Protein AF-0000000087414416 (afdb_homodimer)

Foldseek 3Di:
DFEAEPVNLVVQDDQVNLLVLLLVLLLQVVVVQKDKDDKDWADPPVQRWIKIWTWMDGRVVQKIKIKIWIAHPCCVVVVDDRIWIKMFMARNVPRDRDYIYGCLVLVLRNLLSLLLLQCLFAADQAWAEEEEEDLDPNVVNVVRSVVVRHVYQEYEYEYCDVVSLVVSLVVVCVVPVVRNHDYYYDHAPLVSQLPGQEYEYAAQAQDARYALVSHAFRHEYEYAHFFALRGAHHDPSVLVQAQAEEEQDLVRCCHGGVNQNVCVVVVNDDSVSHRYYSSCCSVVVDHYHDDRRGYHYYYYNDTRSSSNSSVVVSVVSCVVVVDGDDDDD/DFEAEPVNLVVQDDQVNLLVLLLVLLLQVVVVQKDKDDKDWADPPVQRWIKIWTWMDGRVLQKIKIKIWIAHPCCVVVVDDRIWIKMFMARNVPRDRDYIYGCLVLVLRNLLSLLLLQCLFAADQAWAEEEEEDLDPNVLNVVRSVVVRHVYQEYEYEYCDVVSLVVSLVVVCVVPVVRNHYYYYDHAPLVSQLVGQEYEYAAQALDARYALVSHFFRHEYEYAHFFAQSGAHHDPSVLVQAQAEEEQDLVRCCHGGVNQNVVVVVVNDDSVSHRYYSSCCSVVVDHYHDDRRGYHYYYYNDTRSSSNSSVVVSVVSCVVVVDGDDDDD

Sequence (658 aa):
MLILNEDVIKKIYGMRDCIQDVEQAFRLHAENKTVSPIRTSVPHSKWGAETLYMPAYIDDVDYTAVKVVSIFPHNAKKGQDVLQGVILLTDAVTGEHVALLKASYLTVMRTGASSGVATKLLARENSKVCAVLGCGAQSLGQLQAVMEVRNIERIVLYNRTMERANRLKQELALMYNDWDGEIVIVDEANAAVEQSDIVICSSKSTTPIFEGNYLKPGTHVNAIGSYQPHMQEIDESTLKRSSKIVVDTLEGALHETGDFLIPIKKGVWKAEYIYGELDELITGKKVGREHDQEITLYKSVGIGFLDTMVAQSVYKKALELNVGINVSLMLILNEDVIKKIYGMRDCIQDVEQAFRLHAENKTVSPIRTSVPHSKWGAETLYMPAYIDDVDYTAVKVVSIFPHNAKKGQDVLQGVILLTDAVTGEHVALLKASYLTVMRTGASSGVATKLLARENSKVCAVLGCGAQSLGQLQAVMEVRNIERIVLYNRTMERANRLKQELALMYNDWDGEIVIVDEANAAVEQSDIVICSSKSTTPIFEGNYLKPGTHVNAIGSYQPHMQEIDESTLKRSSKIVVDTLEGALHETGDFLIPIKKGVWKAEYIYGELDELITGKKVGREHDQEITLYKSVGIGFLDTMVAQSVYKKALELNVGINVSL

Radius of gyration: 28.07 Å; Cα contacts (8 Å, |Δi|>4): 1612; chains: 2; bounding box: 47×85×61 Å

Secondary structure (DSSP, 8-state):
-EEE-HHHHHHH--HHHHHHHHHHHHHHHHTT-EE-PPPEEEEEGGGTEEEEEEEEEETTTTEEEEEEEEE-GGGGGGT--SEEEEEEEEETTT--EEEEEE-HHHHHHHHHHHHHHHHHHHS-TT--EEEEE--SHHHHHHHHHHHHHS---EEEEE-SSHHHHHHHHHHHHHHTTT---EEEE-S-HHHHHHT-SEEEE----SS-SS-GGGPPTT-EEEE-S--STT--SS-HHHHHH-SEEEES-HHHHHHH-HHHHHHHHHTS--GGG--EEHHHHHTTSS----STT--EEEE----HHHHHHHHHHHHHHHHHHT-SEE---/-EEE-HHHHHHH--HHHHHHHHHHHHHHHHTT-EE-PPPEEEEEGGGTEEEEEEEEEETTTTEEEEEEEEE-GGGGGGT--SEEEEEEEEETTT--EEEEEE-HHHHHHHHHHHHHHHHHHHS-TT--EEEEE--SHHHHHHHHHHHHHS---EEEEE-SSHHHHHHHHHHHHHHTTT---EEEE-S-HHHHHHT-SEEEE----SS-SS-GGGPPTT-EEEE-S--STT--SS-HHHHHH-SEEEES-HHHHHHH-HHHHHHHHHTS--GGG--EEHHHHHTTSS----STT--EEEE----HHHHHHHHHHHHHHHHHHT-SEE---

Structure (mmCIF, N/CA/C/O backbone):
data_AF-0000000087414416-model_v1
#
loop_
_entity.id
_entity.type
_entity.pdbx_description
1 polymer 'Ornithine cyclodeaminase'
#
loop_
_atom_site.group_PDB
_atom_site.id
_atom_site.type_symbol
_atom_site.label_atom_id
_atom_site.label_alt_id
_atom_site.label_comp_id
_atom_site.label_asym_id
_atom_site.label_entity_id
_atom_site.label_seq_id
_atom_site.pdbx_PDB_ins_code
_atom_site.Cartn_x
_atom_site.Cartn_y
_atom_site.Cartn_z
_atom_site.occupancy
_atom_site.B_iso_or_equiv
_atom_site.auth_seq_id
_atom_site.auth_comp_id
_atom_site.auth_asym_id
_atom_site.auth_atom_id
_atom_site.pdbx_PDB_model_num
ATOM 1 N N . MET A 1 1 ? -1.147 8.82 -16.625 1 96.69 1 MET A N 1
ATOM 2 C CA . MET A 1 1 ? -1.13 7.465 -16.109 1 96.69 1 MET A CA 1
ATOM 3 C C . MET A 1 1 ? -1.922 6.52 -17 1 96.69 1 MET A C 1
ATOM 5 O O . MET A 1 1 ? -2.982 6.883 -17.516 1 96.69 1 MET A O 1
ATOM 9 N N . LEU A 1 2 ? -1.388 5.379 -17.25 1 97.94 2 LEU A N 1
ATOM 10 C CA . LEU A 1 2 ? -2.045 4.398 -18.109 1 97.94 2 LEU A CA 1
ATOM 11 C C . LEU A 1 2 ? -2.893 3.436 -17.281 1 97.94 2 LEU A C 1
ATOM 13 O O . LEU A 1 2 ? -2.416 2.871 -16.297 1 97.94 2 LEU A O 1
ATOM 17 N N . ILE A 1 3 ? -4.152 3.309 -17.609 1 97.94 3 ILE A N 1
ATOM 18 C CA . ILE A 1 3 ? -5.043 2.334 -16.984 1 97.94 3 ILE A CA 1
ATOM 19 C C . ILE A 1 3 ? -5.121 1.08 -17.859 1 97.94 3 ILE A C 1
ATOM 21 O O . ILE A 1 3 ? -5.461 1.155 -19.047 1 97.94 3 ILE A O 1
ATOM 25 N N . LEU A 1 4 ? -4.824 -0.037 -17.297 1 98.44 4 LEU A N 1
ATOM 26 C CA . LEU A 1 4 ? -4.844 -1.306 -18.016 1 98.44 4 LEU A CA 1
ATOM 27 C C . LEU A 1 4 ? -5.844 -2.271 -17.375 1 98.44 4 LEU A C 1
ATOM 29 O O . LEU A 1 4 ? -5.555 -2.883 -16.344 1 98.44 4 LEU A O 1
ATOM 33 N N . ASN A 1 5 ? -6.965 -2.416 -18.016 1 97.25 5 ASN A N 1
ATOM 34 C CA . ASN A 1 5 ? -7.973 -3.332 -17.484 1 97.25 5 ASN A CA 1
ATOM 35 C C . ASN A 1 5 ? -7.672 -4.777 -17.875 1 97.25 5 ASN A C 1
ATOM 37 O O . ASN A 1 5 ? -6.707 -5.043 -18.594 1 97.25 5 ASN A O 1
ATOM 41 N N . GLU A 1 6 ? -8.438 -5.656 -17.406 1 96.31 6 GLU A N 1
ATOM 42 C CA . GLU A 1 6 ? -8.164 -7.082 -17.547 1 96.31 6 GLU A CA 1
ATOM 43 C C . GLU A 1 6 ? -8.211 -7.504 -19.016 1 96.31 6 GLU A C 1
ATOM 45 O O . GLU A 1 6 ? -7.383 -8.297 -19.469 1 96.31 6 GLU A O 1
ATOM 50 N N . ASP A 1 7 ? -9.164 -6.996 -19.766 1 96.56 7 ASP A N 1
ATOM 51 C CA . ASP A 1 7 ? -9.328 -7.367 -21.172 1 96.56 7 ASP A CA 1
ATOM 52 C C . ASP A 1 7 ? -8.086 -7.004 -21.984 1 96.56 7 ASP A C 1
ATOM 54 O O . ASP A 1 7 ? -7.621 -7.801 -22.797 1 96.56 7 ASP A O 1
ATOM 58 N N . VAL A 1 8 ? -7.586 -5.812 -21.766 1 97.31 8 VAL A N 1
ATOM 59 C CA . VAL A 1 8 ? -6.395 -5.359 -22.469 1 97.31 8 VAL A CA 1
ATOM 60 C C . VAL A 1 8 ? -5.199 -6.234 -22.094 1 97.31 8 VAL A C 1
ATOM 62 O O . VAL A 1 8 ? -4.445 -6.676 -22.953 1 97.31 8 VAL A O 1
ATOM 65 N N . ILE A 1 9 ? -5.02 -6.535 -20.828 1 98.44 9 ILE A N 1
ATOM 66 C CA . ILE A 1 9 ? -3.873 -7.289 -20.344 1 98.44 9 ILE A CA 1
ATOM 67 C C . ILE A 1 9 ? -3.887 -8.695 -20.938 1 98.44 9 ILE A C 1
ATOM 69 O O . ILE A 1 9 ? -2.863 -9.18 -21.422 1 98.44 9 ILE A O 1
ATOM 73 N N . LYS A 1 10 ? -5.07 -9.297 -20.969 1 97.12 10 LYS A N 1
ATOM 74 C CA . LYS A 1 10 ? -5.219 -10.664 -21.484 1 97.12 10 LYS A CA 1
ATOM 75 C C . LYS A 1 10 ? -4.805 -10.75 -22.953 1 97.12 10 LYS A C 1
ATOM 77 O O . LYS A 1 10 ? -4.289 -11.773 -23.391 1 97.12 10 LYS A O 1
ATOM 82 N N . LYS A 1 11 ? -4.965 -9.734 -23.672 1 97.5 11 LYS A N 1
ATOM 83 C CA . LYS A 1 11 ? -4.699 -9.719 -25.109 1 97.5 11 LYS A CA 1
ATOM 84 C C . LYS A 1 11 ? -3.203 -9.586 -25.391 1 97.5 11 LYS A C 1
ATOM 86 O O . LYS A 1 11 ? -2.721 -10.031 -26.422 1 97.5 11 LYS A O 1
ATOM 91 N N . ILE A 1 12 ? -2.459 -9.047 -24.453 1 98.25 12 ILE A N 1
ATOM 92 C CA . ILE A 1 12 ? -1.104 -8.672 -24.844 1 98.25 12 ILE A CA 1
ATOM 93 C C . ILE A 1 12 ? -0.094 -9.43 -23.984 1 98.25 12 ILE A C 1
ATOM 95 O O . ILE A 1 12 ? 1.115 -9.328 -24.203 1 98.25 12 ILE A O 1
ATOM 99 N N . TYR A 1 13 ? -0.513 -10.25 -23.047 1 98.31 13 TYR A N 1
ATOM 100 C CA . TYR A 1 13 ? 0.389 -10.898 -22.094 1 98.31 13 TYR A CA 1
ATOM 101 C C . TYR A 1 13 ? -0.079 -12.32 -21.781 1 98.31 13 TYR A C 1
ATOM 103 O O . TYR A 1 13 ? -1.195 -12.516 -21.297 1 98.31 13 TYR A O 1
ATOM 111 N N . GLY A 1 14 ? 0.723 -13.32 -22.078 1 97.81 14 GLY A N 1
ATOM 112 C CA . GLY A 1 14 ? 0.372 -14.719 -21.875 1 97.81 14 GLY A CA 1
ATOM 113 C C . GLY A 1 14 ? 1.338 -15.461 -20.969 1 97.81 14 GLY A C 1
ATOM 114 O O . GLY A 1 14 ? 2.299 -14.875 -20.469 1 97.81 14 GLY A O 1
ATOM 115 N N . MET A 1 15 ? 1.116 -16.719 -20.766 1 98.12 15 MET A N 1
ATOM 116 C CA . MET A 1 15 ? 1.824 -17.516 -19.781 1 98.12 15 MET A CA 1
ATOM 117 C C . MET A 1 15 ? 3.287 -17.703 -20.172 1 98.12 15 MET A C 1
ATOM 119 O O . MET A 1 15 ? 4.168 -17.703 -19.297 1 98.12 15 MET A O 1
ATOM 123 N N . ARG A 1 16 ? 3.566 -17.875 -21.391 1 97.44 16 ARG A N 1
ATOM 124 C CA . ARG A 1 16 ? 4.949 -18.047 -21.828 1 97.44 16 ARG A CA 1
ATOM 125 C C . ARG A 1 16 ? 5.793 -16.828 -21.453 1 97.44 16 ARG A C 1
ATOM 127 O O . ARG A 1 16 ? 6.891 -16.969 -20.906 1 97.44 16 ARG A O 1
ATOM 134 N N . ASP A 1 17 ? 5.242 -15.617 -21.734 1 97.88 17 ASP A N 1
ATOM 135 C CA . ASP A 1 17 ? 5.902 -14.383 -21.328 1 97.88 17 ASP A CA 1
ATOM 136 C C . ASP A 1 17 ? 6.055 -14.32 -19.812 1 97.88 17 ASP A C 1
ATOM 138 O O . ASP A 1 17 ? 7.102 -13.914 -19.297 1 97.88 17 ASP A O 1
ATOM 142 N N . CYS A 1 18 ? 5.043 -14.734 -19.172 1 98.75 18 CYS A N 1
ATOM 143 C CA . CYS A 1 18 ? 5.004 -14.633 -17.719 1 98.75 18 CYS A CA 1
ATOM 144 C C . CYS A 1 18 ? 6.059 -15.531 -17.078 1 98.75 18 CYS A C 1
ATOM 146 O O . CYS A 1 18 ? 6.719 -15.133 -16.109 1 98.75 18 CYS A O 1
ATOM 148 N N . ILE A 1 19 ? 6.223 -16.75 -17.562 1 98.81 19 ILE A N 1
ATOM 149 C CA . ILE A 1 19 ? 7.227 -17.672 -17.047 1 98.81 19 ILE A CA 1
ATOM 150 C C . ILE A 1 19 ? 8.617 -17.062 -17.188 1 98.81 19 ILE A C 1
ATOM 152 O O . ILE A 1 19 ? 9.422 -17.094 -16.25 1 98.81 19 ILE A O 1
ATOM 156 N N . GLN A 1 20 ? 8.875 -16.453 -18.312 1 98.62 20 GLN A N 1
ATOM 157 C CA . GLN A 1 20 ? 10.164 -15.812 -18.531 1 98.62 20 GLN A CA 1
ATOM 158 C C . GLN A 1 20 ? 10.383 -14.656 -17.562 1 98.62 20 GLN A C 1
ATOM 160 O O . GLN A 1 20 ? 11.469 -14.516 -16.984 1 98.62 20 GLN A O 1
ATOM 165 N N . ASP A 1 21 ? 9.383 -13.828 -17.406 1 98.75 21 ASP A N 1
ATOM 166 C CA . ASP A 1 21 ? 9.469 -12.68 -16.5 1 98.75 21 ASP A CA 1
ATOM 167 C C . ASP A 1 21 ? 9.68 -13.125 -15.062 1 98.75 21 ASP A C 1
ATOM 169 O O . ASP A 1 21 ? 10.484 -12.539 -14.336 1 98.75 21 ASP A O 1
ATOM 173 N N . VAL A 1 22 ? 8.945 -14.141 -14.648 1 98.69 22 VAL A N 1
ATOM 174 C CA . VAL A 1 22 ? 9.031 -14.648 -13.281 1 98.69 22 VAL A CA 1
ATOM 175 C C . VAL A 1 22 ? 10.414 -15.242 -13.031 1 98.69 22 VAL A C 1
ATOM 177 O O . VAL A 1 22 ? 11.008 -15.031 -11.977 1 98.69 22 VAL A O 1
ATOM 180 N N . GLU A 1 23 ? 10.914 -15.992 -14 1 98.62 23 GLU A N 1
ATOM 181 C CA . GLU A 1 23 ? 12.266 -16.516 -13.883 1 98.62 23 GLU A CA 1
ATOM 182 C C . GLU A 1 23 ? 13.281 -15.398 -13.703 1 98.62 23 GLU A C 1
ATOM 184 O O . GLU A 1 23 ? 14.164 -15.484 -12.844 1 98.62 23 GLU A O 1
ATOM 189 N N . GLN A 1 24 ? 13.117 -14.375 -14.477 1 98.56 24 GLN A N 1
ATOM 190 C CA . GLN A 1 24 ? 14.023 -13.234 -14.383 1 98.56 24 GLN A CA 1
ATOM 191 C C . GLN A 1 24 ? 13.891 -12.539 -13.031 1 98.56 24 GLN A C 1
ATOM 193 O O . GLN A 1 24 ? 14.891 -12.086 -12.461 1 98.56 24 GLN A O 1
ATOM 198 N N . ALA A 1 25 ? 12.727 -12.422 -12.547 1 98.62 25 ALA A N 1
ATOM 199 C CA . ALA A 1 25 ? 12.508 -11.805 -11.242 1 98.62 25 ALA A CA 1
ATOM 200 C C . ALA A 1 25 ? 13.25 -12.555 -10.141 1 98.62 25 ALA A C 1
ATOM 202 O O . ALA A 1 25 ? 13.891 -11.945 -9.289 1 98.62 25 ALA A O 1
ATOM 203 N N . PHE A 1 26 ? 13.172 -13.875 -10.18 1 98.69 26 PHE A N 1
ATOM 204 C CA . PHE A 1 26 ? 13.859 -14.688 -9.18 1 98.69 26 PHE A CA 1
ATOM 205 C C . PHE A 1 26 ? 15.367 -14.57 -9.336 1 98.69 26 PHE A C 1
ATOM 207 O O . PHE A 1 26 ? 16.094 -14.609 -8.344 1 98.69 26 PHE A O 1
ATOM 214 N N . ARG A 1 27 ? 15.859 -14.477 -10.57 1 98.5 27 ARG A N 1
ATOM 215 C CA . ARG A 1 27 ? 17.281 -14.266 -10.773 1 98.5 27 ARG A CA 1
ATOM 216 C C . ARG A 1 27 ? 17.75 -12.969 -10.109 1 98.5 27 ARG A C 1
ATOM 218 O O . ARG A 1 27 ? 18.781 -12.938 -9.453 1 98.5 27 ARG A O 1
ATOM 225 N N . LEU A 1 28 ? 16.969 -11.945 -10.297 1 98.25 28 LEU A N 1
ATOM 226 C CA . LEU A 1 28 ? 17.297 -10.648 -9.703 1 98.25 28 LEU A CA 1
ATOM 227 C C . LEU A 1 28 ? 17.219 -10.711 -8.188 1 98.25 28 LEU A C 1
ATOM 229 O O . LEU A 1 28 ? 18 -10.055 -7.488 1 98.25 28 LEU A O 1
ATOM 233 N N . HIS A 1 29 ? 16.25 -11.461 -7.691 1 98 29 HIS A N 1
ATOM 234 C CA . HIS A 1 29 ? 16.156 -11.68 -6.254 1 98 29 HIS A CA 1
ATOM 235 C C . HIS A 1 29 ? 17.422 -12.344 -5.715 1 98 29 HIS A C 1
ATOM 237 O O . HIS A 1 29 ? 17.938 -11.953 -4.664 1 98 29 HIS A O 1
ATOM 243 N N . ALA A 1 30 ? 17.922 -13.312 -6.422 1 97.75 30 ALA A N 1
ATOM 244 C CA . ALA A 1 30 ? 19.156 -14.016 -6.031 1 97.75 30 ALA A CA 1
ATOM 245 C C . ALA A 1 30 ? 20.344 -13.055 -5.977 1 97.75 30 ALA A C 1
ATOM 247 O O . ALA A 1 30 ? 21.281 -13.266 -5.211 1 97.75 30 ALA A O 1
ATOM 248 N N . GLU A 1 31 ? 20.297 -12.039 -6.766 1 97.25 31 GLU A N 1
ATOM 249 C CA . GLU A 1 31 ? 21.359 -11.055 -6.84 1 97.25 31 GLU A CA 1
ATOM 250 C C . GLU A 1 31 ? 21.125 -9.914 -5.855 1 97.25 31 GLU A C 1
ATOM 252 O O . GLU A 1 31 ? 21.828 -8.891 -5.898 1 97.25 31 GLU A O 1
ATOM 257 N N . ASN A 1 32 ? 20.125 -10.008 -5.035 1 96.31 32 ASN A N 1
ATOM 258 C CA . ASN A 1 32 ? 19.766 -9 -4.039 1 96.31 32 ASN A CA 1
ATOM 259 C C . ASN A 1 32 ? 19.344 -7.691 -4.699 1 96.31 32 ASN A C 1
ATOM 261 O O . ASN A 1 32 ? 19.672 -6.609 -4.211 1 96.31 32 ASN A O 1
ATOM 265 N N . LYS A 1 33 ? 18.656 -7.852 -5.781 1 97.56 33 LYS A N 1
ATOM 266 C CA . LYS A 1 33 ? 18.25 -6.676 -6.539 1 97.56 33 LYS A CA 1
ATOM 267 C C . LYS A 1 33 ? 16.75 -6.43 -6.402 1 97.56 33 LYS A C 1
ATOM 269 O O . LYS A 1 33 ? 16.156 -5.703 -7.203 1 97.56 33 LYS A O 1
ATOM 274 N N . THR A 1 34 ? 16.156 -7.059 -5.461 1 97.44 34 THR A N 1
ATOM 275 C CA . THR A 1 34 ? 14.742 -6.832 -5.152 1 97.44 34 THR A CA 1
ATOM 276 C C . THR A 1 34 ? 14.57 -6.422 -3.693 1 97.44 34 THR A C 1
ATOM 278 O O . THR A 1 34 ? 15.367 -6.809 -2.836 1 97.44 34 THR A O 1
ATOM 281 N N . VAL A 1 35 ? 13.617 -5.562 -3.428 1 97.19 35 VAL A N 1
ATOM 282 C CA . VAL A 1 35 ? 13.148 -5.215 -2.088 1 97.19 35 VAL A CA 1
ATOM 283 C C . VAL A 1 35 ? 11.656 -5.512 -1.967 1 97.19 35 VAL A C 1
ATOM 285 O O . VAL A 1 35 ? 10.844 -4.918 -2.674 1 97.19 35 VAL A O 1
ATOM 288 N N . SER A 1 36 ? 11.305 -6.457 -1.179 1 95.75 36 SER A N 1
ATOM 289 C CA . SER A 1 36 ? 9.914 -6.859 -1.003 1 95.75 36 SER A CA 1
ATOM 290 C C . SER A 1 36 ? 9.586 -7.078 0.469 1 95.75 36 SER A C 1
ATOM 292 O O . SER A 1 36 ? 9.688 -8.195 0.975 1 95.75 36 SER A O 1
ATOM 294 N N . PRO A 1 37 ? 9.109 -6.051 1.113 1 93.69 37 PRO A N 1
ATOM 295 C CA . PRO A 1 37 ? 8.695 -6.25 2.506 1 93.69 37 PRO A CA 1
ATOM 296 C C . PRO A 1 37 ? 7.547 -7.242 2.645 1 93.69 37 PRO A C 1
ATOM 298 O O . PRO A 1 37 ? 6.848 -7.523 1.668 1 93.69 37 PRO A O 1
ATOM 301 N N . ILE A 1 38 ? 7.418 -7.777 3.861 1 89.69 38 ILE A N 1
ATOM 302 C CA . ILE A 1 38 ? 6.254 -8.602 4.168 1 89.69 38 ILE A CA 1
ATOM 303 C C . ILE A 1 38 ? 4.977 -7.797 3.926 1 89.69 38 ILE A C 1
ATOM 305 O O . ILE A 1 38 ? 4.934 -6.594 4.191 1 89.69 38 ILE A O 1
ATOM 309 N N . ARG A 1 39 ? 4.027 -8.43 3.463 1 92 39 ARG A N 1
ATOM 310 C CA . ARG A 1 39 ? 2.766 -7.77 3.146 1 92 39 ARG A CA 1
ATOM 311 C C . ARG A 1 39 ? 2.129 -7.176 4.398 1 92 39 ARG A C 1
ATOM 313 O O . ARG A 1 39 ? 2.295 -7.707 5.5 1 92 39 ARG A O 1
ATOM 320 N N . THR A 1 40 ? 1.469 -6.039 4.27 1 93.81 40 THR A N 1
ATOM 321 C CA . THR A 1 40 ? 0.66 -5.43 5.316 1 93.81 40 THR A CA 1
ATOM 322 C C . THR A 1 40 ? -0.808 -5.816 5.16 1 93.81 40 THR A C 1
ATOM 324 O O . THR A 1 40 ? -1.361 -5.746 4.062 1 93.81 40 THR A O 1
ATOM 327 N N . SER A 1 41 ? -1.407 -6.277 6.234 1 93.56 41 SER A N 1
ATOM 328 C CA . SER A 1 41 ? -2.828 -6.609 6.266 1 93.56 41 SER A CA 1
ATOM 329 C C . SER A 1 41 ? -3.607 -5.621 7.129 1 93.56 41 SER A C 1
ATOM 331 O O . SER A 1 41 ? -3.23 -5.355 8.273 1 93.56 41 SER A O 1
ATOM 333 N N . VAL A 1 42 ? -4.605 -5.012 6.59 1 96.75 42 VAL A N 1
ATOM 334 C CA . VAL A 1 42 ? -5.496 -4.129 7.34 1 96.75 42 VAL A CA 1
ATOM 335 C C . VAL A 1 42 ? -6.863 -4.793 7.5 1 96.75 42 VAL A C 1
ATOM 337 O O . VAL A 1 42 ? -7.645 -4.855 6.547 1 96.75 42 VAL A O 1
ATOM 340 N N . PRO A 1 43 ? -7.227 -5.242 8.672 1 95.25 43 PRO A N 1
ATOM 341 C CA . PRO A 1 43 ? -8.508 -5.918 8.891 1 95.25 43 PRO A CA 1
ATOM 342 C C . PRO A 1 43 ? -9.688 -4.953 8.93 1 95.25 43 PRO A C 1
ATOM 344 O O . PRO A 1 43 ? -9.562 -3.846 9.469 1 95.25 43 PRO A O 1
ATOM 347 N N . HIS A 1 44 ? -10.703 -5.285 8.266 1 95.19 44 HIS A N 1
ATOM 348 C CA . HIS A 1 44 ? -12.016 -4.672 8.391 1 95.19 44 HIS A CA 1
ATOM 349 C C . HIS A 1 44 ? -12.953 -5.535 9.227 1 95.19 44 HIS A C 1
ATOM 351 O O . HIS A 1 44 ? -13.883 -6.141 8.703 1 95.19 44 HIS A O 1
ATOM 357 N N . SER A 1 45 ? -12.812 -5.504 10.5 1 91.94 45 SER A N 1
ATOM 358 C CA . SER A 1 45 ? -13.422 -6.48 11.398 1 91.94 45 SER A CA 1
ATOM 359 C C . SER A 1 45 ? -14.945 -6.441 11.297 1 91.94 45 SER A C 1
ATOM 361 O O . SER A 1 45 ? -15.602 -7.484 11.359 1 91.94 45 SER A O 1
ATOM 363 N N . LYS A 1 46 ? -15.461 -5.219 11.109 1 93.25 46 LYS A N 1
ATOM 364 C CA . LYS A 1 46 ? -16.906 -5.043 11.008 1 93.25 46 LYS A CA 1
ATOM 365 C C . LYS A 1 46 ? -17.484 -5.914 9.898 1 93.25 46 LYS A C 1
ATOM 367 O O . LYS A 1 46 ? -18.609 -6.402 10.016 1 93.25 46 LYS A O 1
ATOM 372 N N . TRP A 1 47 ? -16.719 -6.207 8.875 1 92.12 47 TRP A N 1
ATOM 373 C CA . TRP A 1 47 ? -17.234 -6.895 7.699 1 92.12 47 TRP A CA 1
ATOM 374 C C . TRP A 1 47 ? -16.562 -8.25 7.52 1 92.12 47 TRP A C 1
ATOM 376 O O . TRP A 1 47 ? -16.75 -8.914 6.496 1 92.12 47 TRP A O 1
ATOM 386 N N . GLY A 1 48 ? -15.727 -8.68 8.508 1 91.44 48 GLY A N 1
ATOM 387 C CA . GLY A 1 48 ? -14.992 -9.93 8.375 1 91.44 48 GLY A CA 1
ATOM 388 C C . GLY A 1 48 ? -14.141 -9.992 7.121 1 91.44 48 GLY A C 1
ATOM 389 O O . GLY A 1 48 ? -14.133 -11 6.418 1 91.44 48 GLY A O 1
ATOM 390 N N . ALA A 1 49 ? -13.555 -8.875 6.766 1 94.75 49 ALA A N 1
ATOM 391 C CA . ALA A 1 49 ? -12.781 -8.703 5.543 1 94.75 49 ALA A CA 1
ATOM 392 C C . ALA A 1 49 ? -11.422 -8.07 5.836 1 94.75 49 ALA A C 1
ATOM 394 O O . ALA A 1 49 ? -11.102 -7.777 6.992 1 94.75 49 ALA A O 1
ATOM 395 N N . GLU A 1 50 ? -10.578 -7.969 4.859 1 95.31 50 GLU A N 1
ATOM 396 C CA . GLU A 1 50 ? -9.281 -7.301 4.988 1 95.31 50 GLU A CA 1
ATOM 397 C C . GLU A 1 50 ? -8.781 -6.805 3.635 1 95.31 50 GLU A C 1
ATOM 399 O O . GLU A 1 50 ? -9.273 -7.23 2.59 1 95.31 50 GLU A O 1
ATOM 404 N N . THR A 1 51 ? -7.93 -5.926 3.682 1 97.12 51 THR A N 1
ATOM 405 C CA . THR A 1 51 ? -7.184 -5.484 2.508 1 97.12 51 THR A CA 1
ATOM 406 C C . THR A 1 51 ? -5.688 -5.691 2.707 1 97.12 51 THR A C 1
ATOM 408 O O . THR A 1 51 ? -5.145 -5.375 3.768 1 97.12 51 THR A O 1
ATOM 411 N N . LEU A 1 52 ? -5.051 -6.27 1.699 1 96.31 52 LEU A N 1
ATOM 412 C CA . LEU A 1 52 ? -3.619 -6.559 1.729 1 96.31 52 LEU A CA 1
ATOM 413 C C . LEU A 1 52 ? -2.852 -5.586 0.841 1 96.31 52 LEU A C 1
ATOM 415 O O . LEU A 1 52 ? -3.318 -5.227 -0.243 1 96.31 52 LEU A O 1
ATOM 419 N N . TYR A 1 53 ? -1.708 -5.207 1.306 1 97.38 53 TYR A N 1
ATOM 420 C CA . TYR A 1 53 ? -0.79 -4.34 0.578 1 97.38 53 TYR A CA 1
ATOM 421 C C . TYR A 1 53 ? 0.574 -5 0.417 1 97.38 53 TYR A C 1
ATOM 423 O O . TYR A 1 53 ? 1.215 -5.363 1.405 1 97.38 53 TYR A O 1
ATOM 431 N N . MET A 1 54 ? 0.982 -5.145 -0.813 1 97.5 54 MET A N 1
ATOM 432 C CA . MET A 1 54 ? 2.225 -5.844 -1.119 1 97.5 54 MET A CA 1
ATOM 433 C C . MET A 1 54 ? 3.121 -5 -2.016 1 97.5 54 MET A C 1
ATOM 435 O O . MET A 1 54 ? 3.166 -5.203 -3.23 1 97.5 54 MET A O 1
ATOM 439 N N . PRO A 1 55 ? 3.928 -4.137 -1.462 1 98.31 55 PRO A N 1
ATOM 440 C CA . PRO A 1 55 ? 4.859 -3.352 -2.275 1 98.31 55 PRO A CA 1
ATOM 441 C C . PRO A 1 55 ? 6.156 -4.102 -2.574 1 98.31 55 PRO A C 1
ATOM 443 O O . PRO A 1 55 ? 6.516 -5.031 -1.847 1 98.31 55 PRO A O 1
ATOM 446 N N . ALA A 1 56 ? 6.828 -3.713 -3.65 1 98.44 56 ALA A N 1
ATOM 447 C CA . ALA A 1 56 ? 8.148 -4.242 -3.971 1 98.44 56 ALA A CA 1
ATOM 448 C C . ALA A 1 56 ? 8.875 -3.344 -4.973 1 98.44 56 ALA A C 1
ATOM 450 O O . ALA A 1 56 ? 8.234 -2.59 -5.711 1 98.44 56 ALA A O 1
ATOM 451 N N . TYR A 1 57 ? 10.141 -3.373 -4.969 1 98.5 57 TYR A N 1
ATOM 452 C CA . TYR A 1 57 ? 11.031 -2.666 -5.875 1 98.5 57 TYR A CA 1
ATOM 453 C C . TYR A 1 57 ? 12.023 -3.627 -6.52 1 98.5 57 TYR A C 1
ATOM 455 O O . TYR A 1 57 ? 12.523 -4.543 -5.863 1 98.5 57 TYR A O 1
ATOM 463 N N . ILE A 1 58 ? 12.219 -3.432 -7.781 1 98.38 58 ILE A N 1
ATOM 464 C CA . ILE A 1 58 ? 13.242 -4.188 -8.492 1 98.38 58 ILE A CA 1
ATOM 465 C C . ILE A 1 58 ? 14.258 -3.223 -9.109 1 98.38 58 ILE A C 1
ATOM 467 O O . ILE A 1 58 ? 13.914 -2.434 -9.992 1 98.38 58 ILE A O 1
ATOM 471 N N . ASP A 1 59 ? 15.484 -3.289 -8.797 1 96.25 59 ASP A N 1
ATOM 472 C CA . ASP A 1 59 ? 16.562 -2.363 -9.133 1 96.25 59 ASP A CA 1
ATOM 473 C C . ASP A 1 59 ? 16.828 -2.357 -10.633 1 96.25 59 ASP A C 1
ATOM 475 O O . ASP A 1 59 ? 16.906 -1.294 -11.258 1 96.25 59 ASP A O 1
ATOM 479 N N . ASP A 1 60 ? 16.922 -3.479 -11.32 1 94.94 60 ASP A N 1
ATOM 480 C CA . ASP A 1 60 ? 17.406 -3.594 -12.695 1 94.94 60 ASP A CA 1
ATOM 481 C C . ASP A 1 60 ? 16.359 -3.121 -13.695 1 94.94 60 ASP A C 1
ATOM 483 O O . ASP A 1 60 ? 16.703 -2.629 -14.773 1 94.94 60 ASP A O 1
ATOM 487 N N . VAL A 1 61 ? 15.148 -3.199 -13.242 1 96.62 61 VAL A N 1
ATOM 488 C CA . VAL A 1 61 ? 14.133 -2.768 -14.195 1 96.62 61 VAL A CA 1
ATOM 489 C C . VAL A 1 61 ? 13.672 -1.355 -13.852 1 96.62 61 VAL A C 1
ATOM 491 O O . VAL A 1 61 ? 12.961 -0.717 -14.633 1 96.62 61 VAL A O 1
ATOM 494 N N . ASP A 1 62 ? 14 -0.819 -12.68 1 97.69 62 ASP A N 1
ATOM 495 C CA . ASP A 1 62 ? 13.75 0.543 -12.219 1 97.69 62 ASP A CA 1
ATOM 496 C C . ASP A 1 62 ? 12.258 0.818 -12.094 1 97.69 62 ASP A C 1
ATOM 498 O O . ASP A 1 62 ? 11.766 1.842 -12.57 1 97.69 62 ASP A O 1
ATOM 502 N N . TYR A 1 63 ? 11.539 -0.137 -11.477 1 98.5 63 TYR A N 1
ATOM 503 C CA . TYR A 1 63 ? 10.133 0.058 -11.156 1 98.5 63 TYR A CA 1
ATOM 504 C C . TYR A 1 63 ? 9.828 -0.409 -9.734 1 98.5 63 TYR A C 1
ATOM 506 O O . TYR A 1 63 ? 10.484 -1.32 -9.219 1 98.5 63 TYR A O 1
ATOM 514 N N . THR A 1 64 ? 8.992 0.225 -9.086 1 98.44 64 THR A N 1
ATOM 515 C CA . THR A 1 64 ? 8.336 -0.219 -7.859 1 98.44 64 THR A CA 1
ATOM 516 C C . THR A 1 64 ? 6.828 -0.305 -8.055 1 98.44 64 THR A C 1
ATOM 518 O O . THR A 1 64 ? 6.273 0.344 -8.945 1 98.44 64 THR A O 1
ATOM 521 N N . ALA A 1 65 ? 6.199 -1.265 -7.371 1 98.69 65 ALA A N 1
ATOM 522 C CA . ALA A 1 65 ? 4.75 -1.419 -7.445 1 98.69 65 ALA A CA 1
ATOM 523 C C . ALA A 1 65 ? 4.168 -1.812 -6.09 1 98.69 65 ALA A C 1
ATOM 525 O O . ALA A 1 65 ? 4.895 -2.268 -5.207 1 98.69 65 ALA A O 1
ATOM 526 N N . VAL A 1 66 ? 2.934 -1.525 -5.945 1 98.75 66 VAL A N 1
ATOM 527 C CA . VAL A 1 66 ? 2.176 -2.094 -4.836 1 98.75 66 VAL A CA 1
ATOM 528 C C . VAL A 1 66 ? 0.924 -2.789 -5.367 1 98.75 66 VAL A C 1
ATOM 530 O O . VAL A 1 66 ? 0.179 -2.215 -6.164 1 98.75 66 VAL A O 1
ATOM 533 N N . LYS A 1 67 ? 0.792 -3.984 -5.02 1 98.69 67 LYS A N 1
ATOM 534 C CA . LYS A 1 67 ? -0.478 -4.672 -5.238 1 98.69 67 LYS A CA 1
ATOM 535 C C . LYS A 1 67 ? -1.406 -4.504 -4.039 1 98.69 67 LYS A C 1
ATOM 537 O O . LYS A 1 67 ? -1 -4.727 -2.896 1 98.69 67 LYS A O 1
ATOM 542 N N . VAL A 1 68 ? -2.559 -4.047 -4.297 1 98.5 68 VAL A N 1
ATOM 543 C CA . VAL A 1 68 ? -3.602 -3.887 -3.291 1 98.5 68 VAL A CA 1
ATOM 544 C C . VAL A 1 68 ? -4.734 -4.875 -3.561 1 98.5 68 VAL A C 1
ATOM 546 O O . VAL A 1 68 ? -5.363 -4.832 -4.621 1 98.5 68 VAL A O 1
ATOM 549 N N . VAL A 1 69 ? -5.023 -5.73 -2.578 1 97.31 69 VAL A N 1
ATOM 550 C CA . VAL A 1 69 ? -6.043 -6.762 -2.762 1 97.31 69 VAL A CA 1
ATOM 551 C C . VAL A 1 69 ? -7.047 -6.703 -1.615 1 97.31 69 VAL A C 1
ATOM 553 O O . VAL A 1 69 ? -6.676 -6.82 -0.445 1 97.31 69 VAL A O 1
ATOM 556 N N . SER A 1 70 ? -8.25 -6.496 -1.966 1 96.69 70 SER A N 1
ATOM 557 C CA . SER A 1 70 ? -9.336 -6.594 -0.994 1 96.69 70 SER A CA 1
ATOM 558 C C . SER A 1 70 ? -9.922 -8 -0.96 1 96.69 70 SER A C 1
ATOM 560 O O . SER A 1 70 ? -10.242 -8.578 -2.006 1 96.69 70 SER A O 1
ATOM 562 N N . ILE A 1 71 ? -10.047 -8.562 0.184 1 93.62 71 ILE A N 1
ATOM 563 C CA . ILE A 1 71 ? -10.57 -9.914 0.383 1 93.62 71 ILE A CA 1
ATOM 564 C C . ILE A 1 71 ? -11.867 -9.844 1.177 1 93.62 71 ILE A C 1
ATOM 566 O O . ILE A 1 71 ? -11.859 -9.594 2.385 1 93.62 71 ILE A O 1
ATOM 570 N N . PHE A 1 72 ? -12.922 -10.125 0.553 1 94.25 72 PHE A N 1
ATOM 571 C CA . PHE A 1 72 ? -14.266 -10.039 1.129 1 94.25 72 PHE A CA 1
ATOM 572 C C . PHE A 1 72 ? -15.016 -11.352 0.956 1 94.25 72 PHE A C 1
ATOM 574 O O . PHE A 1 72 ? -15.812 -11.5 0.03 1 94.25 72 PHE A O 1
ATOM 581 N N . PRO A 1 73 ? -14.914 -12.227 1.895 1 87.38 73 PRO A N 1
ATOM 582 C CA . PRO A 1 73 ? -15.461 -13.586 1.781 1 87.38 73 PRO A CA 1
ATOM 583 C C . PRO A 1 73 ? -16.969 -13.594 1.59 1 87.38 73 PRO A C 1
ATOM 585 O O . PRO A 1 73 ? -17.5 -14.461 0.891 1 87.38 73 PRO A O 1
ATOM 588 N N . HIS A 1 74 ? -17.641 -12.672 2.082 1 89 74 HIS A N 1
ATOM 589 C CA . HIS A 1 74 ? -19.094 -12.664 2.07 1 89 74 HIS A CA 1
ATOM 590 C C . HIS A 1 74 ? -19.625 -12.273 0.699 1 89 74 HIS A C 1
ATOM 592 O O . HIS A 1 74 ? -20.828 -12.43 0.428 1 89 74 HIS A O 1
ATOM 598 N N . ASN A 1 75 ? -18.734 -11.797 -0.116 1 90.5 75 ASN A N 1
ATOM 599 C CA . ASN A 1 75 ? -19.156 -11.445 -1.471 1 90.5 75 ASN A CA 1
ATOM 600 C C . ASN A 1 75 ? -19.609 -12.672 -2.252 1 90.5 75 ASN A C 1
ATOM 602 O O . ASN A 1 75 ? -20.438 -12.562 -3.156 1 90.5 75 ASN A O 1
ATOM 606 N N . ALA A 1 76 ? -19.188 -13.836 -1.945 1 82.75 76 ALA A N 1
ATOM 607 C CA . ALA A 1 76 ? -19.531 -15.07 -2.643 1 82.75 76 ALA A CA 1
ATOM 608 C C . ALA A 1 76 ? -21.031 -15.312 -2.613 1 82.75 76 ALA A C 1
ATOM 610 O O . ALA A 1 76 ? -21.625 -15.711 -3.623 1 82.75 76 ALA A O 1
ATOM 611 N N . LYS A 1 77 ? -21.641 -15.031 -1.5 1 85.31 77 LYS A N 1
ATOM 612 C CA . LYS A 1 77 ? -23.062 -15.258 -1.313 1 85.31 77 LYS A CA 1
ATOM 613 C C . LYS A 1 77 ? -23.891 -14.328 -2.201 1 85.31 77 LYS A C 1
ATOM 615 O O . LYS A 1 77 ? -25.031 -14.625 -2.527 1 85.31 77 LYS A O 1
ATOM 620 N N . LYS A 1 78 ? -23.219 -13.211 -2.639 1 88.38 78 LYS A N 1
ATOM 621 C CA . LYS A 1 78 ? -23.922 -12.203 -3.439 1 88.38 78 LYS A CA 1
ATOM 622 C C . LYS A 1 78 ? -23.516 -12.297 -4.906 1 88.38 78 LYS A C 1
ATOM 624 O O . LYS A 1 78 ? -23.891 -11.445 -5.715 1 88.38 78 LYS A O 1
ATOM 629 N N . GLY A 1 79 ? -22.609 -13.242 -5.215 1 84.56 79 GLY A N 1
ATOM 630 C CA . GLY A 1 79 ? -22.141 -13.391 -6.582 1 84.56 79 GLY A CA 1
ATOM 631 C C . GLY A 1 79 ? -21.094 -12.352 -6.969 1 84.56 79 GLY A C 1
ATOM 632 O O . GLY A 1 79 ? -20.938 -12.047 -8.148 1 84.56 79 GLY A O 1
ATOM 633 N N . GLN A 1 80 ? -20.547 -11.703 -6.051 1 86.81 80 GLN A N 1
ATOM 634 C CA . GLN A 1 80 ? -19.484 -10.719 -6.27 1 86.81 80 GLN A CA 1
ATOM 635 C C . GLN A 1 80 ? -18.109 -11.328 -6.055 1 86.81 80 GLN A C 1
ATOM 637 O O . GLN A 1 80 ? -17.984 -12.375 -5.426 1 86.81 80 GLN A O 1
ATOM 642 N N . ASP A 1 81 ? -17.203 -10.688 -6.578 1 87.94 81 ASP A N 1
ATOM 643 C CA . ASP A 1 81 ? -15.844 -11.195 -6.449 1 87.94 81 ASP A CA 1
ATOM 644 C C . ASP A 1 81 ? -15.367 -11.117 -5 1 87.94 81 ASP A C 1
ATOM 646 O O . ASP A 1 81 ? -15.469 -10.062 -4.363 1 87.94 81 ASP A O 1
ATOM 650 N N . VAL A 1 82 ? -14.844 -12.234 -4.551 1 89 82 VAL A N 1
ATOM 651 C CA . VAL A 1 82 ? -14.312 -12.305 -3.193 1 89 82 VAL A CA 1
ATOM 652 C C . VAL A 1 82 ? -12.984 -11.547 -3.119 1 89 82 VAL A C 1
ATOM 654 O O . VAL A 1 82 ? -12.688 -10.906 -2.111 1 89 82 VAL A O 1
ATOM 657 N N . LEU A 1 83 ? -12.219 -11.672 -4.203 1 92.25 83 LEU A N 1
ATOM 658 C CA . LEU A 1 83 ? -10.93 -11 -4.301 1 92.25 83 LEU A CA 1
ATOM 659 C C . LEU A 1 83 ? -10.961 -9.922 -5.379 1 92.25 83 LEU A C 1
ATOM 661 O O . LEU A 1 83 ? -11.398 -10.172 -6.504 1 92.25 83 LEU A O 1
ATOM 665 N N . GLN A 1 84 ? -10.594 -8.742 -4.984 1 95.19 84 GLN A N 1
ATOM 666 C CA . GLN A 1 84 ? -10.438 -7.629 -5.918 1 95.19 84 GLN A CA 1
ATOM 667 C C . GLN A 1 84 ? -9.086 -6.941 -5.738 1 95.19 84 GLN A C 1
ATOM 669 O O . GLN A 1 84 ? -8.617 -6.766 -4.609 1 95.19 84 GLN A O 1
ATOM 674 N N . GLY A 1 85 ? -8.438 -6.719 -6.875 1 97.31 85 GLY A N 1
ATOM 675 C CA . GLY A 1 85 ? -7.113 -6.156 -6.684 1 97.31 85 GLY A CA 1
ATOM 676 C C . GLY A 1 85 ? -6.66 -5.281 -7.84 1 97.31 85 GLY A C 1
ATOM 677 O O . GLY A 1 85 ? -7.137 -5.438 -8.969 1 97.31 85 GLY A O 1
ATOM 678 N N . VAL A 1 86 ? -5.746 -4.367 -7.527 1 98.62 86 VAL A N 1
ATOM 679 C CA . VAL A 1 86 ? -5.055 -3.543 -8.516 1 98.62 86 VAL A CA 1
ATOM 680 C C . VAL A 1 86 ? -3.559 -3.518 -8.211 1 98.62 86 VAL A C 1
ATOM 682 O O . VAL A 1 86 ? -3.137 -3.877 -7.109 1 98.62 86 VAL A O 1
ATOM 685 N N . ILE A 1 87 ? -2.793 -3.201 -9.211 1 98.81 87 ILE A N 1
ATOM 686 C CA . ILE A 1 87 ? -1.369 -2.926 -9.062 1 98.81 87 ILE A CA 1
ATOM 687 C C . ILE A 1 87 ? -1.072 -1.491 -9.492 1 98.81 87 ILE A C 1
ATOM 689 O O . ILE A 1 87 ? -1.38 -1.1 -10.617 1 98.81 87 ILE A O 1
ATOM 693 N N . LEU A 1 88 ? -0.561 -0.73 -8.586 1 98.88 88 LEU A N 1
ATOM 694 C CA . LEU A 1 88 ? -0.051 0.596 -8.922 1 98.88 88 LEU A CA 1
ATOM 695 C C . LEU A 1 88 ? 1.439 0.541 -9.242 1 98.88 88 LEU A C 1
ATOM 697 O O . LEU A 1 88 ? 2.244 0.129 -8.406 1 98.88 88 LEU A O 1
ATOM 701 N N . LEU A 1 89 ? 1.749 0.926 -10.445 1 98.88 89 LEU A N 1
ATOM 702 C CA . LEU A 1 89 ? 3.131 0.877 -10.914 1 98.88 89 LEU A CA 1
ATOM 703 C C . LEU A 1 89 ? 3.766 2.262 -10.875 1 98.88 89 LEU A C 1
ATOM 705 O O . LEU A 1 89 ? 3.166 3.238 -11.328 1 98.88 89 LEU A O 1
ATOM 709 N N . THR A 1 90 ? 5 2.359 -10.367 1 98.62 90 THR A N 1
ATOM 710 C CA . THR A 1 90 ? 5.734 3.611 -10.227 1 98.62 90 THR A CA 1
ATOM 711 C C . THR A 1 90 ? 7.113 3.508 -10.875 1 98.62 90 THR A C 1
ATOM 713 O O . THR A 1 90 ? 7.848 2.547 -10.641 1 98.62 90 THR A O 1
ATOM 716 N N . ASP A 1 91 ? 7.402 4.48 -11.742 1 98.06 91 ASP A N 1
ATOM 717 C CA . ASP A 1 91 ? 8.742 4.594 -12.305 1 98.06 91 ASP A CA 1
ATOM 718 C C . ASP A 1 91 ? 9.766 4.961 -11.227 1 98.06 91 ASP A C 1
ATOM 720 O O . ASP A 1 91 ? 9.625 5.988 -10.562 1 98.06 91 ASP A O 1
ATOM 724 N N . ALA A 1 92 ? 10.781 4.145 -11.055 1 96.75 92 ALA A N 1
ATOM 725 C CA . ALA A 1 92 ? 11.711 4.324 -9.938 1 96.75 92 ALA A CA 1
ATOM 726 C C . ALA A 1 92 ? 12.82 5.301 -10.305 1 96.75 92 ALA A C 1
ATOM 728 O O . ALA A 1 92 ? 13.703 5.578 -9.484 1 96.75 92 ALA A O 1
ATOM 729 N N . VAL A 1 93 ? 12.781 5.766 -11.508 1 95.44 93 VAL A N 1
ATOM 730 C CA . VAL A 1 93 ? 13.75 6.777 -11.922 1 95.44 93 VAL A CA 1
ATOM 731 C C . VAL A 1 93 ? 13.195 8.172 -11.625 1 95.44 93 VAL A C 1
ATOM 733 O O . VAL A 1 93 ? 13.914 9.039 -11.125 1 95.44 93 VAL A O 1
ATOM 736 N N . THR A 1 94 ? 11.891 8.367 -11.844 1 95.5 94 THR A N 1
ATOM 737 C CA . THR A 1 94 ? 11.297 9.695 -11.75 1 95.5 94 THR A CA 1
ATOM 738 C C . THR A 1 94 ? 10.367 9.797 -10.547 1 95.5 94 THR A C 1
ATOM 740 O O . THR A 1 94 ? 10.031 10.891 -10.102 1 95.5 94 THR A O 1
ATOM 743 N N . GLY A 1 95 ? 9.867 8.664 -10.078 1 96.81 95 GLY A N 1
ATOM 744 C CA . GLY A 1 95 ? 8.891 8.664 -8.992 1 96.81 95 GLY A CA 1
ATOM 745 C C . GLY A 1 95 ? 7.461 8.773 -9.477 1 96.81 95 GLY A C 1
ATOM 746 O O . GLY A 1 95 ? 6.523 8.727 -8.68 1 96.81 95 GLY A O 1
ATOM 747 N N . GLU A 1 96 ? 7.262 8.844 -10.781 1 96.94 96 GLU A N 1
ATOM 748 C CA . GLU A 1 96 ? 5.926 9.008 -11.344 1 96.94 96 GLU A CA 1
ATOM 749 C C . GLU A 1 96 ? 5.129 7.711 -11.258 1 96.94 96 GLU A C 1
ATOM 751 O O . GLU A 1 96 ? 5.656 6.633 -11.539 1 96.94 96 GLU A O 1
ATOM 756 N N . HIS A 1 97 ? 3.871 7.809 -10.789 1 98.06 97 HIS A N 1
ATOM 757 C CA . HIS A 1 97 ? 2.949 6.68 -10.891 1 98.06 97 HIS A CA 1
ATOM 758 C C . HIS A 1 97 ? 2.432 6.52 -12.32 1 98.06 97 HIS A C 1
ATOM 760 O O . HIS A 1 97 ? 1.554 7.27 -12.75 1 98.06 97 HIS A O 1
ATOM 766 N N . VAL A 1 98 ? 2.848 5.48 -12.992 1 98.31 98 VAL A N 1
ATOM 767 C CA . VAL A 1 98 ? 2.76 5.508 -14.445 1 98.31 98 VAL A CA 1
ATOM 768 C C . VAL A 1 98 ? 1.582 4.656 -14.914 1 98.31 98 VAL A C 1
ATOM 770 O O . VAL A 1 98 ? 1.071 4.844 -16.016 1 98.31 98 VAL A O 1
ATOM 773 N N . ALA A 1 99 ? 1.14 3.701 -14.055 1 98.69 99 ALA A N 1
ATOM 774 C CA . ALA A 1 99 ? 0.06 2.836 -14.523 1 98.69 99 ALA A CA 1
ATOM 775 C C . ALA A 1 99 ? -0.714 2.24 -13.352 1 98.69 99 ALA A C 1
ATOM 777 O O . ALA A 1 99 ? -0.172 2.086 -12.258 1 98.69 99 ALA A O 1
ATOM 778 N N . LEU A 1 100 ? -1.935 2.02 -13.531 1 98.69 100 LEU A N 1
ATOM 779 C CA . LEU A 1 100 ? -2.807 1.218 -12.68 1 98.69 100 LEU A CA 1
ATOM 780 C C . LEU A 1 100 ? -3.361 0.02 -13.445 1 98.69 100 LEU A C 1
ATOM 782 O O . LEU A 1 100 ? -4.027 0.187 -14.477 1 98.69 100 LEU A O 1
ATOM 786 N N . LEU A 1 101 ? -3.049 -1.179 -12.93 1 98.75 101 LEU A N 1
ATOM 787 C CA . LEU A 1 101 ? -3.424 -2.408 -13.625 1 98.75 101 LEU A CA 1
ATOM 788 C C . LEU A 1 101 ? -4.426 -3.211 -12.797 1 98.75 101 LEU A C 1
ATOM 790 O O . LEU A 1 101 ? -4.285 -3.324 -11.578 1 98.75 101 LEU A O 1
ATOM 794 N N . LYS A 1 102 ? -5.434 -3.766 -13.516 1 98.19 102 LYS A N 1
ATOM 795 C CA . LYS A 1 102 ? -6.211 -4.801 -12.844 1 98.19 102 LYS A CA 1
ATOM 796 C C . LYS A 1 102 ? -5.336 -5.996 -12.477 1 98.19 102 LYS A C 1
ATOM 798 O O . LYS A 1 102 ? -4.578 -6.496 -13.312 1 98.19 102 LYS A O 1
ATOM 803 N N . ALA A 1 103 ? -5.5 -6.477 -11.25 1 98 103 ALA A N 1
ATOM 804 C CA . ALA A 1 103 ? -4.473 -7.367 -10.719 1 98 103 ALA A CA 1
ATOM 805 C C . ALA A 1 103 ? -4.859 -8.828 -10.906 1 98 103 ALA A C 1
ATOM 807 O O . ALA A 1 103 ? -3.994 -9.703 -10.961 1 98 103 ALA A O 1
ATOM 808 N N . SER A 1 104 ? -6.129 -9.125 -11.008 1 95.69 104 SER A N 1
ATOM 809 C CA . SER A 1 104 ? -6.625 -10.484 -10.852 1 95.69 104 SER A CA 1
ATOM 810 C C . SER A 1 104 ? -5.98 -11.43 -11.859 1 95.69 104 SER A C 1
ATOM 812 O O . SER A 1 104 ? -5.441 -12.477 -11.484 1 95.69 104 SER A O 1
ATOM 814 N N . TYR A 1 105 ? -6.012 -11.102 -13.102 1 96.62 105 TYR A N 1
ATOM 815 C CA . TYR A 1 105 ? -5.434 -11.938 -14.141 1 96.62 105 TYR A CA 1
ATOM 816 C C . TYR A 1 105 ? -3.938 -12.117 -13.93 1 96.62 105 TYR A C 1
ATOM 818 O O . TYR A 1 105 ? -3.42 -13.234 -14.016 1 96.62 105 TYR A O 1
ATOM 826 N N . LEU A 1 106 ? -3.252 -11.047 -13.625 1 98.19 106 LEU A N 1
ATOM 827 C CA . LEU A 1 106 ? -1.804 -11.094 -13.453 1 98.19 106 LEU A CA 1
ATOM 828 C C . LEU A 1 106 ? -1.425 -11.922 -12.227 1 98.19 106 LEU A C 1
ATOM 830 O O . LEU A 1 106 ? -0.388 -12.586 -12.219 1 98.19 106 LEU A O 1
ATOM 834 N N . THR A 1 107 ? -2.27 -11.82 -11.195 1 97.38 107 THR A N 1
ATOM 835 C CA . THR A 1 107 ? -2.02 -12.641 -10.016 1 97.38 107 THR A CA 1
ATOM 836 C C . THR A 1 107 ? -2.068 -14.125 -10.367 1 97.38 107 THR A C 1
ATOM 838 O O . THR A 1 107 ? -1.185 -14.891 -9.969 1 97.38 107 THR A O 1
ATOM 841 N N . VAL A 1 108 ? -3.102 -14.492 -11.109 1 96.75 108 VAL A N 1
ATOM 842 C CA . VAL A 1 108 ? -3.264 -15.875 -11.539 1 96.75 108 VAL A CA 1
ATOM 843 C C . VAL A 1 108 ? -2.07 -16.297 -12.398 1 96.75 108 VAL A C 1
ATOM 845 O O . VAL A 1 108 ? -1.494 -17.375 -12.188 1 96.75 108 VAL A O 1
ATOM 848 N N . MET A 1 109 ? -1.625 -15.445 -13.258 1 98.12 109 MET A N 1
ATOM 849 C CA . MET A 1 109 ? -0.55 -15.742 -14.195 1 98.12 109 MET A CA 1
ATOM 850 C C . MET A 1 109 ? 0.783 -15.891 -13.477 1 98.12 109 MET A C 1
ATOM 852 O O . MET A 1 109 ? 1.453 -16.922 -13.602 1 98.12 109 MET A O 1
ATOM 856 N N . ARG A 1 110 ? 1.108 -14.898 -12.68 1 98.62 110 ARG A N 1
ATOM 857 C CA . ARG A 1 110 ? 2.441 -14.938 -12.086 1 98.62 110 ARG A CA 1
ATOM 858 C C . ARG A 1 110 ? 2.531 -16.016 -11.016 1 98.62 110 ARG A C 1
ATOM 860 O O . ARG A 1 110 ? 3.592 -16.609 -10.805 1 98.62 110 ARG A O 1
ATOM 867 N N . THR A 1 111 ? 1.434 -16.328 -10.312 1 98.25 111 THR A N 1
ATOM 868 C CA . THR A 1 111 ? 1.419 -17.438 -9.375 1 98.25 111 THR A CA 1
ATOM 869 C C . THR A 1 111 ? 1.632 -18.766 -10.094 1 98.25 111 THR A C 1
ATOM 871 O O . THR A 1 111 ? 2.457 -19.578 -9.68 1 98.25 111 THR A O 1
ATOM 874 N N . GLY A 1 112 ? 0.928 -18.938 -11.148 1 98.62 112 GLY A N 1
ATOM 875 C CA . GLY A 1 112 ? 1.121 -20.109 -11.977 1 98.62 112 GLY A CA 1
ATOM 876 C C . GLY A 1 112 ? 2.52 -20.203 -12.562 1 98.62 112 GLY A C 1
ATOM 877 O O . GLY A 1 112 ? 3.127 -21.281 -12.555 1 98.62 112 GLY A O 1
ATOM 878 N N . ALA A 1 113 ? 3.004 -19.094 -13.039 1 98.88 113 ALA A N 1
ATOM 879 C CA . ALA A 1 113 ? 4.324 -19.047 -13.664 1 98.88 113 ALA A CA 1
ATOM 880 C C . ALA A 1 113 ? 5.406 -19.484 -12.68 1 98.88 113 ALA A C 1
ATOM 882 O O . ALA A 1 113 ? 6.359 -20.172 -13.055 1 98.88 113 ALA A O 1
ATOM 883 N N . SER A 1 114 ? 5.289 -19.078 -11.461 1 98.75 114 SER A N 1
ATOM 884 C CA . SER A 1 114 ? 6.238 -19.5 -10.445 1 98.75 114 SER A CA 1
ATOM 885 C C . SER A 1 114 ? 6.234 -21.031 -10.297 1 98.75 114 SER A C 1
ATOM 887 O O . SER A 1 114 ? 7.293 -21.656 -10.211 1 98.75 114 SER A O 1
ATOM 889 N N . SER A 1 115 ? 5.09 -21.609 -10.258 1 98.81 115 SER A N 1
ATOM 890 C CA . SER A 1 115 ? 4.957 -23.062 -10.227 1 98.81 115 SER A CA 1
ATOM 891 C C . SER A 1 115 ? 5.5 -23.703 -11.5 1 98.81 115 SER A C 1
ATOM 893 O O . SER A 1 115 ? 6.051 -24.812 -11.461 1 98.81 115 SER A O 1
ATOM 895 N N . GLY A 1 116 ? 5.262 -23.016 -12.602 1 98.81 116 GLY A N 1
ATOM 896 C CA . GLY A 1 116 ? 5.816 -23.484 -13.859 1 98.81 116 GLY A CA 1
ATOM 897 C C . GLY A 1 116 ? 7.332 -23.594 -13.844 1 98.81 116 GLY A C 1
ATOM 898 O O . GLY A 1 116 ? 7.898 -24.594 -14.266 1 98.81 116 GLY A O 1
ATOM 899 N N . VAL A 1 117 ? 7.973 -22.531 -13.352 1 98.88 117 VAL A N 1
ATOM 900 C CA . VAL A 1 117 ? 9.43 -22.531 -13.242 1 98.88 117 VAL A CA 1
ATOM 901 C C . VAL A 1 117 ? 9.875 -23.672 -12.32 1 98.88 117 VAL A C 1
ATOM 903 O O . VAL A 1 117 ? 10.82 -24.391 -12.633 1 98.88 117 VAL A O 1
ATOM 906 N N . ALA A 1 118 ? 9.203 -23.797 -11.211 1 98.88 118 ALA A N 1
ATOM 907 C CA . ALA A 1 118 ? 9.516 -24.875 -10.289 1 98.88 118 ALA A CA 1
ATOM 908 C C . ALA A 1 118 ? 9.344 -26.234 -10.969 1 98.88 118 ALA A C 1
ATOM 910 O O . ALA A 1 118 ? 10.188 -27.125 -10.82 1 98.88 118 ALA A O 1
ATOM 911 N N . THR A 1 119 ? 8.258 -26.406 -11.68 1 98.94 119 THR A N 1
ATOM 912 C CA . THR A 1 119 ? 7.977 -27.656 -12.391 1 98.94 119 THR A CA 1
ATOM 913 C C . THR A 1 119 ? 9.086 -27.969 -13.383 1 98.94 119 THR A C 1
ATOM 915 O O . THR A 1 119 ? 9.539 -29.109 -13.477 1 98.94 119 THR A O 1
ATOM 918 N N . LYS A 1 120 ? 9.523 -26.969 -14.078 1 98.62 120 LYS A N 1
ATOM 919 C CA . LYS A 1 120 ? 10.602 -27.125 -15.055 1 98.62 120 LYS A CA 1
ATOM 920 C C . LYS A 1 120 ? 11.859 -27.688 -14.406 1 98.62 120 LYS A C 1
ATOM 922 O O . LYS A 1 120 ? 12.57 -28.484 -15.016 1 98.62 120 LYS A O 1
ATOM 927 N N . LEU A 1 121 ? 12.109 -27.344 -13.203 1 98.69 121 LEU A N 1
ATOM 928 C CA . LEU A 1 121 ? 13.367 -27.656 -12.531 1 98.69 121 LEU A CA 1
ATOM 929 C C . LEU A 1 121 ? 13.227 -28.906 -11.664 1 98.69 121 LEU A C 1
ATOM 931 O O . LEU A 1 121 ? 14.219 -29.562 -11.367 1 98.69 121 LEU A O 1
ATOM 935 N N . LEU A 1 122 ? 11.953 -29.219 -11.297 1 98.88 122 LEU A N 1
ATOM 936 C CA . LEU A 1 122 ? 11.812 -30.172 -10.211 1 98.88 122 LEU A CA 1
ATOM 937 C C . LEU A 1 122 ? 10.992 -31.375 -10.648 1 98.88 122 LEU A C 1
ATOM 939 O O . LEU A 1 122 ? 11.023 -32.438 -10.008 1 98.88 122 LEU A O 1
ATOM 943 N N . ALA A 1 123 ? 10.164 -31.25 -11.617 1 98.81 123 ALA A N 1
ATOM 944 C CA . ALA A 1 123 ? 9.359 -32.375 -12.078 1 98.81 123 ALA A CA 1
ATOM 945 C C . ALA A 1 123 ? 10.133 -33.25 -13.078 1 98.81 123 ALA A C 1
ATOM 947 O O . ALA A 1 123 ? 11.078 -32.75 -13.711 1 98.81 123 ALA A O 1
ATOM 948 N N . ARG A 1 124 ? 9.703 -34.5 -13.227 1 98.62 124 ARG A N 1
ATOM 949 C CA . ARG A 1 124 ? 10.266 -35.344 -14.273 1 98.62 124 ARG A CA 1
ATOM 950 C C . ARG A 1 124 ? 9.938 -34.781 -15.656 1 98.62 124 ARG A C 1
ATOM 952 O O . ARG A 1 124 ? 8.828 -34.312 -15.891 1 98.62 124 ARG A O 1
ATOM 959 N N . GLU A 1 125 ? 10.867 -34.938 -16.547 1 97.81 125 GLU A N 1
ATOM 960 C CA . GLU A 1 125 ? 10.672 -34.438 -17.906 1 97.81 125 GLU A CA 1
ATOM 961 C C . GLU A 1 125 ? 9.531 -35.156 -18.609 1 97.81 125 GLU A C 1
ATOM 963 O O . GLU A 1 125 ? 8.836 -34.594 -19.438 1 97.81 125 GLU A O 1
ATOM 968 N N . ASN A 1 126 ? 9.312 -36.375 -18.219 1 97.94 126 ASN A N 1
ATOM 969 C CA . ASN A 1 126 ? 8.328 -37.188 -18.906 1 97.94 126 ASN A CA 1
ATOM 970 C C . ASN A 1 126 ? 7 -37.25 -18.141 1 97.94 126 ASN A C 1
ATOM 972 O O . ASN A 1 126 ? 6.211 -38.156 -18.312 1 97.94 126 ASN A O 1
ATOM 976 N N . SER A 1 127 ? 6.812 -36.312 -17.234 1 98.69 127 SER A N 1
ATOM 977 C CA . SER A 1 127 ? 5.531 -36.25 -16.547 1 98.69 127 SER A CA 1
ATOM 978 C C . SER A 1 127 ? 4.379 -36.094 -17.531 1 98.69 127 SER A C 1
ATOM 980 O O . SER A 1 127 ? 4.445 -35.281 -18.453 1 98.69 127 SER A O 1
ATOM 982 N N . LYS A 1 128 ? 3.271 -36.875 -17.312 1 98.56 128 LYS A N 1
ATOM 983 C CA . LYS A 1 128 ? 2.191 -36.906 -18.297 1 98.56 128 LYS A CA 1
ATOM 984 C C . LYS A 1 128 ? 0.842 -36.625 -17.641 1 98.56 128 LYS A C 1
ATOM 986 O O . LYS A 1 128 ? -0.116 -36.25 -18.297 1 98.56 128 LYS A O 1
ATOM 991 N N . VAL A 1 129 ? 0.742 -36.844 -16.391 1 98.81 129 VAL A N 1
ATOM 992 C CA . VAL A 1 129 ? -0.532 -36.719 -15.695 1 98.81 129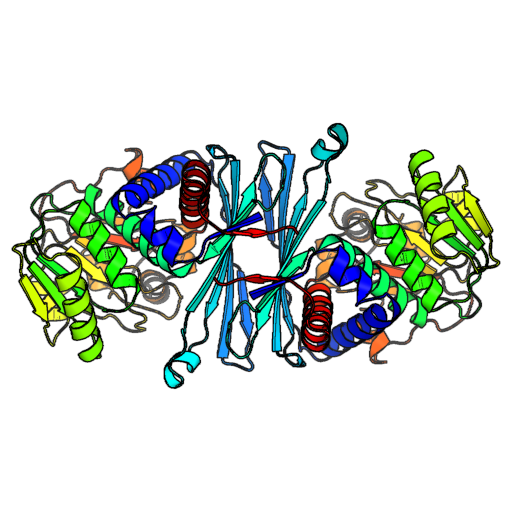 VAL A CA 1
ATOM 993 C C . VAL A 1 129 ? -0.43 -35.656 -14.617 1 98.81 129 VAL A C 1
ATOM 995 O O . VAL A 1 129 ? 0.466 -35.688 -13.773 1 98.81 129 VAL A O 1
ATOM 998 N N . CYS A 1 130 ? -1.322 -34.688 -14.672 1 98.88 130 CYS A N 1
ATOM 999 C CA . CYS A 1 130 ? -1.354 -33.594 -13.703 1 98.88 130 CYS A CA 1
ATOM 1000 C C . CYS A 1 130 ? -2.686 -33.562 -12.961 1 98.88 130 CYS A C 1
ATOM 1002 O O . CYS A 1 130 ? -3.746 -33.469 -13.586 1 98.88 130 CYS A O 1
ATOM 1004 N N . ALA A 1 131 ? -2.621 -33.625 -11.672 1 98.81 131 ALA A N 1
ATOM 1005 C CA . ALA A 1 131 ? -3.812 -33.5 -10.836 1 98.81 131 ALA A CA 1
ATOM 1006 C C . ALA A 1 131 ? -3.943 -32.062 -10.289 1 98.81 131 ALA A C 1
ATOM 1008 O O . ALA A 1 131 ? -2.945 -31.438 -9.938 1 98.81 131 ALA A O 1
ATOM 1009 N N . VAL A 1 132 ? -5.16 -31.594 -10.242 1 98.75 132 VAL A N 1
ATOM 1010 C CA . VAL A 1 132 ? -5.488 -30.312 -9.633 1 98.75 132 VAL A CA 1
ATOM 1011 C C . VAL A 1 132 ? -6.445 -30.516 -8.461 1 98.75 132 VAL A C 1
ATOM 1013 O O . VAL A 1 132 ? -7.578 -30.969 -8.648 1 98.75 132 VAL A O 1
ATOM 1016 N N . LEU A 1 133 ? -5.949 -30.266 -7.324 1 98.62 133 LEU A N 1
ATOM 1017 C CA . LEU A 1 133 ? -6.766 -30.297 -6.117 1 98.62 133 LEU A CA 1
ATOM 1018 C C . LEU A 1 133 ? -7.16 -28.875 -5.691 1 98.62 133 LEU A C 1
ATOM 1020 O O . LEU A 1 133 ? -6.391 -28.188 -5.016 1 98.62 133 LEU A O 1
ATOM 1024 N N . GLY A 1 134 ? -8.391 -28.484 -5.914 1 97.38 134 GLY A N 1
ATOM 1025 C CA . GLY A 1 134 ? -8.867 -27.109 -5.816 1 97.38 134 GLY A CA 1
ATOM 1026 C C . GLY A 1 134 ? -8.977 -26.422 -7.164 1 97.38 134 GLY A C 1
ATOM 1027 O O . GLY A 1 134 ? -7.98 -25.938 -7.703 1 97.38 134 GLY A O 1
ATOM 1028 N N . CYS A 1 135 ? -10.211 -26.312 -7.629 1 97.19 135 CYS A N 1
ATOM 1029 C CA . CYS A 1 135 ? -10.461 -25.859 -8.992 1 97.19 135 CYS A CA 1
ATOM 1030 C C . CYS A 1 135 ? -10.953 -24.406 -9 1 97.19 135 CYS A C 1
ATOM 1032 O O . CYS A 1 135 ? -11.891 -24.078 -9.734 1 97.19 135 CYS A O 1
ATOM 1034 N N . GLY A 1 136 ? -10.344 -23.562 -8.125 1 91.88 136 GLY A N 1
ATOM 1035 C CA . GLY A 1 136 ? -10.641 -22.141 -8.109 1 91.88 136 GLY A CA 1
ATOM 1036 C C . GLY A 1 136 ? -9.898 -21.375 -9.188 1 91.88 136 GLY A C 1
ATOM 1037 O O . GLY A 1 136 ? -9.281 -21.969 -10.078 1 91.88 136 GLY A O 1
ATOM 1038 N N . ALA A 1 137 ? -9.906 -20.078 -9.109 1 90.19 137 ALA A N 1
ATOM 1039 C CA . ALA A 1 137 ? -9.359 -19.172 -10.117 1 90.19 137 ALA A CA 1
ATOM 1040 C C . ALA A 1 137 ? -7.867 -19.406 -10.328 1 90.19 137 ALA A C 1
ATOM 1042 O O . ALA A 1 137 ? -7.371 -19.328 -11.453 1 90.19 137 ALA A O 1
ATOM 1043 N N . GLN A 1 138 ? -7.168 -19.766 -9.266 1 94.81 138 GLN A N 1
ATOM 1044 C CA . GLN A 1 138 ? -5.719 -19.922 -9.336 1 94.81 138 GLN A CA 1
ATOM 1045 C C . GLN A 1 138 ? -5.34 -21.172 -10.125 1 94.81 138 GLN A C 1
ATOM 1047 O O . GLN A 1 138 ? -4.246 -21.234 -10.688 1 94.81 138 GLN A O 1
ATOM 1052 N N . SER A 1 139 ? -6.203 -22.125 -10.164 1 97.25 139 SER A N 1
ATOM 1053 C CA . SER A 1 139 ? -5.883 -23.406 -10.789 1 97.25 139 SER A CA 1
ATOM 1054 C C . SER A 1 139 ? -5.633 -23.234 -12.289 1 97.25 139 SER A C 1
ATOM 1056 O O . SER A 1 139 ? -4.824 -23.953 -12.867 1 97.25 139 SER A O 1
ATOM 1058 N N . LEU A 1 140 ? -6.285 -22.281 -12.859 1 96.06 140 LEU A N 1
ATOM 1059 C CA . LEU A 1 140 ? -6.133 -22.047 -14.297 1 96.06 140 LEU A CA 1
ATOM 1060 C C . LEU A 1 140 ? -4.699 -21.656 -14.633 1 96.06 140 LEU A C 1
ATOM 1062 O O . LEU A 1 140 ? -4.09 -22.219 -15.539 1 96.06 140 LEU A O 1
ATOM 1066 N N . GLY A 1 141 ? -4.141 -20.688 -13.922 1 96.94 141 GLY A N 1
ATOM 1067 C CA . GLY A 1 141 ? -2.764 -20.266 -14.148 1 96.94 141 GLY A CA 1
ATOM 1068 C C . GLY A 1 141 ? -1.758 -21.375 -13.875 1 96.94 141 GLY A C 1
ATOM 1069 O O . GLY A 1 141 ? -0.761 -21.5 -14.594 1 96.94 141 GLY A O 1
ATOM 1070 N N . GLN A 1 142 ? -2.033 -22.156 -12.883 1 98.5 142 GLN A N 1
ATOM 1071 C CA . GLN A 1 142 ? -1.16 -23.281 -12.555 1 98.5 142 GLN A CA 1
ATOM 1072 C C . GLN A 1 142 ? -1.089 -24.281 -13.711 1 98.5 142 GLN A C 1
ATOM 1074 O O . GLN A 1 142 ? 0.001 -24.688 -14.109 1 98.5 142 GLN A O 1
ATOM 1079 N N . LEU A 1 143 ? -2.223 -24.609 -14.188 1 98.12 143 LEU A N 1
ATOM 1080 C CA . LEU A 1 143 ? -2.287 -25.594 -15.266 1 98.12 143 LEU A CA 1
ATOM 1081 C C . LEU A 1 143 ? -1.649 -25.047 -16.547 1 98.12 143 LEU A C 1
ATOM 1083 O O . LEU A 1 143 ? -0.917 -25.766 -17.234 1 98.12 143 LEU A O 1
ATOM 1087 N N . GLN A 1 144 ? -1.951 -23.797 -16.812 1 97.75 144 GLN A N 1
ATOM 1088 C CA . GLN A 1 144 ? -1.343 -23.172 -17.984 1 97.75 144 GLN A CA 1
ATOM 1089 C C . GLN A 1 144 ? 0.18 -23.234 -17.906 1 97.75 144 GLN A C 1
ATOM 1091 O O . GLN A 1 144 ? 0.848 -23.531 -18.906 1 97.75 144 GLN A O 1
ATOM 1096 N N . ALA A 1 145 ? 0.705 -22.938 -16.766 1 98.75 145 ALA A N 1
ATOM 1097 C CA . ALA A 1 145 ? 2.154 -22.938 -16.594 1 98.75 145 ALA A CA 1
ATOM 1098 C C . ALA A 1 145 ? 2.736 -24.328 -16.734 1 98.75 145 ALA A C 1
ATOM 1100 O O . ALA A 1 145 ? 3.748 -24.531 -17.422 1 98.75 145 ALA A O 1
ATOM 1101 N N . VAL A 1 146 ? 2.096 -25.328 -16.109 1 98.69 146 VAL A N 1
ATOM 1102 C CA . VAL A 1 146 ? 2.566 -26.703 -16.188 1 98.69 146 VAL A CA 1
ATOM 1103 C C . VAL A 1 146 ? 2.531 -27.188 -17.625 1 98.69 146 VAL A C 1
ATOM 1105 O O . VAL A 1 146 ? 3.475 -27.828 -18.094 1 98.69 146 VAL A O 1
ATOM 1108 N N . MET A 1 147 ? 1.485 -26.828 -18.344 1 97.5 147 MET A N 1
ATOM 1109 C CA . MET A 1 147 ? 1.318 -27.25 -19.719 1 97.5 147 MET A CA 1
ATOM 1110 C C . MET A 1 147 ? 2.359 -26.594 -20.625 1 97.5 147 MET A C 1
ATOM 1112 O O . MET A 1 147 ? 2.705 -27.125 -21.672 1 97.5 147 MET A O 1
ATOM 1116 N N . GLU A 1 148 ? 2.861 -25.453 -20.234 1 97.5 148 GLU A N 1
ATOM 1117 C CA . GLU A 1 148 ? 3.9 -24.766 -21 1 97.5 148 GLU A CA 1
ATOM 1118 C C . GLU A 1 148 ? 5.238 -25.5 -20.875 1 97.5 148 GLU A C 1
ATOM 1120 O O . GLU A 1 148 ? 6.09 -25.391 -21.766 1 97.5 148 GLU A O 1
ATOM 1125 N N . VAL A 1 149 ? 5.434 -26.297 -19.781 1 98.44 149 VAL A N 1
ATOM 1126 C CA . VAL A 1 149 ? 6.793 -26.766 -19.531 1 98.44 149 VAL A CA 1
ATOM 1127 C C . VAL A 1 149 ? 6.832 -28.297 -19.547 1 98.44 149 VAL A C 1
ATOM 1129 O O . VAL A 1 149 ? 7.906 -28.891 -19.516 1 98.44 149 VAL A O 1
ATOM 1132 N N . ARG A 1 150 ? 5.684 -28.938 -19.578 1 98.62 150 ARG A N 1
ATOM 1133 C CA . ARG A 1 150 ? 5.598 -30.391 -19.688 1 98.62 150 ARG A CA 1
ATOM 1134 C C . ARG A 1 150 ? 4.531 -30.812 -20.688 1 98.62 150 ARG A C 1
ATOM 1136 O O . ARG A 1 150 ? 3.502 -30.141 -20.812 1 98.62 150 ARG A O 1
ATOM 1143 N N . ASN A 1 151 ? 4.738 -31.922 -21.312 1 97.94 151 ASN A N 1
ATOM 1144 C CA . ASN A 1 151 ? 3.773 -32.469 -22.266 1 97.94 151 ASN A CA 1
ATOM 1145 C C . ASN A 1 151 ? 2.725 -33.312 -21.562 1 97.94 151 ASN A C 1
ATOM 1147 O O . ASN A 1 151 ? 2.721 -34.562 -21.719 1 97.94 151 ASN A O 1
ATOM 1151 N N . ILE A 1 152 ? 1.783 -32.688 -20.953 1 98.5 152 ILE A N 1
ATOM 1152 C CA . ILE A 1 152 ? 0.745 -33.375 -20.172 1 98.5 152 ILE A CA 1
ATOM 1153 C C . ILE A 1 152 ? -0.276 -34 -21.125 1 98.5 152 ILE A C 1
ATOM 1155 O O . ILE A 1 152 ? -0.685 -33.375 -22.109 1 98.5 152 ILE A O 1
ATOM 1159 N N . GLU A 1 153 ? -0.689 -35.188 -20.781 1 98.38 153 GLU A N 1
ATOM 1160 C CA . GLU A 1 153 ? -1.652 -35.938 -21.609 1 98.38 153 GLU A CA 1
ATOM 1161 C C . GLU A 1 153 ? -2.969 -36.125 -20.859 1 98.38 153 GLU A C 1
ATOM 1163 O O . GLU A 1 153 ? -3.986 -36.469 -21.469 1 98.38 153 GLU A O 1
ATOM 1168 N N . ARG A 1 154 ? -2.896 -36 -19.594 1 98.44 154 ARG A N 1
ATOM 1169 C CA . ARG A 1 154 ? -4.078 -36.25 -18.766 1 98.44 154 ARG A CA 1
ATOM 1170 C C . ARG A 1 154 ? -4.133 -35.25 -17.594 1 98.44 154 ARG A C 1
ATOM 1172 O O . ARG A 1 154 ? -3.143 -35.094 -16.875 1 98.44 154 ARG A O 1
ATOM 1179 N N . ILE A 1 155 ? -5.27 -34.594 -17.438 1 98.56 155 ILE A N 1
ATOM 1180 C CA . ILE A 1 155 ? -5.531 -33.719 -16.312 1 98.56 155 ILE A CA 1
ATOM 1181 C C . ILE A 1 155 ? -6.625 -34.312 -15.43 1 98.56 155 ILE A C 1
ATOM 1183 O O . ILE A 1 155 ? -7.688 -34.688 -15.922 1 98.56 155 ILE A O 1
ATOM 1187 N N . VAL A 1 156 ? -6.352 -34.438 -14.18 1 98.69 156 VAL A N 1
ATOM 1188 C CA . VAL A 1 156 ? -7.301 -35 -13.211 1 98.69 156 VAL A CA 1
ATOM 1189 C C . VAL A 1 156 ? -7.742 -33.906 -12.25 1 98.69 156 VAL A C 1
ATOM 1191 O O . VAL A 1 156 ? -6.918 -33.312 -11.523 1 98.69 156 VAL A O 1
ATOM 1194 N N . LEU A 1 157 ? -9.07 -33.594 -12.219 1 98.62 157 LEU A N 1
ATOM 1195 C CA . LEU A 1 157 ? -9.594 -32.5 -11.398 1 98.62 157 LEU A CA 1
ATOM 1196 C C . LEU A 1 157 ? -10.336 -33.062 -10.18 1 98.62 157 LEU A C 1
ATOM 1198 O O . LEU A 1 157 ? -11.109 -34 -10.297 1 98.62 157 LEU A O 1
ATOM 1202 N N . TYR A 1 158 ? -10.031 -32.469 -9.094 1 98.44 158 TYR A N 1
ATOM 1203 C CA . TYR A 1 158 ? -10.781 -32.719 -7.867 1 98.44 158 TYR A CA 1
ATOM 1204 C C . TYR A 1 158 ? -11.141 -31.406 -7.188 1 98.44 158 TYR A C 1
ATOM 1206 O O . TYR A 1 158 ? -10.297 -30.5 -7.066 1 98.44 158 TYR A O 1
ATOM 1214 N N . ASN A 1 159 ? -12.336 -31.312 -6.789 1 97.56 159 ASN A N 1
ATOM 1215 C CA . ASN A 1 159 ? -12.812 -30.219 -5.941 1 97.56 159 ASN A CA 1
ATOM 1216 C C . ASN A 1 159 ? -13.93 -30.672 -5.008 1 97.56 159 ASN A C 1
ATOM 1218 O O . ASN A 1 159 ? -14.75 -31.516 -5.379 1 97.56 159 ASN A O 1
ATOM 1222 N N . ARG A 1 160 ? -13.906 -30.094 -3.814 1 93.25 160 ARG A N 1
ATOM 1223 C CA . ARG A 1 160 ? -14.977 -30.438 -2.881 1 93.25 160 ARG A CA 1
ATOM 1224 C C . ARG A 1 160 ? -16.344 -30.188 -3.508 1 93.25 160 ARG A C 1
ATOM 1226 O O . ARG A 1 160 ? -17.25 -31.016 -3.371 1 93.25 160 ARG A O 1
ATOM 1233 N N . THR A 1 161 ? -16.469 -29.078 -4.176 1 91.25 161 THR A N 1
ATOM 1234 C CA . THR A 1 161 ? -17.672 -28.766 -4.93 1 91.25 161 THR A CA 1
ATOM 1235 C C . THR A 1 161 ? -17.516 -29.172 -6.395 1 91.25 161 THR A C 1
ATOM 1237 O O . THR A 1 161 ? -16.797 -28.516 -7.152 1 91.25 161 THR A O 1
ATOM 1240 N N . MET A 1 162 ? -18.281 -30.094 -6.828 1 93.12 162 MET A N 1
ATOM 1241 C CA . MET A 1 162 ? -18.141 -30.688 -8.148 1 93.12 162 MET A CA 1
ATOM 1242 C C . MET A 1 162 ? -18.359 -29.656 -9.25 1 93.12 162 MET A C 1
ATOM 1244 O O . MET A 1 162 ? -17.734 -29.719 -10.297 1 93.12 162 MET A O 1
ATOM 1248 N N . GLU A 1 163 ? -19.203 -28.766 -8.992 1 93.62 163 GLU A N 1
ATOM 1249 C CA . GLU A 1 163 ? -19.547 -27.734 -9.977 1 93.62 163 GLU A CA 1
ATOM 1250 C C . GLU A 1 163 ? -18.312 -26.938 -10.383 1 93.62 163 GLU A C 1
ATOM 1252 O O . GLU A 1 163 ? -18.172 -26.547 -11.539 1 93.62 163 GLU A O 1
ATOM 1257 N N . ARG A 1 164 ? -17.453 -26.688 -9.492 1 92.62 164 ARG A N 1
ATOM 1258 C CA . ARG A 1 164 ? -16.234 -25.938 -9.781 1 92.62 164 ARG A CA 1
ATOM 1259 C C . ARG A 1 164 ? -15.297 -26.719 -10.688 1 92.62 164 ARG A C 1
ATOM 1261 O O . ARG A 1 164 ? -14.641 -26.141 -11.555 1 92.62 164 ARG A O 1
ATOM 1268 N N . ALA A 1 165 ? -15.219 -28.016 -10.422 1 97.06 165 ALA A N 1
ATOM 1269 C CA . ALA A 1 165 ? -14.406 -28.875 -11.273 1 97.06 165 ALA A CA 1
ATOM 1270 C C . ALA A 1 165 ? -14.953 -28.922 -12.695 1 97.06 165 ALA A C 1
ATOM 1272 O O . ALA A 1 165 ? -14.195 -28.859 -13.664 1 97.06 165 ALA A O 1
ATOM 1273 N N . ASN A 1 166 ? -16.234 -28.984 -12.773 1 97.12 166 ASN A N 1
ATOM 1274 C CA . ASN A 1 166 ? -16.875 -29 -14.086 1 97.12 166 ASN A CA 1
ATOM 1275 C C . ASN A 1 166 ? -16.641 -27.703 -14.844 1 97.12 166 ASN A C 1
ATOM 1277 O O . ASN A 1 166 ? -16.391 -27.703 -16.047 1 97.12 166 ASN A O 1
ATOM 1281 N N . ARG A 1 167 ? -16.766 -26.641 -14.141 1 95.81 167 ARG A N 1
ATOM 1282 C CA . ARG A 1 167 ? -16.547 -25.344 -14.75 1 95.81 167 ARG A CA 1
ATOM 1283 C C . ARG A 1 167 ? -15.117 -25.219 -15.273 1 95.81 167 ARG A C 1
ATOM 1285 O O . ARG A 1 167 ? -14.891 -24.734 -16.391 1 95.81 167 ARG A O 1
ATOM 1292 N N . LEU A 1 168 ? -14.18 -25.625 -14.43 1 96.38 168 LEU A N 1
ATOM 1293 C CA . LEU A 1 168 ? -12.789 -25.578 -14.859 1 96.38 168 LEU A CA 1
ATOM 1294 C C . LEU A 1 168 ? -12.562 -26.484 -16.078 1 96.38 168 LEU A C 1
ATOM 1296 O O . LEU A 1 168 ? -11.844 -26.094 -17 1 96.38 168 LEU A O 1
ATOM 1300 N N . LYS A 1 169 ? -13.125 -27.625 -16.062 1 97 169 LYS A N 1
ATOM 1301 C CA . LYS A 1 169 ? -13.016 -28.547 -17.203 1 97 169 LYS A CA 1
ATOM 1302 C C . LYS A 1 169 ? -13.492 -27.875 -18.484 1 97 169 LYS A C 1
ATOM 1304 O O . LYS A 1 169 ? -12.828 -27.969 -19.516 1 97 169 LYS A O 1
ATOM 1309 N N . GLN A 1 170 ? -14.602 -27.234 -18.422 1 96.12 170 GLN A N 1
ATOM 1310 C CA . GLN A 1 170 ? -15.164 -26.562 -19.578 1 96.12 170 GLN A CA 1
ATOM 1311 C C . GLN A 1 170 ? -14.25 -25.422 -20.047 1 96.12 170 GLN A C 1
ATOM 1313 O O . GLN A 1 170 ? -14.031 -25.266 -21.25 1 96.12 170 GLN A O 1
ATOM 1318 N N . GLU A 1 171 ? -13.766 -24.703 -19.125 1 94.88 171 GLU A N 1
ATOM 1319 C CA . GLU A 1 171 ? -12.867 -23.609 -19.453 1 94.88 171 GLU A CA 1
ATOM 1320 C C . GLU A 1 171 ? -11.602 -24.109 -20.125 1 94.88 171 GLU A C 1
ATOM 1322 O O . GLU A 1 171 ? -11.141 -23.531 -21.109 1 94.88 171 GLU A O 1
ATOM 1327 N N . LEU A 1 172 ? -11.078 -25.172 -19.625 1 94.94 172 LEU A N 1
ATOM 1328 C CA . LEU A 1 172 ? -9.852 -25.75 -20.172 1 94.94 172 LEU A CA 1
ATOM 1329 C C . LEU A 1 172 ? -10.102 -26.312 -21.562 1 94.94 172 LEU A C 1
ATOM 1331 O O . LEU A 1 172 ? -9.242 -26.203 -22.438 1 94.94 172 LEU A O 1
ATOM 1335 N N . ALA A 1 173 ? -11.227 -26.906 -21.703 1 93.44 173 ALA A N 1
ATOM 1336 C CA . ALA A 1 173 ? -11.57 -27.469 -23 1 93.44 173 ALA A CA 1
ATOM 1337 C C . ALA A 1 173 ? -11.617 -26.391 -24.078 1 93.44 173 ALA A C 1
ATOM 1339 O O . ALA A 1 173 ? -11.227 -26.625 -25.219 1 93.44 173 ALA A O 1
ATOM 1340 N N . LEU A 1 174 ? -12.07 -25.281 -23.719 1 93 174 LEU A N 1
ATOM 1341 C CA . LEU A 1 174 ? -12.156 -24.156 -24.641 1 93 174 LEU A CA 1
ATOM 1342 C C . LEU A 1 174 ? -10.773 -23.578 -24.922 1 93 174 LEU A C 1
ATOM 1344 O O . LEU A 1 174 ? -10.469 -23.203 -26.047 1 93 174 LEU A O 1
ATOM 1348 N N . MET A 1 175 ? -9.984 -23.531 -23.938 1 91.62 175 MET A N 1
ATOM 1349 C CA . MET A 1 175 ? -8.664 -22.922 -24.047 1 91.62 175 MET A CA 1
ATOM 1350 C C . MET A 1 175 ? -7.711 -23.812 -24.828 1 91.62 175 MET A C 1
ATOM 1352 O O . MET A 1 175 ? -6.855 -23.328 -25.578 1 91.62 175 MET A O 1
ATOM 1356 N N . TYR A 1 176 ? -7.887 -25.078 -24.609 1 92.94 176 TYR A N 1
ATOM 1357 C CA . TYR 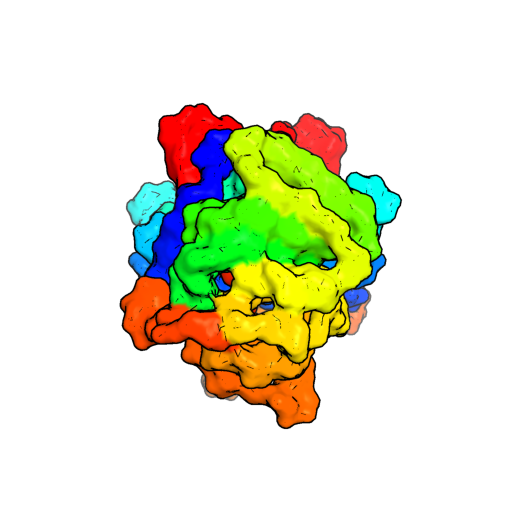A 1 176 ? -7.02 -26.062 -25.266 1 92.94 176 TYR A CA 1
ATOM 1358 C C . TYR A 1 176 ? -7.809 -26.938 -26.234 1 92.94 176 TYR A C 1
ATOM 1360 O O . TYR A 1 176 ? -7.781 -28.156 -26.141 1 92.94 176 TYR A O 1
ATOM 1368 N N . ASN A 1 177 ? -8.305 -26.312 -27.188 1 90.81 177 ASN A N 1
ATOM 1369 C CA . ASN A 1 177 ? -9.188 -27 -28.125 1 90.81 177 ASN A CA 1
ATOM 1370 C C . ASN A 1 177 ? -8.406 -27.938 -29.047 1 90.81 177 ASN A C 1
ATOM 1372 O O . ASN A 1 177 ? -8.961 -28.891 -29.594 1 90.81 177 ASN A O 1
ATOM 1376 N N . ASP A 1 178 ? -7.145 -27.734 -29.188 1 92.44 178 ASP A N 1
ATOM 1377 C CA . ASP A 1 178 ? -6.34 -28.562 -30.078 1 92.44 178 ASP A CA 1
ATOM 1378 C C . ASP A 1 178 ? -5.512 -29.578 -29.297 1 92.44 178 ASP A C 1
ATOM 1380 O O . ASP A 1 178 ? -4.723 -30.328 -29.875 1 92.44 178 ASP A O 1
ATOM 1384 N N . TRP A 1 179 ? -5.711 -29.516 -28 1 93.88 179 TRP A N 1
ATOM 1385 C CA . TRP A 1 179 ? -4.992 -30.453 -27.141 1 93.88 179 TRP A CA 1
ATOM 1386 C C . TRP A 1 179 ? -5.637 -31.828 -27.156 1 93.88 179 TRP A C 1
ATOM 1388 O O . TRP A 1 179 ? -6.855 -31.953 -27.031 1 93.88 179 TRP A O 1
ATOM 1398 N N . ASP A 1 180 ? -4.863 -32.906 -27.406 1 93.88 180 ASP A N 1
ATOM 1399 C CA . ASP A 1 180 ? -5.352 -34.281 -27.562 1 93.88 180 ASP A CA 1
ATOM 1400 C C . ASP A 1 180 ? -5.41 -35 -26.234 1 93.88 180 ASP A C 1
ATOM 1402 O O . ASP A 1 180 ? -5.684 -36.219 -26.188 1 93.88 180 ASP A O 1
ATOM 1406 N N . GLY A 1 181 ? -5.215 -34.375 -25.203 1 95.81 181 GLY A N 1
ATOM 1407 C CA . GLY A 1 181 ? -5.258 -35 -23.906 1 95.81 181 GLY A CA 1
ATOM 1408 C C . GLY A 1 181 ? -6.664 -35.125 -23.344 1 95.81 181 GLY A C 1
ATOM 1409 O O . GLY A 1 181 ? -7.641 -34.844 -24.031 1 95.81 181 GLY A O 1
ATOM 1410 N N . GLU A 1 182 ? -6.82 -35.719 -22.156 1 96.81 182 GLU A N 1
ATOM 1411 C CA . GLU A 1 182 ? -8.125 -35.875 -21.531 1 96.81 182 GLU A CA 1
ATOM 1412 C C . GLU A 1 182 ? -8.188 -35.156 -20.188 1 96.81 182 GLU A C 1
ATOM 1414 O O . GLU A 1 182 ? -7.172 -35 -19.5 1 96.81 182 GLU A O 1
ATOM 1419 N N . ILE A 1 183 ? -9.312 -34.656 -19.875 1 97.81 183 ILE A N 1
ATOM 1420 C CA . ILE A 1 183 ? -9.617 -34.062 -18.578 1 97.81 183 ILE A CA 1
ATOM 1421 C C . ILE A 1 183 ? -10.664 -34.906 -17.859 1 97.81 183 ILE A C 1
ATOM 1423 O O . ILE A 1 183 ? -11.75 -35.156 -18.391 1 97.81 183 ILE A O 1
ATOM 1427 N N . VAL A 1 184 ? -10.383 -35.406 -16.75 1 97.75 184 VAL A N 1
ATOM 1428 C CA . VAL A 1 184 ? -11.328 -36.219 -15.992 1 97.75 184 VAL A CA 1
ATOM 1429 C C . VAL A 1 184 ? -11.547 -35.594 -14.617 1 97.75 184 VAL A C 1
ATOM 1431 O O . VAL A 1 184 ? -10.688 -34.875 -14.109 1 97.75 184 VAL A O 1
ATOM 1434 N N . ILE A 1 185 ? -12.695 -35.781 -14.047 1 98.25 185 ILE A N 1
ATOM 1435 C CA . ILE A 1 185 ? -13.039 -35.344 -12.695 1 98.25 185 ILE A CA 1
ATOM 1436 C C . ILE A 1 185 ? -13.195 -36.562 -11.789 1 98.25 185 ILE A C 1
ATOM 1438 O O . ILE A 1 185 ? -13.805 -37.562 -12.172 1 98.25 185 ILE A O 1
ATOM 1442 N N . VAL A 1 186 ? -12.555 -36.5 -10.688 1 97.94 186 VAL A N 1
ATOM 1443 C CA . VAL A 1 186 ? -12.68 -37.594 -9.734 1 97.94 186 VAL A CA 1
ATOM 1444 C C . VAL A 1 186 ? -13.328 -37.094 -8.445 1 97.94 186 VAL A C 1
ATOM 1446 O O . VAL A 1 186 ? -13.359 -35.906 -8.188 1 97.94 186 VAL A O 1
ATOM 1449 N N . ASP A 1 187 ? -13.797 -38.031 -7.555 1 96.12 187 ASP A N 1
ATOM 1450 C CA . ASP A 1 187 ? -14.555 -37.656 -6.363 1 96.12 187 ASP A CA 1
ATOM 1451 C C . ASP A 1 187 ? -13.68 -37.75 -5.113 1 96.12 187 ASP A C 1
ATOM 1453 O O . ASP A 1 187 ? -14.094 -37.312 -4.031 1 96.12 187 ASP A O 1
ATOM 1457 N N . GLU A 1 188 ? -12.477 -38.281 -5.297 1 97.19 188 GLU A N 1
ATOM 1458 C CA . GLU A 1 188 ? -11.578 -38.406 -4.152 1 97.19 188 GLU A CA 1
ATOM 1459 C C . GLU A 1 188 ? -10.203 -37.844 -4.469 1 97.19 188 GLU A C 1
ATOM 1461 O O . GLU A 1 188 ? -9.609 -38.156 -5.496 1 97.19 188 GLU A O 1
ATOM 1466 N N . ALA A 1 189 ? -9.719 -37.062 -3.549 1 98.31 189 ALA A N 1
ATOM 1467 C CA . ALA A 1 189 ? -8.422 -36.406 -3.732 1 98.31 189 ALA A CA 1
ATOM 1468 C C . ALA A 1 189 ? -7.297 -37.438 -3.811 1 98.31 189 ALA A C 1
ATOM 1470 O O . ALA A 1 189 ? -6.395 -37.344 -4.641 1 98.31 189 ALA A O 1
ATOM 1471 N N . ASN A 1 190 ? -7.348 -38.469 -2.936 1 98.56 190 ASN A N 1
ATOM 1472 C CA . ASN A 1 190 ? -6.316 -39.5 -2.928 1 98.56 190 ASN A CA 1
ATOM 1473 C C . ASN A 1 190 ? -6.25 -40.25 -4.262 1 98.56 190 ASN A C 1
ATOM 1475 O O . ASN A 1 190 ? -5.168 -40.594 -4.723 1 98.56 190 ASN A O 1
ATOM 1479 N N . ALA A 1 191 ? -7.359 -40.438 -4.844 1 98 191 ALA A N 1
ATOM 1480 C CA . ALA A 1 191 ? -7.414 -41.094 -6.148 1 98 191 ALA A CA 1
ATOM 1481 C C . ALA A 1 191 ? -6.73 -40.25 -7.219 1 98 191 ALA A C 1
ATOM 1483 O O . ALA A 1 191 ? -6.074 -40.781 -8.117 1 98 191 ALA A O 1
ATOM 1484 N N . ALA A 1 192 ? -6.922 -38.938 -7.195 1 98.38 192 ALA A N 1
ATOM 1485 C CA . ALA A 1 192 ? -6.258 -38.031 -8.125 1 98.38 192 ALA A CA 1
ATOM 1486 C C . ALA A 1 192 ? -4.742 -38.094 -7.961 1 98.38 192 ALA A C 1
ATOM 1488 O O . ALA A 1 192 ? -4.012 -38.188 -8.945 1 98.38 192 ALA A O 1
ATOM 1489 N N . VAL A 1 193 ? -4.305 -38.062 -6.75 1 98.5 193 VAL A N 1
ATOM 1490 C CA . VAL A 1 193 ? -2.887 -38 -6.418 1 98.5 193 VAL A CA 1
ATOM 1491 C C . VAL A 1 193 ? -2.197 -39.312 -6.816 1 98.5 193 VAL A C 1
ATOM 1493 O O . VAL A 1 193 ? -1.101 -39.281 -7.379 1 98.5 193 VAL A O 1
ATOM 1496 N N . GLU A 1 194 ? -2.881 -40.375 -6.598 1 97.69 194 GLU A N 1
ATOM 1497 C CA . GLU A 1 194 ? -2.307 -41.719 -6.812 1 97.69 194 GLU A CA 1
ATOM 1498 C C . GLU A 1 194 ? -1.988 -41.938 -8.281 1 97.69 194 GLU A C 1
ATOM 1500 O O . GLU A 1 194 ? -1.092 -42.719 -8.617 1 97.69 194 GLU A O 1
ATOM 1505 N N . GLN A 1 195 ? -2.562 -41.25 -9.109 1 97.81 195 GLN A N 1
ATOM 1506 C CA . GLN A 1 195 ? -2.375 -41.5 -10.531 1 97.81 195 GLN A CA 1
ATOM 1507 C C . GLN A 1 195 ? -1.581 -40.406 -11.195 1 97.81 195 GLN A C 1
ATOM 1509 O O . GLN A 1 195 ? -1.483 -40.344 -12.422 1 97.81 195 GLN A O 1
ATOM 1514 N N . SER A 1 196 ? -1.04 -39.5 -10.484 1 98.56 196 SER A N 1
ATOM 1515 C CA . SER A 1 196 ? -0.523 -38.281 -11.086 1 98.56 196 SER A CA 1
ATOM 1516 C C . SER A 1 196 ? 0.996 -38.219 -10.969 1 98.56 196 SER A C 1
ATOM 1518 O O . SER A 1 196 ? 1.582 -38.781 -10.047 1 98.56 196 SER A O 1
ATOM 1520 N N . ASP A 1 197 ? 1.631 -37.531 -11.938 1 98.81 197 ASP A N 1
ATOM 1521 C CA . ASP A 1 197 ? 3.055 -37.188 -11.93 1 98.81 197 ASP A CA 1
ATOM 1522 C C . ASP A 1 197 ? 3.299 -35.844 -11.289 1 98.81 197 ASP A C 1
ATOM 1524 O O . ASP A 1 197 ? 4.367 -35.594 -10.719 1 98.81 197 ASP A O 1
ATOM 1528 N N . ILE A 1 198 ? 2.381 -34.938 -11.5 1 98.94 198 ILE A N 1
ATOM 1529 C CA . ILE A 1 198 ? 2.389 -33.594 -10.938 1 98.94 198 ILE A CA 1
ATOM 1530 C C . ILE A 1 198 ? 1.076 -33.344 -10.203 1 98.94 198 ILE A C 1
ATOM 1532 O O . ILE A 1 198 ? -0.001 -33.656 -10.703 1 98.94 198 ILE A O 1
ATOM 1536 N N . VAL A 1 199 ? 1.176 -32.812 -9.008 1 98.94 199 VAL A N 1
ATOM 1537 C CA . VAL A 1 199 ? 0.009 -32.469 -8.203 1 98.94 199 VAL A CA 1
ATOM 1538 C C . VAL A 1 199 ? 0.009 -30.984 -7.898 1 98.94 199 VAL A C 1
ATOM 1540 O O . VAL A 1 199 ? 1.004 -30.438 -7.41 1 98.94 199 VAL A O 1
ATOM 1543 N N . ILE A 1 200 ? -1.098 -30.344 -8.211 1 98.81 200 ILE A N 1
ATOM 1544 C CA . ILE A 1 200 ? -1.308 -28.938 -7.879 1 98.81 200 ILE A CA 1
ATOM 1545 C C . ILE A 1 200 ? -2.299 -28.812 -6.723 1 98.81 200 ILE A C 1
ATOM 1547 O O . ILE A 1 200 ? -3.41 -29.344 -6.797 1 98.81 200 ILE A O 1
ATOM 1551 N N . CYS A 1 201 ? -1.847 -28.203 -5.691 1 98.56 201 CYS A N 1
ATOM 1552 C CA . CYS A 1 201 ? -2.738 -27.859 -4.594 1 98.56 201 CYS A CA 1
ATOM 1553 C C . CYS A 1 201 ? -3.043 -26.359 -4.602 1 98.56 201 CYS A C 1
ATOM 1555 O O . CYS A 1 201 ? -2.152 -25.531 -4.371 1 98.56 201 CYS A O 1
ATOM 1557 N N . SER A 1 202 ? -4.219 -26 -4.871 1 97.12 202 SER A N 1
ATOM 1558 C CA . SER A 1 202 ? -4.652 -24.609 -4.969 1 97.12 202 SER A CA 1
ATOM 1559 C C . SER A 1 202 ? -5.988 -24.406 -4.262 1 97.12 202 SER A C 1
ATOM 1561 O O . SER A 1 202 ? -6.934 -23.875 -4.852 1 97.12 202 SER A O 1
ATOM 1563 N N . SER A 1 203 ? -6 -24.734 -3.008 1 94 203 SER A N 1
ATOM 1564 C CA . SER A 1 203 ? -7.219 -24.672 -2.207 1 94 203 SER A CA 1
ATOM 1565 C C . SER A 1 203 ? -7.016 -23.812 -0.958 1 94 203 SER A C 1
ATOM 1567 O O . SER A 1 203 ? -5.883 -23.625 -0.512 1 94 203 SER A O 1
ATOM 1569 N N . LYS A 1 204 ? -8.188 -23.328 -0.334 1 89.25 204 LYS A N 1
ATOM 1570 C CA . LYS A 1 204 ? -8.156 -22.562 0.912 1 89.25 204 LYS A CA 1
ATOM 1571 C C . LYS A 1 204 ? -8.422 -23.469 2.113 1 89.25 204 LYS A C 1
ATOM 1573 O O . LYS A 1 204 ? -8.93 -23.016 3.141 1 89.25 204 LYS A O 1
ATOM 1578 N N . SER A 1 205 ? -8.07 -24.672 1.911 1 94.62 205 SER A N 1
ATOM 1579 C CA . SER A 1 205 ? -8.367 -25.672 2.938 1 94.62 205 SER A CA 1
ATOM 1580 C C . SER A 1 205 ? -7.609 -25.375 4.227 1 94.62 205 SER A C 1
ATOM 1582 O O . SER A 1 205 ? -6.52 -24.797 4.195 1 94.62 205 SER A O 1
ATOM 1584 N N . THR A 1 206 ? -8.234 -25.781 5.344 1 95.88 206 THR A N 1
ATOM 1585 C CA . THR A 1 206 ? -7.578 -25.672 6.641 1 95.88 206 THR A CA 1
ATOM 1586 C C . THR A 1 206 ? -7.141 -27.031 7.141 1 95.88 206 THR A C 1
ATOM 1588 O O . THR A 1 206 ? -6.602 -27.156 8.242 1 95.88 206 THR A O 1
ATOM 1591 N N . THR A 1 207 ? -7.441 -28 6.379 1 97.38 207 THR A N 1
ATOM 1592 C CA . THR A 1 207 ? -6.988 -29.359 6.633 1 97.38 207 THR A CA 1
ATOM 1593 C C . THR A 1 207 ? -6.391 -29.984 5.371 1 97.38 207 THR A C 1
ATOM 1595 O O . THR A 1 207 ? -6.809 -29.656 4.258 1 97.38 207 THR A O 1
ATOM 1598 N N . PRO A 1 208 ? -5.395 -30.891 5.516 1 98.25 208 PRO A N 1
ATOM 1599 C CA . PRO A 1 208 ? -4.77 -31.484 4.336 1 98.25 208 PRO A CA 1
ATOM 1600 C C . PRO A 1 208 ? -5.793 -32.094 3.373 1 98.25 208 PRO A C 1
ATOM 1602 O O . PRO A 1 208 ? -6.77 -32.719 3.809 1 98.25 208 PRO A O 1
ATOM 1605 N N . ILE A 1 209 ? -5.535 -31.938 2.076 1 98 209 ILE A N 1
ATOM 1606 C CA . ILE A 1 209 ? -6.516 -32.312 1.063 1 98 209 ILE A CA 1
ATOM 1607 C C . ILE A 1 209 ? -6.352 -33.781 0.693 1 98 209 ILE A C 1
ATOM 1609 O O . ILE A 1 209 ? -7.289 -34.406 0.2 1 98 209 ILE A O 1
ATOM 1613 N N . PHE A 1 210 ? -5.117 -34.312 0.852 1 98.38 210 PHE A N 1
ATOM 1614 C CA . PHE A 1 210 ? -4.797 -35.688 0.531 1 98.38 210 PHE A CA 1
ATOM 1615 C C . PHE A 1 210 ? -3.771 -36.25 1.509 1 98.38 210 PHE A C 1
ATOM 1617 O O . PHE A 1 210 ? -3.172 -35.5 2.283 1 98.38 210 PHE A O 1
ATOM 1624 N N . GLU A 1 211 ? -3.658 -37.531 1.509 1 98.25 211 GLU A N 1
ATOM 1625 C CA . GLU A 1 211 ? -2.65 -38.219 2.326 1 98.25 211 GLU A CA 1
ATOM 1626 C C . GLU A 1 211 ? -1.351 -38.406 1.552 1 98.25 211 GLU A C 1
ATOM 1628 O O . GLU A 1 211 ? -1.354 -38.969 0.454 1 98.25 211 GLU A O 1
ATOM 1633 N N . GLY A 1 212 ? -0.255 -38.031 2.176 1 98.5 212 GLY A N 1
ATOM 1634 C CA . GLY A 1 212 ? 1.046 -38.062 1.526 1 98.5 212 GLY A CA 1
ATOM 1635 C C . GLY A 1 212 ? 1.465 -39.438 1.094 1 98.5 212 GLY A C 1
ATOM 1636 O O . GLY A 1 212 ? 2.244 -39.594 0.152 1 98.5 212 GLY A O 1
ATOM 1637 N N . ASN A 1 213 ? 0.904 -40.406 1.732 1 97.81 213 ASN A N 1
ATOM 1638 C CA . ASN A 1 213 ? 1.257 -41.812 1.433 1 97.81 213 ASN A CA 1
ATOM 1639 C C . ASN A 1 213 ? 0.762 -42.219 0.051 1 97.81 213 ASN A C 1
ATOM 1641 O O . ASN A 1 213 ? 1.212 -43.219 -0.496 1 97.81 213 ASN A O 1
ATOM 1645 N N . TYR A 1 214 ? -0.062 -41.438 -0.521 1 98.31 214 TYR A N 1
ATOM 1646 C CA . TYR A 1 214 ? -0.604 -41.781 -1.834 1 98.31 214 TYR A CA 1
ATOM 1647 C C . TYR A 1 214 ? 0.27 -41.219 -2.945 1 98.31 214 TYR A C 1
ATOM 1649 O O . TYR A 1 214 ? 0.083 -41.531 -4.121 1 98.31 214 TYR A O 1
ATOM 1657 N N . LEU A 1 215 ? 1.223 -40.375 -2.615 1 98.5 215 LEU A N 1
ATOM 1658 C CA . LEU A 1 215 ? 2.166 -39.906 -3.615 1 98.5 215 LEU A CA 1
ATOM 1659 C C . LEU A 1 215 ? 3.039 -41.031 -4.141 1 98.5 215 LEU A C 1
ATOM 1661 O O . LEU A 1 215 ? 3.59 -41.812 -3.355 1 98.5 215 LEU A O 1
ATOM 1665 N N . LYS A 1 216 ? 3.195 -41.062 -5.359 1 97.62 216 LYS A N 1
ATOM 1666 C CA . LYS A 1 216 ? 4.105 -42.031 -5.949 1 97.62 216 LYS A CA 1
ATOM 1667 C C . LYS A 1 216 ? 5.527 -41.5 -6.027 1 97.62 216 LYS A C 1
ATOM 1669 O O . LYS A 1 216 ? 5.723 -40.281 -6.148 1 97.62 216 LYS A O 1
ATOM 1674 N N . PRO A 1 217 ? 6.461 -42.469 -5.984 1 98.06 217 PRO A N 1
ATOM 1675 C CA . PRO A 1 217 ? 7.812 -42 -6.293 1 98.06 217 PRO A CA 1
ATOM 1676 C C . PRO A 1 217 ? 7.891 -41.25 -7.621 1 98.06 217 PRO A C 1
ATOM 1678 O O . PRO A 1 217 ? 7.258 -41.656 -8.602 1 98.06 217 PRO A O 1
ATOM 1681 N N . GLY A 1 218 ? 8.602 -40.125 -7.59 1 98.56 218 GLY A N 1
ATOM 1682 C CA . GLY A 1 218 ? 8.789 -39.344 -8.805 1 98.56 218 GLY A CA 1
ATOM 1683 C C . GLY A 1 218 ? 7.844 -38.156 -8.898 1 98.56 218 GLY A C 1
ATOM 1684 O O . GLY A 1 218 ? 8.023 -37.281 -9.742 1 98.56 218 GLY A O 1
ATOM 1685 N N . THR A 1 219 ? 6.891 -38 -8 1 98.81 219 THR A N 1
ATOM 1686 C CA . THR A 1 219 ? 5.848 -36.969 -8.062 1 98.81 219 THR A CA 1
ATOM 1687 C C . THR A 1 219 ? 6.41 -35.625 -7.695 1 98.81 219 THR A C 1
ATOM 1689 O O . THR A 1 219 ? 7.246 -35.5 -6.797 1 98.81 219 THR A O 1
ATOM 1692 N N . HIS A 1 220 ? 5.984 -34.625 -8.438 1 98.94 220 HIS A N 1
ATOM 1693 C CA . HIS A 1 220 ? 6.223 -33.219 -8.078 1 98.94 220 HIS A CA 1
ATOM 1694 C C . HIS A 1 220 ? 4.941 -32.562 -7.602 1 98.94 220 HIS A C 1
ATOM 1696 O O . HIS A 1 220 ? 3.895 -32.688 -8.234 1 98.94 220 HIS A O 1
ATOM 1702 N N . VAL A 1 221 ? 5.039 -31.828 -6.48 1 98.94 221 VAL A N 1
ATOM 1703 C CA . VAL A 1 221 ? 3.877 -31.156 -5.902 1 98.94 221 VAL A CA 1
ATOM 1704 C C . VAL A 1 221 ? 4.074 -29.641 -5.934 1 98.94 221 VAL A C 1
ATOM 1706 O O . VAL A 1 221 ? 5.102 -29.141 -5.469 1 98.94 221 VAL A O 1
ATOM 1709 N N . ASN A 1 222 ? 3.164 -28.953 -6.555 1 98.88 222 ASN A N 1
ATOM 1710 C CA . ASN A 1 222 ? 3.033 -27.516 -6.41 1 98.88 222 ASN A CA 1
ATOM 1711 C C . ASN A 1 222 ? 1.926 -27.141 -5.426 1 98.88 222 ASN A C 1
ATOM 1713 O O . ASN A 1 222 ? 0.745 -27.359 -5.711 1 98.88 222 ASN A O 1
ATOM 1717 N N . ALA A 1 223 ? 2.307 -26.578 -4.316 1 98.75 223 ALA A N 1
ATOM 1718 C CA . ALA A 1 223 ? 1.337 -26.172 -3.301 1 98.75 223 ALA A CA 1
ATOM 1719 C C . ALA A 1 223 ? 1.286 -24.656 -3.158 1 98.75 223 ALA A C 1
ATOM 1721 O O . ALA A 1 223 ? 2.256 -24.047 -2.717 1 98.75 223 ALA A O 1
ATOM 1722 N N . ILE A 1 224 ? 0.056 -24.078 -3.451 1 97.94 224 ILE A N 1
ATOM 1723 C CA . ILE A 1 224 ? 0.04 -22.625 -3.482 1 97.94 224 ILE A CA 1
ATOM 1724 C C . ILE A 1 224 ? -1.136 -22.094 -2.66 1 97.94 224 ILE A C 1
ATOM 1726 O O . ILE A 1 224 ? -1.277 -20.891 -2.465 1 97.94 224 ILE A O 1
ATOM 1730 N N . GLY A 1 225 ? -1.953 -22.922 -2.102 1 96.06 225 GLY A N 1
ATOM 1731 C CA . GLY A 1 225 ? -3.211 -22.5 -1.513 1 96.06 225 GLY A CA 1
ATOM 1732 C C . GLY A 1 225 ? -3.061 -21.984 -0.093 1 96.06 225 GLY A C 1
ATOM 1733 O O . GLY A 1 225 ? -3.775 -21.062 0.321 1 96.06 225 GLY A O 1
ATOM 1734 N N . SER A 1 226 ? -2.229 -22.609 0.692 1 95.19 226 SER A N 1
ATOM 1735 C CA . SER A 1 226 ? -2.002 -22.234 2.082 1 95.19 226 SER A CA 1
ATOM 1736 C C . SER A 1 226 ? -1.081 -21.016 2.178 1 95.19 226 SER A C 1
ATOM 1738 O O . SER A 1 226 ? 0.143 -21.156 2.211 1 95.19 226 SER A O 1
ATOM 1740 N N . TYR A 1 227 ? -1.737 -19.844 2.357 1 90.06 227 TYR A N 1
ATOM 1741 C CA . TYR A 1 227 ? -0.941 -18.625 2.443 1 90.06 227 TYR A CA 1
ATOM 1742 C C . TYR A 1 227 ? -1.153 -17.922 3.783 1 90.06 227 TYR A C 1
ATOM 1744 O O . TYR A 1 227 ? -0.78 -16.766 3.951 1 90.06 227 TYR A O 1
ATOM 1752 N N . GLN A 1 228 ? -1.871 -18.562 4.672 1 90.31 228 GLN A N 1
ATOM 1753 C CA . GLN A 1 228 ? -2.066 -18.109 6.043 1 90.31 228 GLN A CA 1
ATOM 1754 C C . GLN A 1 228 ? -1.721 -19.203 7.047 1 90.31 228 GLN A C 1
ATOM 1756 O O . GLN A 1 228 ? -1.805 -20.391 6.727 1 90.31 228 GLN A O 1
ATOM 1761 N N . PRO A 1 229 ? -1.477 -18.797 8.281 1 93.62 229 PRO A N 1
ATOM 1762 C CA . PRO A 1 229 ? -0.98 -19.734 9.281 1 93.62 229 PRO A CA 1
ATOM 1763 C C . PRO A 1 229 ? -1.994 -20.828 9.609 1 93.62 229 PRO A C 1
ATOM 1765 O O . PRO A 1 229 ? -1.612 -21.922 10.023 1 93.62 229 PRO A O 1
ATOM 1768 N N . HIS A 1 230 ? -3.252 -20.547 9.406 1 93.5 230 HIS A N 1
ATOM 1769 C CA . HIS A 1 230 ? -4.266 -21.516 9.805 1 93.5 230 HIS A CA 1
ATOM 1770 C C . HIS A 1 230 ? -4.652 -22.406 8.633 1 93.5 230 HIS A C 1
ATOM 1772 O O . HIS A 1 230 ? -5.43 -23.359 8.805 1 93.5 230 HIS A O 1
ATOM 1778 N N . MET A 1 231 ? -4.145 -22.125 7.477 1 94.31 231 MET A N 1
ATOM 1779 C CA . MET A 1 231 ? -4.453 -22.906 6.281 1 94.31 231 MET A CA 1
ATOM 1780 C C . MET A 1 231 ? -3.459 -24.047 6.105 1 94.31 231 MET A C 1
ATOM 1782 O O . MET A 1 231 ? -2.273 -23.891 6.406 1 94.31 231 MET A O 1
ATOM 1786 N N . GLN A 1 232 ? -3.965 -25.219 5.633 1 97.81 232 GLN A N 1
ATOM 1787 C CA . GLN A 1 232 ? -3.094 -26.375 5.426 1 97.81 232 GLN A CA 1
ATOM 1788 C C . GLN A 1 232 ? -3.615 -27.25 4.297 1 97.81 232 GLN A C 1
ATOM 1790 O O . GLN A 1 232 ? -4.676 -27.875 4.422 1 97.81 232 GLN A O 1
ATOM 1795 N N . GLU A 1 233 ? -2.832 -27.359 3.217 1 97.69 233 GLU A N 1
ATOM 1796 C CA . GLU A 1 233 ? -3.225 -28.172 2.068 1 97.69 233 GLU A CA 1
ATOM 1797 C C . GLU A 1 233 ? -2.553 -29.531 2.105 1 97.69 233 GLU A C 1
ATOM 1799 O O . GLU A 1 233 ? -3.062 -30.5 1.53 1 97.69 233 GLU A O 1
ATOM 1804 N N . ILE A 1 234 ? -1.344 -29.625 2.727 1 97.62 234 ILE A N 1
ATOM 1805 C CA . ILE A 1 234 ? -0.556 -30.844 2.648 1 97.62 234 ILE A CA 1
ATOM 1806 C C . ILE A 1 234 ? -0.275 -31.375 4.055 1 97.62 234 ILE A C 1
ATOM 1808 O O . ILE A 1 234 ? -0.163 -30.594 5.004 1 97.62 234 ILE A O 1
ATOM 1812 N N . ASP A 1 235 ? -0.159 -32.656 4.207 1 97.94 235 ASP A N 1
ATOM 1813 C CA . ASP A 1 235 ? 0.031 -33.25 5.527 1 97.94 235 ASP A CA 1
ATOM 1814 C C . ASP A 1 235 ? 1.513 -33.469 5.828 1 97.94 235 ASP A C 1
ATOM 1816 O O . ASP A 1 235 ? 2.367 -33.188 4.984 1 97.94 235 ASP A O 1
ATOM 1820 N N . GLU A 1 236 ? 1.783 -33.906 6.961 1 97.5 236 GLU A N 1
ATOM 1821 C CA . GLU A 1 236 ? 3.145 -34.125 7.438 1 97.5 236 GLU A CA 1
ATOM 1822 C C . GLU A 1 236 ? 3.855 -35.188 6.609 1 97.5 236 GLU A C 1
ATOM 1824 O O . GLU A 1 236 ? 5.059 -35.094 6.352 1 97.5 236 GLU A O 1
ATOM 1829 N N . SER A 1 237 ? 3.145 -36.25 6.297 1 97.94 237 SER A N 1
ATOM 1830 C CA . SER A 1 237 ? 3.717 -37.312 5.496 1 97.94 237 SER A CA 1
ATOM 1831 C C . SER A 1 237 ? 4.25 -36.781 4.168 1 97.94 237 SER A C 1
ATOM 1833 O O . SER A 1 237 ? 5.305 -37.219 3.697 1 97.94 237 SER A O 1
ATOM 1835 N N . THR A 1 238 ? 3.531 -35.875 3.51 1 98.62 238 THR A N 1
ATOM 1836 C CA . THR A 1 238 ? 3.986 -35.25 2.268 1 98.62 238 THR A CA 1
ATOM 1837 C C . THR A 1 238 ? 5.32 -34.531 2.475 1 98.62 238 THR A C 1
ATOM 1839 O O . THR A 1 238 ? 6.242 -34.688 1.669 1 98.62 238 THR A O 1
ATOM 1842 N N . LEU A 1 239 ? 5.414 -33.781 3.568 1 98.56 239 LEU A N 1
ATOM 1843 C CA . LEU A 1 239 ? 6.648 -33.094 3.885 1 98.56 239 LEU A CA 1
ATOM 1844 C C . LEU A 1 239 ? 7.797 -34.062 4.113 1 98.56 239 LEU A C 1
ATOM 1846 O O . LEU A 1 239 ? 8.883 -33.875 3.561 1 98.56 239 LEU A O 1
ATOM 1850 N N . LYS A 1 240 ? 7.551 -35.125 4.82 1 97.44 240 LYS A N 1
ATOM 1851 C CA . LYS A 1 240 ? 8.586 -36.062 5.195 1 97.44 240 LYS A CA 1
ATOM 1852 C C . LYS A 1 240 ? 9.047 -36.875 3.986 1 97.44 240 LYS A C 1
ATOM 1854 O O . LYS A 1 240 ? 10.219 -37.25 3.889 1 97.44 240 LYS A O 1
ATOM 1859 N N . ARG A 1 241 ? 8.188 -37.094 3.086 1 98.12 241 ARG A N 1
ATOM 1860 C CA . ARG A 1 241 ? 8.508 -37.938 1.933 1 98.12 241 ARG A CA 1
ATOM 1861 C C . ARG A 1 241 ? 9.133 -37.094 0.813 1 98.12 241 ARG A C 1
ATOM 1863 O O . ARG A 1 241 ? 9.664 -37.656 -0.15 1 98.12 241 ARG A O 1
ATOM 1870 N N . SER A 1 242 ? 9.047 -35.812 0.919 1 98.5 242 SER A N 1
ATOM 1871 C CA . SER A 1 242 ? 9.641 -34.938 -0.094 1 98.5 242 SER A CA 1
ATOM 1872 C C . SER A 1 242 ? 11.148 -34.812 0.099 1 98.5 242 SER A C 1
ATOM 1874 O O . SER A 1 242 ? 11.602 -34.312 1.126 1 98.5 242 SER A O 1
ATOM 1876 N N . SER A 1 243 ? 11.852 -35.25 -0.874 1 97.69 243 SER A N 1
ATOM 1877 C CA . SER A 1 243 ? 13.305 -35.188 -0.809 1 97.69 243 SER A CA 1
ATOM 1878 C C . SER A 1 243 ? 13.805 -33.75 -0.959 1 97.69 243 SER A C 1
ATOM 1880 O O . SER A 1 243 ? 14.875 -33.406 -0.45 1 97.69 243 SER A O 1
ATOM 1882 N N . LYS A 1 244 ? 13.07 -32.938 -1.678 1 98.44 244 LYS A N 1
ATOM 1883 C CA . LYS A 1 244 ? 13.375 -31.531 -1.861 1 98.44 244 LYS A CA 1
ATOM 1884 C C . LYS A 1 244 ? 12.133 -30.672 -1.678 1 98.44 244 LYS A C 1
ATOM 1886 O O . LYS A 1 244 ? 11.148 -30.828 -2.404 1 98.44 244 LYS A O 1
ATOM 1891 N N . ILE A 1 245 ? 12.203 -29.844 -0.703 1 98.88 245 ILE A N 1
ATOM 1892 C CA . ILE A 1 245 ? 11.188 -28.828 -0.491 1 98.88 245 ILE A CA 1
ATOM 1893 C C . ILE A 1 245 ? 11.75 -27.453 -0.84 1 98.88 245 ILE A C 1
ATOM 1895 O O . ILE A 1 245 ? 12.688 -26.969 -0.196 1 98.88 245 ILE A O 1
ATOM 1899 N N . VAL A 1 246 ? 11.211 -26.875 -1.876 1 98.88 246 VAL A N 1
ATOM 1900 C CA . VAL A 1 246 ? 11.656 -25.594 -2.383 1 98.88 246 VAL A CA 1
ATOM 1901 C C . VAL A 1 246 ? 10.555 -24.547 -2.182 1 98.88 246 VAL A C 1
ATOM 1903 O O . VAL A 1 246 ? 9.367 -24.844 -2.383 1 98.88 246 VAL A O 1
ATOM 1906 N N . VAL A 1 247 ? 10.938 -23.359 -1.766 1 98.75 247 VAL A N 1
ATOM 1907 C CA . VAL A 1 247 ? 9.977 -22.297 -1.495 1 98.75 247 VAL A CA 1
ATOM 1908 C C . VAL A 1 247 ? 10.258 -21.094 -2.393 1 98.75 247 VAL A C 1
ATOM 1910 O O . VAL A 1 247 ? 11.328 -21 -2.998 1 98.75 247 VAL A O 1
ATOM 1913 N N . ASP A 1 248 ? 9.25 -20.25 -2.568 1 97.81 248 ASP A N 1
ATOM 1914 C CA . ASP A 1 248 ? 9.531 -19 -3.271 1 97.81 248 ASP A CA 1
ATOM 1915 C C . ASP A 1 248 ? 10.5 -18.141 -2.477 1 97.81 248 ASP A C 1
ATOM 1917 O O . ASP A 1 248 ? 11.562 -17.766 -2.98 1 97.81 248 ASP A O 1
ATOM 1921 N N . THR A 1 249 ? 10.141 -17.844 -1.202 1 96.75 249 THR A N 1
ATOM 1922 C CA . THR A 1 249 ? 11.078 -17.219 -0.275 1 96.75 249 THR A CA 1
ATOM 1923 C C . THR A 1 249 ? 10.969 -17.844 1.111 1 96.75 249 THR A C 1
ATOM 1925 O O . THR A 1 249 ? 9.867 -18.172 1.565 1 96.75 249 THR A O 1
ATOM 1928 N N . LEU A 1 250 ? 12.109 -18 1.762 1 97 250 LEU A N 1
ATOM 1929 C CA . LEU A 1 250 ? 12.141 -18.594 3.096 1 97 250 LEU A CA 1
ATOM 1930 C C . LEU A 1 250 ? 11.391 -17.719 4.094 1 97 250 LEU A C 1
ATOM 1932 O O . LEU A 1 250 ? 10.562 -18.219 4.859 1 97 250 LEU A O 1
ATOM 1936 N N . GLU A 1 251 ? 11.625 -16.469 4.023 1 95.19 251 GLU A N 1
ATOM 1937 C CA . GLU A 1 251 ? 10.992 -15.523 4.938 1 95.19 251 GLU A CA 1
ATOM 1938 C C . GLU A 1 251 ? 9.469 -15.57 4.816 1 95.19 251 GLU A C 1
ATOM 1940 O O . GLU A 1 251 ? 8.766 -15.688 5.82 1 95.19 251 GLU A O 1
ATOM 1945 N N . GLY A 1 252 ? 9.008 -15.539 3.648 1 94 252 GLY A N 1
ATOM 1946 C CA . GLY A 1 252 ? 7.57 -15.578 3.426 1 94 252 GLY A CA 1
ATOM 1947 C C . GLY A 1 252 ? 6.938 -16.891 3.854 1 94 252 GLY A C 1
ATOM 1948 O O . GLY A 1 252 ? 5.91 -16.891 4.539 1 94 252 GLY A O 1
ATOM 1949 N N . ALA A 1 253 ? 7.547 -17.969 3.471 1 96.19 253 ALA A N 1
ATOM 1950 C CA . ALA A 1 253 ? 6.996 -19.281 3.756 1 96.19 253 ALA A CA 1
ATOM 1951 C C . ALA A 1 253 ? 6.926 -19.531 5.262 1 96.19 253 ALA A C 1
ATOM 1953 O O . ALA A 1 253 ? 5.918 -20.031 5.766 1 96.19 253 ALA A O 1
ATOM 1954 N N . LEU A 1 254 ? 7.918 -19.141 5.953 1 96.5 254 LEU A N 1
ATOM 1955 C CA . LEU A 1 254 ? 8.008 -19.438 7.379 1 96.5 254 LEU A CA 1
ATOM 1956 C C . LEU A 1 254 ? 7.156 -18.453 8.188 1 96.5 254 LEU A C 1
ATOM 1958 O O . LEU A 1 254 ? 6.891 -18.688 9.367 1 96.5 254 LEU A O 1
ATOM 1962 N N . HIS A 1 255 ? 6.699 -17.484 7.523 1 93.62 255 HIS A N 1
ATOM 1963 C CA . HIS A 1 255 ? 5.836 -16.516 8.188 1 93.62 255 HIS A CA 1
ATOM 1964 C C . HIS A 1 255 ? 4.363 -16.812 7.926 1 93.62 255 HIS A C 1
ATOM 1966 O O . HIS A 1 255 ? 3.506 -16.531 8.766 1 93.62 255 HIS A O 1
ATOM 1972 N N . GLU A 1 256 ? 4.105 -17.5 6.852 1 92.5 256 GLU A N 1
ATOM 1973 C CA . GLU A 1 256 ? 2.727 -17.359 6.391 1 92.5 256 GLU A CA 1
ATOM 1974 C C . GLU A 1 256 ? 2.033 -18.703 6.305 1 92.5 256 GLU A C 1
ATOM 1976 O O . GLU A 1 256 ? 0.864 -18.844 6.676 1 92.5 256 GLU A O 1
ATOM 1981 N N . THR A 1 257 ? 2.65 -19.703 5.879 1 96.19 257 THR A N 1
ATOM 1982 C CA . THR A 1 257 ? 1.917 -20.891 5.445 1 96.19 257 THR A CA 1
ATOM 1983 C C . THR A 1 257 ? 1.735 -21.859 6.605 1 96.19 257 THR A C 1
ATOM 1985 O O . THR A 1 257 ? 2.713 -22.297 7.215 1 96.19 257 THR A O 1
ATOM 1988 N N . GLY A 1 258 ? 0.538 -22.266 6.785 1 97.75 258 GLY A N 1
ATOM 1989 C CA . GLY A 1 258 ? 0.243 -23.297 7.766 1 97.75 258 GLY A CA 1
ATOM 1990 C C . GLY A 1 258 ? 0.783 -24.656 7.379 1 97.75 258 GLY A C 1
ATOM 1991 O O . GLY A 1 258 ? 0.932 -25.547 8.227 1 97.75 258 GLY A O 1
ATOM 1992 N N . ASP A 1 259 ? 1.098 -24.875 6.117 1 98.38 259 ASP A N 1
ATOM 1993 C CA . ASP A 1 259 ? 1.674 -26.141 5.668 1 98.38 259 ASP A CA 1
ATOM 1994 C C . ASP A 1 259 ? 2.963 -26.453 6.422 1 98.38 259 ASP A C 1
ATOM 1996 O O . ASP A 1 259 ? 3.299 -27.625 6.621 1 98.38 259 ASP A O 1
ATOM 2000 N N . PHE A 1 260 ? 3.678 -25.359 6.816 1 98.5 260 PHE A N 1
ATOM 2001 C CA . PHE A 1 260 ? 4.934 -25.531 7.535 1 98.5 260 PHE A CA 1
ATOM 2002 C C . PHE A 1 260 ? 4.762 -25.219 9.016 1 98.5 260 PHE A C 1
ATOM 2004 O O . PHE A 1 260 ? 5.242 -25.969 9.875 1 98.5 260 PHE A O 1
ATOM 2011 N N . LEU A 1 261 ? 4 -24.156 9.32 1 98.12 261 LEU A N 1
ATOM 2012 C CA . LEU A 1 261 ? 3.924 -23.625 10.68 1 98.12 261 LEU A CA 1
ATOM 2013 C C . LEU A 1 261 ? 3.223 -24.609 11.609 1 98.12 261 LEU A C 1
ATOM 2015 O O . LEU A 1 261 ? 3.625 -24.781 12.758 1 98.12 261 LEU A O 1
ATOM 2019 N N . ILE A 1 262 ? 2.23 -25.25 11.133 1 97.88 262 ILE A N 1
ATOM 2020 C CA . ILE A 1 262 ? 1.449 -26.156 11.953 1 97.88 262 ILE A CA 1
ATOM 2021 C C . ILE A 1 262 ? 2.309 -27.359 12.344 1 97.88 262 ILE A C 1
ATOM 2023 O O . ILE A 1 262 ? 2.455 -27.672 13.531 1 97.88 262 ILE A O 1
ATOM 2027 N N . PRO A 1 263 ? 2.916 -28.062 11.445 1 98.12 263 PRO A N 1
ATOM 2028 C CA . PRO A 1 263 ? 3.777 -29.188 11.852 1 98.12 263 PRO A CA 1
ATOM 2029 C C . PRO A 1 263 ? 4.965 -28.734 12.695 1 98.12 263 PRO A C 1
ATOM 2031 O O . PRO A 1 263 ? 5.43 -29.469 13.57 1 98.12 263 PRO A O 1
ATOM 2034 N N . ILE A 1 264 ? 5.516 -27.5 12.453 1 97.81 264 ILE A N 1
ATOM 2035 C CA . ILE A 1 264 ? 6.609 -26.984 13.258 1 97.81 264 ILE A CA 1
ATOM 2036 C C . ILE A 1 264 ? 6.137 -26.781 14.695 1 97.81 264 ILE A C 1
ATOM 2038 O O . ILE A 1 264 ? 6.82 -27.188 15.641 1 97.81 264 ILE A O 1
ATOM 2042 N N . LYS A 1 265 ? 5.008 -26.188 14.836 1 97.69 265 LYS A N 1
ATOM 2043 C CA . LYS A 1 265 ? 4.441 -25.969 16.156 1 97.69 265 LYS A CA 1
ATOM 2044 C C . LYS A 1 265 ? 4.219 -27.281 16.906 1 97.69 265 LYS A C 1
ATOM 2046 O O . LYS A 1 265 ? 4.398 -27.344 18.125 1 97.69 265 LYS A O 1
ATOM 2051 N N . LYS A 1 266 ? 3.881 -28.328 16.141 1 97.25 266 LYS A N 1
ATOM 2052 C CA . LYS A 1 266 ? 3.646 -29.656 16.719 1 97.25 266 LYS A CA 1
ATOM 2053 C C . LYS A 1 266 ? 4.965 -30.359 17.016 1 97.25 266 LYS A C 1
ATOM 2055 O O . LYS A 1 266 ? 4.977 -31.406 17.672 1 97.25 266 LYS A O 1
ATOM 2060 N N . GLY A 1 267 ? 5.996 -29.859 16.484 1 97.56 267 GLY A N 1
ATOM 2061 C CA . GLY A 1 267 ? 7.312 -30.422 16.734 1 97.56 267 GLY A CA 1
ATOM 2062 C C . GLY A 1 267 ? 7.629 -31.625 15.852 1 97.56 267 GLY A C 1
ATOM 2063 O O . GLY A 1 267 ? 8.555 -32.375 16.125 1 97.56 267 GLY A O 1
ATOM 2064 N N . VAL A 1 268 ? 6.973 -31.797 14.742 1 97.12 268 VAL A N 1
ATOM 2065 C CA . VAL A 1 268 ? 7.145 -33 13.953 1 97.12 268 VAL A CA 1
ATOM 2066 C C . VAL A 1 268 ? 7.898 -32.688 12.664 1 97.12 268 VAL A C 1
ATOM 2068 O O . VAL A 1 268 ? 8.203 -33.594 11.875 1 97.12 268 VAL A O 1
ATOM 2071 N N . TRP A 1 269 ? 8.133 -31.469 12.453 1 96.81 269 TRP A N 1
ATOM 2072 C CA . TRP A 1 269 ? 8.867 -31 11.281 1 96.81 269 TRP A CA 1
ATOM 2073 C C . TRP A 1 269 ? 9.648 -29.734 11.602 1 96.81 269 TRP A C 1
ATOM 2075 O O . TRP A 1 269 ? 9.312 -29.016 12.539 1 96.81 269 TRP A O 1
ATOM 2085 N N . LYS A 1 270 ? 10.734 -29.484 10.922 1 96.75 270 LYS A N 1
ATOM 2086 C CA . LYS A 1 270 ? 11.57 -28.328 11.195 1 96.75 270 LYS A CA 1
ATOM 2087 C C . LYS A 1 270 ? 11.859 -27.547 9.914 1 96.75 270 LYS A C 1
ATOM 2089 O O . LYS A 1 270 ? 11.938 -28.125 8.828 1 96.75 270 LYS A O 1
ATOM 2094 N N . ALA A 1 271 ? 12.062 -26.281 10.031 1 97.62 271 ALA A N 1
ATOM 2095 C CA . ALA A 1 271 ? 12.344 -25.375 8.93 1 97.62 271 ALA A CA 1
ATOM 2096 C C . ALA A 1 271 ? 13.633 -25.766 8.211 1 97.62 271 ALA A C 1
ATOM 2098 O O . ALA A 1 271 ? 13.773 -25.531 7.004 1 97.62 271 ALA A O 1
ATOM 2099 N N . GLU A 1 272 ? 14.531 -26.375 8.875 1 97.5 272 GLU A N 1
ATOM 2100 C CA . GLU A 1 272 ? 15.836 -26.75 8.336 1 97.5 272 GLU A CA 1
ATOM 2101 C C . GLU A 1 272 ? 15.695 -27.781 7.215 1 97.5 272 GLU A C 1
ATOM 2103 O O . GLU A 1 272 ? 16.625 -28 6.441 1 97.5 272 GLU A O 1
ATOM 2108 N N . TYR A 1 273 ? 14.539 -28.438 7.156 1 97.81 273 TYR A N 1
ATOM 2109 C CA . TYR A 1 273 ? 14.312 -29.469 6.137 1 97.81 273 TYR A CA 1
ATOM 2110 C C . TYR A 1 273 ? 13.969 -28.828 4.793 1 97.81 273 TYR A C 1
ATOM 2112 O O . TYR A 1 273 ? 13.898 -29.516 3.775 1 97.81 273 TYR A O 1
ATOM 2120 N N . ILE A 1 274 ? 13.781 -27.547 4.773 1 98.62 274 ILE A N 1
ATOM 2121 C CA . ILE A 1 274 ? 13.609 -26.844 3.504 1 98.62 274 ILE A CA 1
ATOM 2122 C C . ILE A 1 274 ? 14.914 -26.875 2.715 1 98.62 274 ILE A C 1
ATOM 2124 O O . ILE A 1 274 ? 15.961 -26.469 3.227 1 98.62 274 ILE A O 1
ATOM 2128 N N . TYR A 1 275 ? 14.805 -27.375 1.529 1 98.62 275 TYR A N 1
ATOM 2129 C CA . TYR A 1 275 ? 15.977 -27.547 0.68 1 98.62 275 TYR A CA 1
ATOM 2130 C C . TYR A 1 275 ? 16.531 -26.188 0.249 1 98.62 275 TYR A C 1
ATOM 2132 O O . TYR A 1 275 ? 17.75 -26 0.255 1 98.62 275 TYR A O 1
ATOM 2140 N N . GLY A 1 276 ? 15.625 -25.297 -0.174 1 98.5 276 GLY A N 1
ATOM 2141 C CA . GLY A 1 276 ? 16.078 -23.984 -0.581 1 98.5 276 GLY A CA 1
ATOM 2142 C C . GLY A 1 276 ? 14.977 -23.125 -1.189 1 98.5 276 GLY A C 1
ATOM 2143 O O . GLY A 1 276 ? 13.797 -23.469 -1.091 1 98.5 276 GLY A O 1
ATOM 2144 N N . GLU A 1 277 ? 15.406 -22 -1.77 1 98.69 277 GLU A N 1
ATOM 2145 C CA . GLU A 1 277 ? 14.516 -21.094 -2.486 1 98.69 277 GLU A CA 1
ATOM 2146 C C . GLU A 1 277 ? 14.602 -21.312 -3.994 1 98.69 277 GLU A C 1
ATOM 2148 O O . GLU A 1 277 ? 15.633 -21.766 -4.5 1 98.69 277 GLU A O 1
ATOM 2153 N N . LEU A 1 278 ? 13.555 -20.969 -4.66 1 98.81 278 LEU A N 1
ATOM 2154 C CA . LEU A 1 278 ? 13.453 -21.188 -6.098 1 98.81 278 LEU A CA 1
ATOM 2155 C C . LEU A 1 278 ? 14.578 -20.453 -6.836 1 98.81 278 LEU A C 1
ATOM 2157 O O . LEU A 1 278 ? 15.086 -20.953 -7.844 1 98.81 278 LEU A O 1
ATOM 2161 N N . ASP A 1 279 ? 14.961 -19.25 -6.34 1 98.69 279 ASP A N 1
ATOM 2162 C CA . ASP A 1 279 ? 16 -18.469 -7.004 1 98.69 279 ASP A CA 1
ATOM 2163 C C . ASP A 1 279 ? 17.344 -19.203 -6.98 1 98.69 279 ASP A C 1
ATOM 2165 O O . ASP A 1 279 ? 18.156 -19.047 -7.887 1 98.69 279 ASP A O 1
ATOM 2169 N N . GLU A 1 280 ? 17.594 -20.031 -5.941 1 98.75 280 GLU A N 1
ATOM 2170 C CA . GLU A 1 280 ? 18.812 -20.812 -5.855 1 98.75 280 GLU A CA 1
ATOM 2171 C C . GLU A 1 280 ? 18.875 -21.891 -6.938 1 98.75 280 GLU A C 1
ATOM 2173 O O . GLU A 1 280 ? 19.938 -22.203 -7.457 1 98.75 280 GLU A O 1
ATOM 2178 N N . LEU A 1 281 ? 17.734 -22.469 -7.25 1 98.75 281 LEU A N 1
ATOM 2179 C CA . LEU A 1 281 ? 17.688 -23.453 -8.32 1 98.75 281 LEU A CA 1
ATOM 2180 C C . LEU A 1 281 ? 17.844 -22.797 -9.688 1 98.75 281 LEU A C 1
ATOM 2182 O O . LEU A 1 281 ? 18.578 -23.297 -10.547 1 98.75 281 LEU A O 1
ATOM 2186 N N . ILE A 1 282 ? 17.188 -21.656 -9.852 1 98.69 282 ILE A N 1
ATOM 2187 C CA . ILE A 1 282 ? 17.203 -20.922 -11.109 1 98.69 282 ILE A CA 1
ATOM 2188 C C . ILE A 1 282 ? 18.625 -20.5 -11.453 1 98.69 282 ILE A C 1
ATOM 2190 O O . ILE A 1 282 ? 19.047 -20.547 -12.609 1 98.69 282 ILE A O 1
ATOM 2194 N N . THR A 1 283 ? 19.406 -20.172 -10.477 1 98.31 283 THR A N 1
ATOM 2195 C CA . THR A 1 283 ? 20.766 -19.656 -10.688 1 98.31 283 THR A CA 1
ATOM 2196 C C . THR A 1 283 ? 21.781 -20.781 -10.656 1 98.31 283 THR A C 1
ATOM 2198 O O . THR A 1 283 ? 22.984 -20.547 -10.844 1 98.31 283 THR A O 1
ATOM 2201 N N . GLY A 1 284 ? 21.406 -21.953 -10.312 1 97.94 284 GLY A N 1
ATOM 2202 C CA . GLY A 1 284 ? 22.297 -23.094 -10.305 1 97.94 284 GLY A CA 1
ATOM 2203 C C . GLY A 1 284 ? 23.047 -23.266 -9 1 97.94 284 GLY A C 1
ATOM 2204 O O . GLY A 1 284 ? 23.906 -24.141 -8.875 1 97.94 284 GLY A O 1
ATOM 2205 N N . LYS A 1 285 ? 22.766 -22.469 -8.062 1 98.19 285 LYS A N 1
ATOM 2206 C CA . LYS A 1 285 ? 23.375 -22.609 -6.75 1 98.19 285 LYS A CA 1
ATOM 2207 C C . LYS A 1 285 ? 22.969 -23.938 -6.102 1 98.19 285 LYS A C 1
ATOM 2209 O O . LYS A 1 285 ? 23.75 -24.516 -5.34 1 98.19 285 LYS A O 1
ATOM 2214 N N . LYS A 1 286 ? 21.766 -24.359 -6.316 1 98.31 286 LYS A N 1
ATOM 2215 C CA . LYS A 1 286 ? 21.266 -25.688 -5.926 1 98.31 286 LYS A CA 1
ATOM 2216 C C . LYS A 1 286 ? 20.703 -26.438 -7.129 1 98.31 286 LYS A C 1
ATOM 2218 O O . LYS A 1 286 ? 20.25 -25.828 -8.102 1 98.31 286 LYS A O 1
ATOM 2223 N N . VAL A 1 287 ? 20.734 -27.703 -6.996 1 98.31 287 VAL A N 1
ATOM 2224 C CA . VAL A 1 287 ? 20.344 -28.547 -8.125 1 98.31 287 VAL A CA 1
ATOM 2225 C C . VAL A 1 287 ? 18.875 -28.938 -7.996 1 98.31 287 VAL A C 1
ATOM 2227 O O . VAL A 1 287 ? 18.375 -29.156 -6.887 1 98.31 287 VAL A O 1
ATOM 2230 N N . GLY A 1 288 ? 18.188 -28.969 -9.148 1 98.25 288 GLY A N 1
ATOM 2231 C CA . GLY A 1 288 ? 16.828 -29.453 -9.172 1 98.25 288 GLY A CA 1
ATOM 2232 C C . GLY A 1 288 ? 16.703 -30.938 -8.945 1 98.25 288 GLY A C 1
ATOM 2233 O O . GLY A 1 288 ? 17.406 -31.5 -8.094 1 98.25 288 GLY A O 1
ATOM 2234 N N . ARG A 1 289 ? 15.781 -31.516 -9.648 1 98.31 289 ARG A N 1
ATOM 2235 C CA . ARG A 1 289 ? 15.617 -32.969 -9.539 1 98.31 289 ARG A CA 1
ATOM 2236 C C . ARG A 1 289 ? 16.891 -33.688 -9.938 1 98.31 289 ARG A C 1
ATOM 2238 O O . ARG A 1 289 ? 17.531 -33.344 -10.938 1 98.31 289 ARG A O 1
ATOM 2245 N N . GLU A 1 290 ? 17.188 -34.688 -9.18 1 97.62 290 GLU A N 1
ATOM 2246 C CA . GLU A 1 290 ? 18.453 -35.375 -9.445 1 97.62 290 GLU A CA 1
ATOM 2247 C C . GLU A 1 290 ? 18.203 -36.812 -9.914 1 97.62 290 GLU A C 1
ATOM 2249 O O . GLU A 1 290 ? 19.078 -37.438 -10.508 1 97.62 290 GLU A O 1
ATOM 2254 N N . HIS A 1 291 ? 17.078 -37.375 -9.602 1 96.94 291 HIS A N 1
ATOM 2255 C CA . HIS A 1 291 ? 16.719 -38.719 -10.078 1 96.94 291 HIS A CA 1
ATOM 2256 C C . HIS A 1 291 ? 15.203 -38.906 -10.125 1 96.94 291 HIS A C 1
ATOM 2258 O O . HIS A 1 291 ? 14.469 -38.125 -9.516 1 96.94 291 HIS A O 1
ATOM 2264 N N . ASP A 1 292 ? 14.727 -39.906 -10.727 1 97.25 292 ASP A N 1
ATOM 2265 C CA . ASP A 1 292 ? 13.32 -40.062 -11.125 1 97.25 292 ASP A CA 1
ATOM 2266 C C . ASP A 1 292 ? 12.461 -40.438 -9.93 1 97.25 292 ASP A C 1
ATOM 2268 O O . ASP A 1 292 ? 11.234 -40.312 -9.977 1 97.25 292 ASP A O 1
ATOM 2272 N N . GLN A 1 293 ? 13.062 -40.844 -8.898 1 97.69 293 GLN A N 1
ATOM 2273 C CA . GLN A 1 293 ? 12.273 -41.375 -7.785 1 97.69 293 GLN A CA 1
ATOM 2274 C C . GLN A 1 293 ? 11.992 -40.281 -6.754 1 97.69 293 GLN A C 1
ATOM 2276 O O . GLN A 1 293 ? 11.148 -40.469 -5.871 1 97.69 293 GLN A O 1
ATOM 2281 N N . GLU A 1 294 ? 12.617 -39.125 -6.91 1 98.06 294 GLU A N 1
ATOM 2282 C CA . GLU A 1 294 ? 12.461 -38.062 -5.945 1 98.06 294 GLU A CA 1
ATOM 2283 C C . GLU A 1 294 ? 11.023 -37.531 -5.926 1 98.06 294 GLU A C 1
ATOM 2285 O O . GLU A 1 294 ? 10.422 -37.312 -6.977 1 98.06 294 GLU A O 1
ATOM 2290 N N . ILE A 1 295 ? 10.523 -37.438 -4.73 1 98.69 295 ILE A N 1
ATOM 2291 C CA . ILE A 1 295 ? 9.344 -36.625 -4.555 1 98.69 295 ILE A CA 1
ATOM 2292 C C . ILE A 1 295 ? 9.781 -35.188 -4.223 1 98.69 295 ILE A C 1
ATOM 2294 O O . ILE A 1 295 ? 10.57 -34.969 -3.305 1 98.69 295 ILE A O 1
ATOM 2298 N N . THR A 1 296 ? 9.336 -34.25 -5.039 1 98.88 296 THR A N 1
ATOM 2299 C CA . THR A 1 296 ? 9.719 -32.844 -4.844 1 98.88 296 THR A CA 1
ATOM 2300 C C . THR A 1 296 ? 8.484 -31.984 -4.578 1 98.88 296 THR A C 1
ATOM 2302 O O . THR A 1 296 ? 7.379 -32.312 -5.008 1 98.88 296 THR A O 1
ATOM 2305 N N . LEU A 1 297 ? 8.695 -30.891 -3.826 1 98.94 297 LEU A N 1
ATOM 2306 C CA . LEU A 1 297 ? 7.609 -30 -3.43 1 98.94 297 LEU A CA 1
ATOM 2307 C C . LEU A 1 297 ? 8.016 -28.547 -3.57 1 98.94 297 LEU A C 1
ATOM 2309 O O . LEU A 1 297 ? 9.07 -28.141 -3.074 1 98.94 297 LEU A O 1
ATOM 2313 N N . TYR A 1 298 ? 7.211 -27.797 -4.293 1 98.88 298 TYR A N 1
ATOM 2314 C CA . TYR A 1 298 ? 7.324 -26.344 -4.332 1 98.88 298 TYR A CA 1
ATOM 2315 C C . TYR A 1 298 ? 6.184 -25.688 -3.562 1 98.88 298 TYR A C 1
ATOM 2317 O O . TYR A 1 298 ? 5.012 -25.906 -3.861 1 98.88 298 TYR A O 1
ATOM 2325 N N . LYS A 1 299 ? 6.527 -24.938 -2.566 1 98.81 299 LYS A N 1
ATOM 2326 C CA . LYS A 1 299 ? 5.574 -24.188 -1.761 1 98.81 299 LYS A CA 1
ATOM 2327 C C . LYS A 1 299 ? 5.691 -22.688 -2.037 1 98.81 299 LYS A C 1
ATOM 2329 O O . LYS A 1 299 ? 6.766 -22.109 -1.878 1 98.81 299 LYS A O 1
ATOM 2334 N N . SER A 1 300 ? 4.582 -22.172 -2.471 1 97.88 300 SER A N 1
ATOM 2335 C CA . SER A 1 300 ? 4.57 -20.75 -2.75 1 97.88 300 SER A CA 1
ATOM 2336 C C . SER A 1 300 ? 3.523 -20.031 -1.907 1 97.88 300 SER A C 1
ATOM 2338 O O . SER A 1 300 ? 2.398 -20.516 -1.761 1 97.88 300 SER A O 1
ATOM 2340 N N . VAL A 1 301 ? 3.914 -18.906 -1.321 1 95.44 301 VAL A N 1
ATOM 2341 C CA . VAL A 1 301 ? 2.959 -18.062 -0.617 1 95.44 301 VAL A CA 1
ATOM 2342 C C . VAL A 1 301 ? 2.797 -16.734 -1.363 1 95.44 301 VAL A C 1
ATOM 2344 O O . VAL A 1 301 ? 1.907 -15.945 -1.046 1 95.44 301 VAL A O 1
ATOM 2347 N N . GLY A 1 302 ? 3.527 -16.578 -2.373 1 93.75 302 GLY A N 1
ATOM 2348 C CA . GLY A 1 302 ? 3.473 -15.359 -3.146 1 93.75 302 GLY A CA 1
ATOM 2349 C C . GLY A 1 302 ? 4.387 -14.273 -2.607 1 93.75 302 GLY A C 1
ATOM 2350 O O . GLY A 1 302 ? 4.578 -14.156 -1.395 1 93.75 302 GLY A O 1
ATOM 2351 N N . ILE A 1 303 ? 4.984 -13.461 -3.469 1 95.12 303 ILE A N 1
ATOM 2352 C CA . ILE A 1 303 ? 5.902 -12.383 -3.098 1 95.12 303 ILE A CA 1
ATOM 2353 C C . ILE A 1 303 ? 5.699 -11.188 -4.023 1 95.12 303 ILE A C 1
ATOM 2355 O O . ILE A 1 303 ? 5.402 -11.359 -5.211 1 95.12 303 ILE A O 1
ATOM 2359 N N . GLY A 1 304 ? 5.918 -10.023 -3.527 1 96.94 304 GLY A N 1
ATOM 2360 C CA . GLY A 1 304 ? 5.551 -8.781 -4.184 1 96.94 304 GLY A CA 1
ATOM 2361 C C . GLY A 1 304 ? 6.363 -8.5 -5.43 1 96.94 304 GLY A C 1
ATOM 2362 O O . GLY A 1 304 ? 5.871 -7.879 -6.375 1 96.94 304 GLY A O 1
ATOM 2363 N N . PHE A 1 305 ? 7.633 -8.93 -5.52 1 98.19 305 PHE A N 1
ATOM 2364 C CA . PHE A 1 305 ? 8.461 -8.57 -6.664 1 98.19 305 PHE A CA 1
ATOM 2365 C C . PHE A 1 305 ? 7.969 -9.266 -7.93 1 98.19 305 PHE A C 1
ATOM 2367 O O . PHE A 1 305 ? 8.258 -8.82 -9.039 1 98.19 305 PHE A O 1
ATOM 2374 N N . LEU A 1 306 ? 7.191 -10.367 -7.805 1 98.62 306 LEU A N 1
ATOM 2375 C CA . LEU A 1 306 ? 6.598 -11 -8.977 1 98.62 306 LEU A CA 1
ATOM 2376 C C . LEU A 1 306 ? 5.559 -10.086 -9.617 1 98.62 306 LEU A C 1
ATOM 2378 O O . LEU A 1 306 ? 5.508 -9.961 -10.844 1 98.62 306 LEU A O 1
ATOM 2382 N N . ASP A 1 307 ? 4.754 -9.43 -8.797 1 98.69 307 ASP A N 1
ATOM 2383 C CA . ASP A 1 307 ? 3.754 -8.484 -9.289 1 98.69 307 ASP A CA 1
ATOM 2384 C C . ASP A 1 307 ? 4.418 -7.293 -9.984 1 98.69 307 ASP A C 1
ATOM 2386 O O . ASP A 1 307 ? 3.953 -6.844 -11.031 1 98.69 307 ASP A O 1
ATOM 2390 N N . THR A 1 308 ? 5.508 -6.793 -9.383 1 98.81 308 THR A N 1
ATOM 2391 C CA . THR A 1 308 ? 6.23 -5.676 -9.977 1 98.81 308 THR A CA 1
ATOM 2392 C C . THR A 1 308 ? 6.789 -6.055 -11.344 1 98.81 308 THR A C 1
ATOM 2394 O O . THR A 1 308 ? 6.664 -5.293 -12.305 1 98.81 308 THR A O 1
ATOM 2397 N N . MET A 1 309 ? 7.352 -7.262 -11.422 1 98.88 309 MET A N 1
ATOM 2398 C CA . MET A 1 309 ? 7.977 -7.715 -12.664 1 98.88 309 MET A CA 1
ATOM 2399 C C . MET A 1 309 ? 6.945 -7.836 -13.781 1 98.88 309 MET A C 1
ATOM 2401 O O . MET A 1 309 ? 7.145 -7.309 -14.875 1 98.88 309 MET A O 1
ATOM 2405 N N . VAL A 1 310 ? 5.82 -8.453 -13.477 1 98.81 310 VAL A N 1
ATOM 2406 C CA . VAL A 1 310 ? 4.852 -8.68 -14.539 1 98.81 310 VAL A CA 1
ATOM 2407 C C . VAL A 1 310 ? 4.133 -7.375 -14.867 1 98.81 310 VAL A C 1
ATOM 2409 O O . VAL A 1 310 ? 3.775 -7.133 -16.031 1 98.81 310 VAL A O 1
ATOM 2412 N N . ALA A 1 311 ? 3.936 -6.496 -13.906 1 98.88 311 ALA A N 1
ATOM 2413 C CA . ALA A 1 311 ? 3.271 -5.215 -14.141 1 98.88 311 ALA A CA 1
ATOM 2414 C C . ALA A 1 311 ? 4.09 -4.336 -15.078 1 98.88 311 ALA A C 1
ATOM 2416 O O . ALA A 1 311 ? 3.549 -3.766 -16.031 1 98.88 311 ALA A O 1
ATOM 2417 N N . GLN A 1 312 ? 5.414 -4.215 -14.789 1 98.75 312 GLN A N 1
ATOM 2418 C CA . GLN A 1 312 ? 6.23 -3.367 -15.648 1 98.75 312 GLN A CA 1
ATOM 2419 C C . GLN A 1 312 ? 6.336 -3.947 -17.062 1 98.75 312 GLN A C 1
ATOM 2421 O O . GLN A 1 312 ? 6.383 -3.201 -18.031 1 98.75 312 GLN A O 1
ATOM 2426 N N . SER A 1 313 ? 6.375 -5.305 -17.188 1 98.75 313 SER A N 1
ATOM 2427 C CA . SER A 1 313 ? 6.41 -5.938 -18.5 1 98.75 313 SER A CA 1
ATOM 2428 C C . SER A 1 313 ? 5.148 -5.633 -19.297 1 98.75 313 SER A C 1
ATOM 2430 O O . SER A 1 313 ? 5.219 -5.277 -20.484 1 98.75 313 SER A O 1
ATOM 2432 N N . VAL A 1 314 ? 3.992 -5.793 -18.688 1 98.88 314 VAL A N 1
ATOM 2433 C CA . VAL A 1 314 ? 2.711 -5.523 -19.328 1 98.88 314 VAL A CA 1
ATOM 2434 C C . VAL A 1 314 ? 2.617 -4.043 -19.703 1 98.88 314 VAL A C 1
ATOM 2436 O O . VAL A 1 314 ? 2.145 -3.699 -20.781 1 98.88 314 VAL A O 1
ATOM 2439 N N . TYR A 1 315 ? 3.049 -3.17 -18.844 1 98.88 315 TYR A N 1
ATOM 2440 C CA . TYR A 1 315 ? 3.037 -1.731 -19.078 1 98.88 315 TYR A CA 1
ATOM 2441 C C . TYR A 1 315 ? 3.863 -1.376 -20.312 1 98.88 315 TYR A C 1
ATOM 2443 O O . TYR A 1 315 ? 3.395 -0.654 -21.188 1 98.88 315 TYR A O 1
ATOM 2451 N N . LYS A 1 316 ? 5.105 -1.907 -20.375 1 98.62 316 LYS A N 1
ATOM 2452 C CA . LYS A 1 316 ? 5.98 -1.635 -21.516 1 98.62 316 LYS A CA 1
ATOM 2453 C C . LYS A 1 316 ? 5.359 -2.145 -22.812 1 98.62 316 LYS A C 1
ATOM 2455 O O . LYS A 1 316 ? 5.41 -1.461 -23.844 1 98.62 316 LYS A O 1
ATOM 2460 N N . LYS A 1 317 ? 4.801 -3.328 -22.734 1 98.62 317 LYS A N 1
ATOM 2461 C CA . LYS A 1 317 ? 4.141 -3.879 -23.922 1 98.62 317 LYS A CA 1
ATOM 2462 C C . LYS A 1 317 ? 2.959 -3.01 -24.344 1 98.62 317 LYS A C 1
ATOM 2464 O O . LYS A 1 317 ? 2.74 -2.791 -25.531 1 98.62 317 LYS A O 1
ATOM 2469 N N . ALA A 1 318 ? 2.172 -2.572 -23.375 1 98.75 318 ALA A N 1
ATOM 2470 C CA . ALA A 1 318 ? 1.025 -1.713 -23.656 1 98.75 318 ALA A CA 1
ATOM 2471 C C . ALA A 1 318 ? 1.465 -0.417 -24.344 1 98.75 318 ALA A C 1
ATOM 2473 O O . ALA A 1 318 ? 0.797 0.07 -25.25 1 98.75 318 ALA A O 1
ATOM 2474 N N . LEU A 1 319 ? 2.562 0.172 -23.891 1 98.5 319 LEU A N 1
ATOM 2475 C CA . LEU A 1 319 ? 3.102 1.376 -24.516 1 98.5 319 LEU A CA 1
ATOM 2476 C C . LEU A 1 319 ? 3.479 1.113 -25.969 1 98.5 319 LEU A C 1
ATOM 2478 O O . LEU A 1 319 ? 3.158 1.913 -26.844 1 98.5 319 LEU A O 1
ATOM 2482 N N . GLU A 1 320 ? 4.16 -0.009 -26.156 1 98.31 320 GLU A N 1
ATOM 2483 C CA . GLU A 1 320 ? 4.59 -0.375 -27.5 1 98.31 320 GLU A CA 1
ATOM 2484 C C . GLU A 1 320 ? 3.398 -0.549 -28.438 1 98.31 320 GLU A C 1
ATOM 2486 O O . GLU A 1 320 ? 3.453 -0.153 -29.609 1 98.31 320 GLU A O 1
ATOM 2491 N N . LEU A 1 321 ? 2.35 -1.119 -27.938 1 98.31 321 LEU A N 1
ATOM 2492 C CA . LEU A 1 321 ? 1.187 -1.444 -28.75 1 98.31 321 LEU A CA 1
ATOM 2493 C C . LEU A 1 321 ? 0.171 -0.307 -28.719 1 98.31 321 LEU A C 1
ATOM 2495 O O . LEU A 1 321 ? -0.843 -0.36 -29.422 1 98.31 321 LEU A O 1
ATOM 2499 N N . ASN A 1 322 ? 0.414 0.694 -27.922 1 98.12 322 ASN A N 1
ATOM 2500 C CA . ASN A 1 322 ? -0.456 1.856 -27.766 1 98.12 322 ASN A CA 1
ATOM 2501 C C . ASN A 1 322 ? -1.871 1.449 -27.359 1 98.12 322 ASN A C 1
ATOM 2503 O O . ASN A 1 322 ? -2.84 1.823 -28.031 1 98.12 322 ASN A O 1
ATOM 2507 N N . VAL A 1 323 ? -1.953 0.656 -26.328 1 98 323 VAL A N 1
ATOM 2508 C CA . VAL A 1 323 ? -3.25 0.238 -25.812 1 98 323 VAL A CA 1
ATOM 2509 C C . VAL A 1 323 ? -3.395 0.696 -24.359 1 98 323 VAL A C 1
ATOM 2511 O O . VAL A 1 323 ? -2.402 1.027 -23.703 1 98 323 VAL A O 1
ATOM 2514 N N . GLY A 1 324 ? -4.613 0.693 -23.812 1 96.69 324 GLY A N 1
ATOM 2515 C CA . GLY A 1 324 ? -4.922 1.202 -22.5 1 96.69 324 GLY A CA 1
ATOM 2516 C C . GLY A 1 324 ? -5.578 2.57 -22.516 1 96.69 324 GLY A C 1
ATOM 2517 O O . GLY A 1 324 ? -5.84 3.119 -23.594 1 96.69 324 GLY A O 1
ATOM 2518 N N . ILE A 1 325 ? -5.945 3.043 -21.359 1 95.69 325 ILE A N 1
ATOM 2519 C CA . ILE A 1 325 ? -6.602 4.34 -21.234 1 95.69 325 ILE A CA 1
ATOM 2520 C C . ILE A 1 325 ? -5.68 5.316 -20.516 1 95.69 325 ILE A C 1
ATOM 2522 O O . ILE A 1 325 ? -5.266 5.062 -19.375 1 95.69 325 ILE A O 1
ATOM 2526 N N . ASN A 1 326 ? -5.348 6.391 -21.141 1 95.88 326 ASN A N 1
ATOM 2527 C CA . ASN A 1 326 ? -4.547 7.434 -20.5 1 95.88 326 ASN A CA 1
ATOM 2528 C C . ASN A 1 326 ? -5.414 8.375 -19.672 1 95.88 326 ASN A C 1
ATOM 2530 O O . ASN A 1 326 ? -6.453 8.844 -20.141 1 95.88 326 ASN A O 1
ATOM 2534 N N . VAL A 1 327 ? -4.973 8.578 -18.453 1 95 327 VAL A N 1
ATOM 2535 C CA . VAL A 1 327 ? -5.699 9.523 -17.609 1 95 327 VAL A CA 1
ATOM 2536 C C . VAL A 1 327 ? -4.73 10.562 -17.047 1 95 327 VAL A C 1
ATOM 2538 O O . VAL A 1 327 ? -3.555 10.273 -16.828 1 95 327 VAL A O 1
ATOM 2541 N N . SER A 1 328 ? -5.262 11.773 -16.875 1 90.12 328 SER A N 1
ATOM 2542 C CA . SER A 1 328 ? -4.492 12.852 -16.266 1 90.12 328 SER A CA 1
ATOM 2543 C C . SER A 1 328 ? -4.77 12.938 -14.766 1 90.12 328 SER A C 1
ATOM 2545 O O . SER A 1 328 ? -5.922 13.078 -14.352 1 90.12 328 SER A O 1
ATOM 2547 N N . LEU A 1 329 ? -3.691 12.812 -14.055 1 87.44 329 LEU A N 1
ATOM 2548 C CA . LEU A 1 329 ? -3.826 12.922 -12.602 1 87.44 329 LEU A CA 1
ATOM 2549 C C . LEU A 1 329 ? -3.32 14.281 -12.117 1 87.44 329 LEU A C 1
ATOM 2551 O O . LEU A 1 329 ? -2.326 14.797 -12.625 1 87.44 329 LEU A O 1
ATOM 2555 N N . MET B 1 1 ? -14.25 2.979 -11.617 1 96.69 1 MET B N 1
ATOM 2556 C CA . MET B 1 1 ? -13.422 3.711 -10.664 1 96.69 1 MET B CA 1
ATOM 2557 C C . MET B 1 1 ? -13.352 5.191 -11.031 1 96.69 1 MET B C 1
ATOM 2559 O O . MET B 1 1 ? -13.2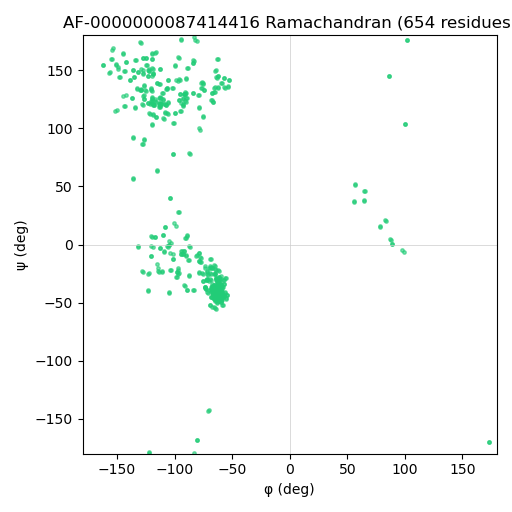58 5.539 -12.203 1 96.69 1 MET B O 1
ATOM 2563 N N . LEU B 1 2 ? -13.477 6.027 -10.062 1 97.94 2 LEU B N 1
ATOM 2564 C CA . LEU B 1 2 ? -13.445 7.469 -10.289 1 97.94 2 LEU B CA 1
ATOM 2565 C C . LEU B 1 2 ? -12.031 8.008 -10.125 1 97.94 2 LEU B C 1
ATOM 2567 O O . LEU B 1 2 ? -11.367 7.727 -9.125 1 97.94 2 LEU B O 1
ATOM 2571 N N . ILE B 1 3 ? -11.531 8.703 -11.117 1 97.94 3 ILE B N 1
ATOM 2572 C CA . ILE B 1 3 ? -10.242 9.383 -11.047 1 97.94 3 ILE B CA 1
ATOM 2573 C C . ILE B 1 3 ? -10.453 10.852 -10.68 1 97.94 3 ILE B C 1
ATOM 2575 O O . ILE B 1 3 ? -11.188 11.57 -11.367 1 97.94 3 ILE B O 1
ATOM 2579 N N . LEU B 1 4 ? -9.836 11.289 -9.641 1 98.44 4 LEU B N 1
ATOM 2580 C CA . LEU B 1 4 ? -9.961 12.672 -9.18 1 98.44 4 LEU B CA 1
ATOM 2581 C C . LEU B 1 4 ? -8.609 13.375 -9.188 1 98.44 4 LEU B C 1
ATOM 2583 O O . LEU B 1 4 ? -7.793 13.172 -8.289 1 98.44 4 LEU B O 1
ATOM 2587 N N . ASN B 1 5 ? -8.406 14.195 -10.164 1 97.31 5 ASN B N 1
ATOM 2588 C CA . ASN B 1 5 ? -7.148 14.93 -10.25 1 97.31 5 ASN B CA 1
ATOM 2589 C C . ASN B 1 5 ? -7.145 16.156 -9.336 1 97.31 5 ASN B C 1
ATOM 2591 O O . ASN B 1 5 ? -8.148 16.453 -8.68 1 97.31 5 ASN B O 1
ATOM 2595 N N . GLU B 1 6 ? -6.074 16.797 -9.266 1 96.31 6 GLU B N 1
ATOM 2596 C CA . GLU B 1 6 ? -5.875 17.875 -8.312 1 96.31 6 GLU B CA 1
ATOM 2597 C C . GLU B 1 6 ? -6.824 19.031 -8.586 1 96.31 6 GLU B C 1
ATOM 2599 O O . GLU B 1 6 ? -7.383 19.625 -7.656 1 96.31 6 GLU B O 1
ATOM 2604 N N . ASP B 1 7 ? -7.027 19.375 -9.836 1 96.62 7 ASP B N 1
ATOM 2605 C CA . ASP B 1 7 ? -7.879 20.5 -10.211 1 96.62 7 ASP B CA 1
ATOM 2606 C C . ASP B 1 7 ? -9.312 20.281 -9.742 1 96.62 7 ASP B C 1
ATOM 2608 O O . ASP B 1 7 ? -9.938 21.203 -9.203 1 96.62 7 ASP B O 1
ATOM 2612 N N . VAL B 1 8 ? -9.805 19.094 -9.961 1 97.38 8 VAL B N 1
ATOM 2613 C CA . VAL B 1 8 ? -11.164 18.766 -9.539 1 97.38 8 VAL B CA 1
ATOM 2614 C C . VAL B 1 8 ? -11.266 18.828 -8.016 1 97.38 8 VAL B C 1
ATOM 2616 O O . VAL B 1 8 ? -12.211 19.406 -7.48 1 97.38 8 VAL B O 1
ATOM 2619 N N . ILE B 1 9 ? -10.32 18.297 -7.293 1 98.44 9 ILE B N 1
ATOM 2620 C CA . ILE B 1 9 ? -10.352 18.219 -5.836 1 98.44 9 ILE B CA 1
ATOM 2621 C C . ILE B 1 9 ? -10.352 19.641 -5.258 1 98.44 9 ILE B C 1
ATOM 2623 O O . ILE B 1 9 ? -11.141 19.953 -4.359 1 98.44 9 ILE B O 1
ATOM 2627 N N . LYS B 1 10 ? -9.516 20.5 -5.832 1 97.12 10 LYS B N 1
ATOM 2628 C CA . LYS B 1 10 ? -9.375 21.875 -5.348 1 97.12 10 LYS B CA 1
ATOM 2629 C C . LYS B 1 10 ? -10.695 22.625 -5.461 1 97.12 10 LYS B C 1
ATOM 2631 O O . LYS B 1 10 ? -11 23.484 -4.633 1 97.12 10 LYS B O 1
ATOM 2636 N N . LYS B 1 11 ? -11.484 22.312 -6.387 1 97.5 11 LYS B N 1
ATOM 2637 C CA . LYS B 1 11 ? -12.734 23.016 -6.66 1 97.5 11 LYS B CA 1
ATOM 2638 C C . LYS B 1 11 ? -13.828 22.594 -5.688 1 97.5 11 LYS B C 1
ATOM 2640 O O . LYS B 1 11 ? -14.75 23.359 -5.41 1 97.5 11 LYS B O 1
ATOM 2645 N N . ILE B 1 12 ? -13.711 21.422 -5.129 1 98.25 12 ILE B N 1
ATOM 2646 C CA . ILE B 1 12 ? -14.891 20.906 -4.434 1 98.25 12 ILE B CA 1
ATOM 2647 C C . ILE B 1 12 ? -14.57 20.688 -2.961 1 98.25 12 ILE B C 1
ATOM 2649 O O . ILE B 1 12 ? -15.445 20.344 -2.17 1 98.25 12 ILE B O 1
ATOM 2653 N N . TYR B 1 13 ? -13.352 20.922 -2.508 1 98.38 13 TYR B N 1
ATOM 2654 C CA . TYR B 1 13 ? -12.938 20.594 -1.148 1 98.38 13 TYR B CA 1
ATOM 2655 C C . TYR B 1 13 ? -11.977 21.641 -0.606 1 98.38 13 TYR B C 1
ATOM 2657 O O . TYR B 1 13 ? -10.914 21.891 -1.187 1 98.38 13 TYR B O 1
ATOM 2665 N N . GLY B 1 14 ? -12.328 22.312 0.465 1 97.81 14 GLY B N 1
ATOM 2666 C CA . GLY B 1 14 ? -11.539 23.391 1.045 1 97.81 14 GLY B CA 1
ATOM 2667 C C . GLY B 1 14 ? -11.156 23.125 2.49 1 97.81 14 GLY B C 1
ATOM 2668 O O . GLY B 1 14 ? -11.5 22.094 3.055 1 97.81 14 GLY B O 1
ATOM 2669 N N . MET B 1 15 ? -10.469 24.047 3.09 1 98.19 15 MET B N 1
ATOM 2670 C CA . MET B 1 15 ? -9.859 23.875 4.402 1 98.19 15 MET B CA 1
ATOM 2671 C C . MET B 1 15 ? -10.922 23.766 5.488 1 98.19 15 MET B C 1
ATOM 2673 O O . MET B 1 15 ? -10.758 23 6.445 1 98.19 15 MET B O 1
ATOM 2677 N N . ARG B 1 16 ? -11.953 24.484 5.402 1 97.5 16 ARG B N 1
ATOM 2678 C CA . ARG B 1 16 ? -13.008 24.422 6.406 1 97.5 16 ARG B CA 1
ATOM 2679 C C . ARG B 1 16 ? -13.586 23.016 6.488 1 97.5 16 ARG B C 1
ATOM 2681 O O . ARG B 1 16 ? -13.758 22.469 7.582 1 97.5 16 ARG B O 1
ATOM 2688 N N . ASP B 1 17 ? -13.891 22.422 5.297 1 97.88 17 ASP B N 1
ATOM 2689 C CA . ASP B 1 17 ? -14.344 21.047 5.238 1 97.88 17 ASP B CA 1
ATOM 2690 C C . ASP B 1 17 ? -13.297 20.094 5.824 1 97.88 17 ASP B C 1
ATOM 2692 O O . ASP B 1 17 ? -13.633 19.156 6.555 1 97.88 17 ASP B O 1
ATOM 2696 N N . CYS B 1 18 ? -12.109 20.375 5.496 1 98.75 18 CYS B N 1
ATOM 2697 C CA . CYS B 1 18 ? -11.016 19.484 5.887 1 98.75 18 CYS B CA 1
ATOM 2698 C C . CYS B 1 18 ? -10.844 19.484 7.398 1 98.75 18 CYS B C 1
ATOM 2700 O O . CYS B 1 18 ? -10.609 18.422 7.992 1 98.75 18 CYS B O 1
ATOM 2702 N N . ILE B 1 19 ? -10.914 20.641 8.047 1 98.81 19 ILE B N 1
ATOM 2703 C CA . ILE B 1 19 ? -10.789 20.719 9.5 1 98.81 19 ILE B CA 1
ATOM 2704 C C . ILE B 1 19 ? -11.875 19.891 10.164 1 98.81 19 ILE B C 1
ATOM 2706 O O . ILE B 1 19 ? -11.609 19.141 11.102 1 98.81 19 ILE B O 1
ATOM 2710 N N . GLN B 1 20 ? -13.055 19.969 9.641 1 98.62 20 GLN B N 1
ATOM 2711 C CA . GLN B 1 20 ? -14.164 19.188 10.188 1 98.62 20 GLN B CA 1
ATOM 2712 C C . GLN B 1 20 ? -13.922 17.688 10.023 1 98.62 20 GLN B C 1
ATOM 2714 O O . GLN B 1 20 ? -14.141 16.922 10.961 1 98.62 20 GLN B O 1
ATOM 2719 N N . ASP B 1 21 ? -13.508 17.297 8.852 1 98.75 21 ASP B N 1
ATOM 2720 C CA . ASP B 1 21 ? -13.242 15.891 8.57 1 98.75 21 ASP B CA 1
ATOM 2721 C C . ASP B 1 21 ? -12.125 15.352 9.453 1 98.75 21 ASP B C 1
ATOM 2723 O O . ASP B 1 21 ? -12.211 14.242 9.969 1 98.75 21 ASP B O 1
ATOM 2727 N N . VAL B 1 22 ? -11.07 16.141 9.609 1 98.75 22 VAL B N 1
ATOM 2728 C CA . VAL B 1 22 ? -9.914 15.727 10.398 1 98.75 22 VAL B CA 1
ATOM 2729 C C . VAL B 1 22 ? -10.312 15.594 11.867 1 98.75 22 VAL B C 1
ATOM 2731 O O . VAL B 1 22 ? -9.914 14.641 12.547 1 98.75 22 VAL B O 1
ATOM 2734 N N . GLU B 1 23 ? -11.078 16.562 12.344 1 98.62 23 GLU B N 1
ATOM 2735 C CA . GLU B 1 23 ? -11.586 16.453 13.711 1 98.62 23 GLU B CA 1
ATOM 2736 C C . GLU B 1 23 ? -12.383 15.172 13.914 1 98.62 23 GLU B C 1
ATOM 2738 O O . GLU B 1 23 ? -12.195 14.477 14.914 1 98.62 23 GLU B O 1
ATOM 2743 N N . GLN B 1 24 ? -13.211 14.875 12.961 1 98.56 24 GLN B N 1
ATOM 2744 C CA . GLN B 1 24 ? -14.023 13.664 13.031 1 98.56 24 GLN B CA 1
ATOM 2745 C C . GLN B 1 24 ? -13.148 12.414 12.992 1 98.56 24 GLN B C 1
ATOM 2747 O O . GLN B 1 24 ? -13.422 11.43 13.68 1 98.56 24 GLN B O 1
ATOM 2752 N N . ALA B 1 25 ? -12.164 12.43 12.195 1 98.69 25 ALA B N 1
ATOM 2753 C CA . ALA B 1 25 ? -11.25 11.289 12.109 1 98.69 25 ALA B CA 1
ATOM 2754 C C . ALA B 1 25 ? -10.586 11.016 13.453 1 98.69 25 ALA B C 1
ATOM 2756 O O . ALA B 1 25 ? -10.492 9.859 13.875 1 98.69 25 ALA B O 1
ATOM 2757 N N . PHE B 1 26 ? -10.141 12.07 14.125 1 98.69 26 PHE B N 1
ATOM 2758 C CA . PHE B 1 26 ? -9.508 11.906 15.43 1 98.69 26 PHE B CA 1
ATOM 2759 C C . PHE B 1 26 ? -10.516 11.422 16.469 1 98.69 26 PHE B C 1
ATOM 2761 O O . PHE B 1 26 ? -10.164 10.656 17.375 1 98.69 26 PHE B O 1
ATOM 2768 N N . ARG B 1 27 ? -11.758 11.883 16.375 1 98.5 27 ARG B N 1
ATOM 2769 C CA . ARG B 1 27 ? -12.789 11.375 17.281 1 98.5 27 ARG B CA 1
ATOM 2770 C C . ARG B 1 27 ? -12.961 9.867 17.109 1 98.5 27 ARG B C 1
ATOM 2772 O O . ARG B 1 27 ? -13.055 9.141 18.109 1 98.5 27 ARG B O 1
ATOM 2779 N N . LEU B 1 28 ? -13 9.445 15.898 1 98.25 28 LEU B N 1
ATOM 2780 C CA . LEU B 1 28 ? -13.156 8.016 15.609 1 98.25 28 LEU B CA 1
ATOM 2781 C C . LEU B 1 28 ? -11.93 7.238 16.078 1 98.25 28 LEU B C 1
ATOM 2783 O O . LEU B 1 28 ? -12.055 6.102 16.531 1 98.25 28 LEU B O 1
ATOM 2787 N N . HIS B 1 29 ? -10.766 7.844 15.93 1 98.06 29 HIS B N 1
ATOM 2788 C CA . HIS B 1 29 ? -9.555 7.234 16.453 1 98.06 29 HIS B CA 1
ATOM 2789 C C . HIS B 1 29 ? -9.641 7.039 17.969 1 98.06 29 HIS B C 1
ATOM 2791 O O . HIS B 1 29 ? -9.258 5.984 18.484 1 98.06 29 HIS B O 1
ATOM 2797 N N . ALA B 1 30 ? -10.156 8.016 18.656 1 97.81 30 ALA B N 1
ATOM 2798 C CA . ALA B 1 30 ? -10.32 7.934 20.109 1 97.81 30 ALA B CA 1
ATOM 2799 C C . ALA B 1 30 ? -11.258 6.793 20.5 1 97.81 30 ALA B C 1
ATOM 2801 O O . ALA B 1 30 ? -11.141 6.223 21.578 1 97.81 30 ALA B O 1
ATOM 2802 N N . GLU B 1 31 ? -12.156 6.469 19.641 1 97.25 31 GLU B N 1
ATOM 2803 C CA . GLU B 1 31 ? -13.141 5.41 19.875 1 97.25 31 GLU B CA 1
ATOM 2804 C C . GLU B 1 31 ? -12.625 4.062 19.375 1 97.25 31 GLU B C 1
ATOM 2806 O O . GLU B 1 31 ? -13.375 3.086 19.312 1 97.25 31 GLU B O 1
ATOM 2811 N N . ASN B 1 32 ? -11.406 3.998 18.938 1 96.38 32 ASN B N 1
ATOM 2812 C CA . ASN B 1 32 ? -10.773 2.787 18.422 1 96.38 32 ASN B CA 1
ATOM 2813 C C . ASN B 1 32 ? -11.453 2.295 17.141 1 96.38 32 ASN B C 1
ATOM 2815 O O . ASN B 1 32 ? -11.625 1.091 16.953 1 96.38 32 ASN B O 1
ATOM 2819 N N . LYS B 1 33 ? -11.836 3.25 16.359 1 97.56 33 LYS B N 1
ATOM 2820 C CA . LYS B 1 33 ? -12.562 2.91 15.141 1 97.56 33 LYS B CA 1
ATOM 2821 C C . LYS B 1 33 ? -11.688 3.129 13.906 1 97.56 33 LYS B C 1
ATOM 2823 O O . LYS B 1 33 ? -12.195 3.217 12.789 1 97.56 33 LYS B O 1
ATOM 2828 N N . THR B 1 34 ? -10.438 3.271 14.117 1 97.5 34 THR B N 1
ATOM 2829 C CA . THR B 1 34 ? -9.477 3.375 13.016 1 97.5 34 THR B CA 1
ATOM 2830 C C . THR B 1 34 ? -8.398 2.299 13.133 1 97.5 34 THR B C 1
ATOM 2832 O O . THR B 1 34 ? -8.078 1.852 14.234 1 97.5 34 THR B O 1
ATOM 2835 N N . VAL B 1 35 ? -7.941 1.798 12.008 1 97.25 35 VAL B N 1
ATOM 2836 C CA . VAL B 1 35 ? -6.77 0.932 11.906 1 97.25 35 VAL B CA 1
ATOM 2837 C C . VAL B 1 35 ? -5.742 1.566 10.969 1 97.25 35 VAL B C 1
ATOM 2839 O O . VAL B 1 35 ? -6.012 1.771 9.789 1 97.25 35 VAL B O 1
ATOM 2842 N N . SER B 1 36 ? -4.633 1.956 11.492 1 95.81 36 SER B N 1
ATOM 2843 C CA . SER B 1 36 ? -3.584 2.609 10.711 1 95.81 36 SER B CA 1
ATOM 2844 C C . SER B 1 36 ? -2.207 2.057 11.07 1 95.81 36 SER B C 1
ATOM 2846 O O . SER B 1 36 ? -1.52 2.598 11.938 1 95.81 36 SER B O 1
ATOM 2848 N N . PRO B 1 37 ? -1.786 1.067 10.352 1 93.81 37 PRO B N 1
ATOM 2849 C CA . PRO B 1 37 ? -0.431 0.571 10.602 1 93.81 37 PRO B CA 1
ATOM 2850 C C . PRO B 1 37 ? 0.642 1.623 10.328 1 93.81 37 PRO B C 1
ATOM 2852 O O . PRO B 1 37 ? 0.385 2.605 9.633 1 93.81 37 PRO B O 1
ATOM 2855 N N . ILE B 1 38 ? 1.812 1.394 10.93 1 89.94 38 ILE B N 1
ATOM 2856 C CA . ILE B 1 38 ? 2.963 2.229 10.609 1 89.94 38 ILE B CA 1
ATOM 2857 C C . ILE B 1 38 ? 3.244 2.162 9.109 1 89.94 38 ILE B C 1
ATOM 2859 O O . ILE B 1 38 ? 3.09 1.107 8.484 1 89.94 38 ILE B O 1
ATOM 2863 N N . ARG B 1 39 ? 3.633 3.205 8.586 1 92.25 39 ARG B N 1
ATOM 2864 C CA . ARG B 1 39 ? 3.893 3.279 7.152 1 92.25 39 ARG B CA 1
ATOM 2865 C C . ARG B 1 39 ? 5.016 2.33 6.75 1 92.25 39 ARG B C 1
ATOM 2867 O O . ARG B 1 39 ? 5.93 2.072 7.535 1 92.25 39 ARG B O 1
ATOM 2874 N N . THR B 1 40 ? 4.926 1.749 5.574 1 93.88 40 THR B N 1
ATOM 2875 C CA . THR B 1 40 ? 5.984 0.952 4.961 1 93.88 40 THR B CA 1
ATOM 2876 C C . THR B 1 40 ? 6.82 1.803 4.012 1 93.88 40 THR B C 1
ATOM 2878 O O . THR B 1 40 ? 6.277 2.545 3.191 1 93.88 40 THR B O 1
ATOM 2881 N N . SER B 1 41 ? 8.117 1.741 4.172 1 93.69 41 SER B N 1
ATOM 2882 C CA . SER B 1 41 ? 9.047 2.43 3.289 1 93.69 41 SER B CA 1
ATOM 2883 C C . SER B 1 41 ? 9.828 1.44 2.43 1 93.69 41 SER B C 1
ATOM 2885 O O . SER B 1 41 ? 10.398 0.474 2.945 1 93.69 41 SER B O 1
ATOM 2887 N N . VAL B 1 42 ? 9.797 1.603 1.147 1 96.69 42 VAL B N 1
ATOM 2888 C CA . VAL B 1 42 ? 10.586 0.796 0.223 1 96.69 42 VAL B CA 1
ATOM 2889 C C . VAL B 1 42 ? 11.695 1.65 -0.391 1 96.69 42 VAL B C 1
ATOM 2891 O O . VAL B 1 42 ? 11.438 2.486 -1.261 1 96.69 42 VAL B O 1
ATOM 2894 N N . PRO B 1 43 ? 12.938 1.443 -0.031 1 95.31 43 PRO B N 1
ATOM 2895 C CA . PRO B 1 43 ? 14.039 2.248 -0.553 1 95.31 43 PRO B CA 1
ATOM 2896 C C . PRO B 1 43 ? 14.43 1.866 -1.979 1 95.31 43 PRO B C 1
ATOM 2898 O O . PRO B 1 43 ? 14.406 0.685 -2.334 1 95.31 43 PRO B O 1
ATOM 2901 N N . HIS B 1 44 ? 14.609 2.82 -2.779 1 95.25 44 HIS B N 1
ATOM 2902 C CA . HIS B 1 44 ? 15.25 2.699 -4.086 1 95.25 44 HIS B CA 1
ATOM 2903 C C . HIS B 1 44 ? 16.703 3.184 -4.035 1 95.25 44 HIS B C 1
ATOM 2905 O O . HIS B 1 44 ? 17.016 4.242 -4.582 1 95.25 44 HIS B O 1
ATOM 2911 N N . SER B 1 45 ? 17.562 2.402 -3.531 1 91.94 45 SER B N 1
ATOM 2912 C CA . SER B 1 45 ? 18.906 2.836 -3.154 1 91.94 45 SER B CA 1
ATOM 2913 C C . SER B 1 45 ? 19.688 3.357 -4.363 1 91.94 45 SER B C 1
ATOM 2915 O O . SER B 1 45 ? 20.422 4.332 -4.254 1 91.94 45 SER B O 1
ATOM 2917 N N . LYS B 1 46 ? 19.438 2.697 -5.492 1 93.31 46 LYS B N 1
ATOM 2918 C CA . LYS B 1 46 ? 20.109 3.084 -6.723 1 93.31 46 LYS B CA 1
ATOM 2919 C C . LYS B 1 46 ? 19.875 4.559 -7.043 1 93.31 46 LYS B C 1
ATOM 2921 O O . LYS B 1 46 ? 20.766 5.23 -7.582 1 93.31 46 LYS B O 1
ATOM 2926 N N . TRP B 1 47 ? 18.766 5.105 -6.633 1 92.25 47 TRP B N 1
ATOM 2927 C CA . TRP B 1 47 ? 18.375 6.457 -7.027 1 92.25 47 TRP B CA 1
ATOM 2928 C C . TRP B 1 47 ? 18.297 7.375 -5.812 1 92.25 47 TRP B C 1
ATOM 2930 O O . TRP B 1 47 ? 17.828 8.516 -5.918 1 92.25 47 TRP B O 1
ATOM 2940 N N . GLY B 1 48 ? 18.719 6.871 -4.613 1 91.56 48 GLY B N 1
ATOM 2941 C CA . GLY B 1 48 ? 18.594 7.668 -3.402 1 91.56 48 GLY B CA 1
ATOM 2942 C C . GLY B 1 48 ? 17.188 8.141 -3.131 1 91.56 48 GLY B C 1
ATOM 2943 O O . GLY B 1 48 ? 16.969 9.305 -2.787 1 91.56 48 GLY B O 1
ATOM 2944 N N . ALA B 1 49 ? 16.234 7.312 -3.438 1 94.75 49 ALA B N 1
ATOM 2945 C CA . ALA B 1 49 ? 14.805 7.621 -3.348 1 94.75 49 ALA B CA 1
ATOM 2946 C C . ALA B 1 49 ? 14.055 6.539 -2.576 1 94.75 49 ALA B C 1
ATOM 2948 O O . ALA B 1 49 ? 14.656 5.57 -2.109 1 94.75 49 ALA B O 1
ATOM 2949 N N . GLU B 1 50 ? 12.805 6.742 -2.295 1 95.38 50 GLU B N 1
ATO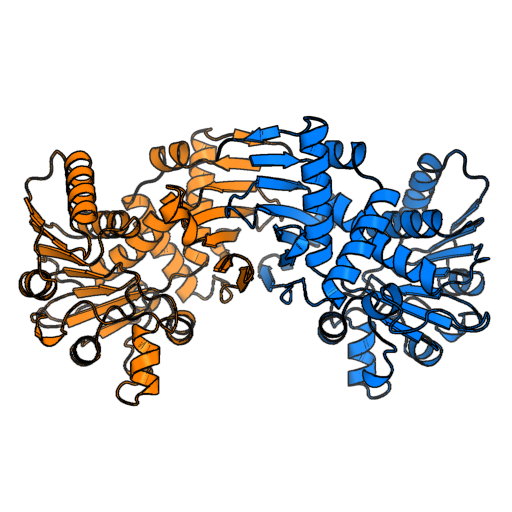M 2950 C CA . GLU B 1 50 ? 11.953 5.746 -1.643 1 95.38 50 GLU B CA 1
ATOM 2951 C C . GLU B 1 50 ? 10.484 5.965 -1.981 1 95.38 50 GLU B C 1
ATOM 2953 O O . GLU B 1 50 ? 10.109 7.035 -2.463 1 95.38 50 GLU B O 1
ATOM 2958 N N . THR B 1 51 ? 9.758 4.992 -1.819 1 97.12 51 THR B N 1
ATOM 2959 C CA . THR B 1 51 ? 8.305 5.078 -1.89 1 97.12 51 THR B CA 1
ATOM 2960 C C . THR B 1 51 ? 7.672 4.645 -0.569 1 97.12 51 THR B C 1
ATOM 2962 O O . THR B 1 51 ? 8.07 3.635 0.015 1 97.12 51 THR B O 1
ATOM 2965 N N . LEU B 1 52 ? 6.734 5.457 -0.083 1 96.31 52 LEU B N 1
ATOM 2966 C CA . LEU B 1 52 ? 6.043 5.199 1.175 1 96.31 52 LEU B CA 1
ATOM 2967 C C . LEU B 1 52 ? 4.621 4.711 0.922 1 96.31 52 LEU B C 1
ATOM 2969 O O . LEU B 1 52 ? 3.947 5.191 0.01 1 96.31 52 LEU B O 1
ATOM 2973 N N . TYR B 1 53 ? 4.199 3.789 1.725 1 97.44 53 TYR B N 1
ATOM 2974 C CA . TYR B 1 53 ? 2.85 3.238 1.696 1 97.44 53 TYR B CA 1
ATOM 2975 C C . TYR B 1 53 ? 2.168 3.398 3.049 1 97.44 53 TYR B C 1
ATOM 2977 O O . TYR B 1 53 ? 2.674 2.918 4.066 1 97.44 53 TYR B O 1
ATOM 2985 N N . MET B 1 54 ? 1.052 4.07 3.033 1 97.56 54 MET B N 1
ATOM 2986 C CA . MET B 1 54 ? 0.34 4.379 4.27 1 97.56 54 MET B CA 1
ATOM 2987 C C . MET B 1 54 ? -1.12 3.947 4.18 1 97.56 54 MET B C 1
ATOM 2989 O O . MET B 1 54 ? -2 4.77 3.928 1 97.56 54 MET B O 1
ATOM 2993 N N . PRO B 1 55 ? -1.434 2.721 4.488 1 98.31 55 PRO B N 1
ATOM 2994 C CA . PRO B 1 55 ? -2.83 2.281 4.492 1 98.31 55 PRO B CA 1
ATOM 2995 C C . PRO B 1 55 ? -3.547 2.605 5.801 1 98.31 55 PRO B C 1
ATOM 2997 O O . PRO B 1 55 ? -2.9 2.787 6.836 1 98.31 55 PRO B O 1
ATOM 3000 N N . ALA B 1 56 ? -4.871 2.699 5.738 1 98.44 56 ALA B N 1
ATOM 3001 C CA . ALA B 1 56 ? -5.691 2.855 6.938 1 98.44 56 ALA B CA 1
ATOM 3002 C C . ALA B 1 56 ? -7.148 2.504 6.652 1 98.44 56 ALA B C 1
ATOM 3004 O O . ALA B 1 56 ? -7.594 2.553 5.504 1 98.44 56 ALA B O 1
ATOM 3005 N N . TYR B 1 57 ? -7.844 2.113 7.637 1 98.5 57 TYR B N 1
ATOM 3006 C CA . TYR B 1 57 ? -9.266 1.792 7.621 1 98.5 57 TYR B CA 1
ATOM 3007 C C . TYR B 1 57 ? -10.008 2.566 8.703 1 98.5 57 TYR B C 1
ATOM 3009 O O . TYR B 1 57 ? -9.5 2.734 9.82 1 98.5 57 TYR B O 1
ATOM 3017 N N . ILE B 1 58 ? -11.141 3.074 8.32 1 98.44 58 ILE B N 1
ATOM 3018 C CA . ILE B 1 58 ? -12.016 3.713 9.297 1 98.44 58 ILE B CA 1
ATOM 3019 C C . ILE B 1 58 ? -13.367 2.994 9.32 1 98.44 58 ILE B C 1
ATOM 3021 O O . ILE B 1 58 ? -14.094 2.996 8.328 1 98.44 58 ILE B O 1
ATOM 3025 N N . ASP B 1 59 ? -13.797 2.48 10.398 1 96.25 59 ASP B N 1
ATOM 3026 C CA . ASP B 1 59 ? -14.961 1.611 10.586 1 96.25 59 ASP B CA 1
ATOM 3027 C C . ASP B 1 59 ? -16.266 2.357 10.297 1 96.25 59 ASP B C 1
ATOM 3029 O O . ASP B 1 59 ? -17.109 1.871 9.547 1 96.25 59 ASP B O 1
ATOM 3033 N N . ASP B 1 60 ? -16.469 3.561 10.781 1 95.06 60 ASP B N 1
ATOM 3034 C CA . ASP B 1 60 ? -17.75 4.258 10.773 1 95.06 60 ASP B CA 1
ATOM 3035 C C . ASP B 1 60 ? -18.078 4.789 9.375 1 95.06 60 ASP B C 1
ATOM 3037 O O . ASP B 1 60 ? -19.25 4.895 9.008 1 95.06 60 ASP B O 1
ATOM 3041 N N . VAL B 1 61 ? -17.031 4.996 8.633 1 96.62 61 VAL B N 1
ATOM 3042 C CA . VAL B 1 61 ? -17.312 5.531 7.309 1 96.62 61 VAL B CA 1
ATOM 3043 C C . VAL B 1 61 ? -17.234 4.41 6.273 1 96.62 61 VAL B C 1
ATOM 3045 O O . VAL B 1 61 ? -17.656 4.59 5.125 1 96.62 61 VAL B O 1
ATOM 3048 N N . ASP B 1 62 ? -16.703 3.244 6.602 1 97.69 62 ASP B N 1
ATOM 3049 C CA . ASP B 1 62 ? -16.656 2.027 5.797 1 97.69 62 ASP B CA 1
ATOM 3050 C C . ASP B 1 62 ? -15.797 2.232 4.551 1 97.69 62 ASP B C 1
ATOM 3052 O O . ASP B 1 62 ? -16.219 1.884 3.443 1 97.69 62 ASP B O 1
ATOM 3056 N N . TYR B 1 63 ? -14.625 2.84 4.746 1 98.5 63 TYR B N 1
ATOM 3057 C CA . TYR B 1 63 ? -13.641 2.967 3.672 1 98.5 63 TYR B CA 1
ATOM 3058 C C . TYR B 1 63 ? -12.242 2.627 4.168 1 98.5 63 TYR B C 1
ATOM 3060 O O . TYR B 1 63 ? -11.93 2.824 5.348 1 98.5 63 TYR B O 1
ATOM 3068 N N . THR B 1 64 ? -11.484 2.049 3.395 1 98.44 64 THR B N 1
ATOM 3069 C CA . THR B 1 64 ? -10.039 1.911 3.547 1 98.44 64 THR B CA 1
ATOM 3070 C C . THR B 1 64 ? -9.312 2.576 2.385 1 98.44 64 THR B C 1
ATOM 3072 O O . THR B 1 64 ? -9.875 2.756 1.308 1 98.44 64 THR B O 1
ATOM 3075 N N . ALA B 1 65 ? -8.133 3.119 2.672 1 98.69 65 ALA B N 1
ATOM 3076 C CA . ALA B 1 65 ? -7.316 3.746 1.633 1 98.69 65 ALA B CA 1
ATOM 3077 C C . ALA B 1 65 ? -5.832 3.469 1.854 1 98.69 65 ALA B C 1
ATOM 3079 O O . ALA B 1 65 ? -5.422 3.09 2.953 1 98.69 65 ALA B O 1
ATOM 3080 N N . VAL B 1 66 ? -5.113 3.564 0.803 1 98.81 66 VAL B N 1
ATOM 3081 C CA . VAL B 1 66 ? -3.66 3.617 0.909 1 98.81 66 VAL B CA 1
ATOM 3082 C C . VAL B 1 66 ? -3.133 4.844 0.17 1 98.81 66 VAL B C 1
ATOM 3084 O O . VAL B 1 66 ? -3.496 5.086 -0.983 1 98.81 66 VAL B O 1
ATOM 3087 N N . LYS B 1 67 ? -2.414 5.609 0.853 1 98.69 67 LYS B N 1
ATOM 3088 C CA . LYS B 1 67 ? -1.642 6.66 0.198 1 98.69 67 LYS B CA 1
ATOM 3089 C C . LYS B 1 67 ? -0.259 6.16 -0.207 1 98.69 67 LYS B C 1
ATOM 3091 O O . LYS B 1 67 ? 0.448 5.555 0.602 1 98.69 67 LYS B O 1
ATOM 3096 N N . VAL B 1 68 ? 0.053 6.324 -1.421 1 98.56 68 VAL B N 1
ATOM 3097 C CA . VAL B 1 68 ? 1.358 5.973 -1.969 1 98.56 68 VAL B CA 1
ATOM 3098 C C . VAL B 1 68 ? 2.113 7.238 -2.367 1 98.56 68 VAL B C 1
ATOM 3100 O O . VAL B 1 68 ? 1.652 8 -3.221 1 98.56 68 VAL B O 1
ATOM 3103 N N . VAL B 1 69 ? 3.293 7.438 -1.773 1 97.38 69 VAL B N 1
ATOM 3104 C CA . VAL B 1 69 ? 4.062 8.656 -2.025 1 97.38 69 VAL B CA 1
ATOM 3105 C C . VAL B 1 69 ? 5.484 8.289 -2.449 1 97.38 69 VAL B C 1
ATOM 3107 O O . VAL B 1 69 ? 6.195 7.59 -1.721 1 97.38 69 VAL B O 1
ATOM 3110 N N . SER B 1 70 ? 5.828 8.711 -3.598 1 96.75 70 SER B N 1
ATOM 3111 C CA . SER B 1 70 ? 7.211 8.586 -4.051 1 96.75 70 SER B CA 1
ATOM 3112 C C . SER B 1 70 ? 8.023 9.828 -3.697 1 96.75 70 SER B C 1
ATOM 3114 O O . SER B 1 70 ? 7.594 10.953 -3.963 1 96.75 70 SER B O 1
ATOM 3116 N N . ILE B 1 71 ? 9.141 9.656 -3.104 1 93.69 71 ILE B N 1
ATOM 3117 C CA . ILE B 1 71 ? 10.023 10.742 -2.682 1 93.69 71 ILE B CA 1
ATOM 3118 C C . ILE B 1 71 ? 11.344 10.656 -3.447 1 93.69 71 ILE B C 1
ATOM 3120 O O . ILE B 1 71 ? 12.164 9.781 -3.18 1 93.69 71 ILE B O 1
ATOM 3124 N N . PHE B 1 72 ? 11.562 11.547 -4.305 1 94.31 72 PHE B N 1
ATOM 3125 C CA . PHE B 1 72 ? 12.734 11.578 -5.18 1 94.31 72 PHE B CA 1
ATOM 3126 C C . PHE B 1 72 ? 13.453 12.922 -5.074 1 94.31 72 PHE B C 1
ATOM 3128 O O . PHE B 1 72 ? 13.25 13.805 -5.906 1 94.31 72 PHE B O 1
ATOM 3135 N N . PRO B 1 73 ? 14.375 13.039 -4.188 1 87.5 73 PRO B N 1
ATOM 3136 C CA . PRO B 1 73 ? 15.039 14.312 -3.887 1 87.5 73 PRO B CA 1
ATOM 3137 C C . PRO B 1 73 ? 15.758 14.906 -5.094 1 87.5 73 PRO B C 1
ATOM 3139 O O . PRO B 1 73 ? 15.805 16.125 -5.25 1 87.5 73 PRO B O 1
ATOM 3142 N N . HIS B 1 74 ? 16.203 14.117 -5.949 1 88.94 74 HIS B N 1
ATOM 3143 C CA . HIS B 1 74 ? 17.016 14.586 -7.066 1 88.94 74 HIS B CA 1
ATOM 3144 C C . HIS B 1 74 ? 16.156 15.227 -8.148 1 88.94 74 HIS B C 1
ATOM 3146 O O . HIS B 1 74 ? 16.672 15.875 -9.062 1 88.94 74 HIS B O 1
ATOM 3152 N N . ASN B 1 75 ? 14.875 15.047 -8.008 1 90.56 75 ASN B N 1
ATOM 3153 C CA . ASN B 1 75 ? 13.969 15.664 -8.969 1 90.56 75 ASN B CA 1
ATOM 3154 C C . ASN B 1 75 ? 14.031 17.188 -8.891 1 90.56 75 ASN B C 1
ATOM 3156 O O . ASN B 1 75 ? 13.773 17.875 -9.883 1 90.56 75 ASN B O 1
ATOM 3160 N N . ALA B 1 76 ? 14.391 17.766 -7.809 1 82.81 76 ALA B N 1
ATOM 3161 C CA . ALA B 1 76 ? 14.453 19.203 -7.609 1 82.81 76 ALA B CA 1
ATOM 3162 C C . ALA B 1 76 ? 15.406 19.859 -8.609 1 82.81 76 ALA B C 1
ATOM 3164 O O . ALA B 1 76 ? 15.102 20.906 -9.172 1 82.81 76 ALA B O 1
ATOM 3165 N N . LYS B 1 77 ? 16.516 19.219 -8.875 1 85.38 77 LYS B N 1
ATOM 3166 C CA . LYS B 1 77 ? 17.531 19.734 -9.773 1 85.38 77 LYS B CA 1
ATOM 3167 C C . LYS B 1 77 ? 17.031 19.781 -11.211 1 85.38 77 LYS B C 1
ATOM 3169 O O . LYS B 1 77 ? 17.531 20.562 -12.023 1 85.38 77 LYS B O 1
ATOM 3174 N N . LYS B 1 78 ? 15.938 18.953 -11.469 1 88.31 78 LYS B N 1
ATOM 3175 C CA . LYS B 1 78 ? 15.398 18.859 -12.82 1 88.31 78 LYS B CA 1
ATOM 3176 C C . LYS B 1 78 ? 14.086 19.641 -12.945 1 88.31 78 LYS B C 1
ATOM 3178 O O . LYS B 1 78 ? 13.414 19.562 -13.969 1 88.31 78 LYS B O 1
ATOM 3183 N N . GLY B 1 79 ? 13.656 20.25 -11.836 1 84.75 79 GLY B N 1
ATOM 3184 C CA . GLY B 1 79 ? 12.406 20.984 -11.836 1 84.75 79 GLY B CA 1
ATOM 3185 C C . GLY B 1 79 ? 11.188 20.094 -11.75 1 84.75 79 GLY B C 1
ATOM 3186 O O . GLY B 1 79 ? 10.094 20.469 -12.164 1 84.75 79 GLY B O 1
ATOM 3187 N N . GLN B 1 80 ? 11.352 18.891 -11.391 1 87.06 80 GLN B N 1
ATOM 3188 C CA . GLN B 1 80 ? 10.273 17.938 -11.211 1 87.06 80 GLN B CA 1
ATOM 3189 C C . GLN B 1 80 ? 9.852 17.844 -9.75 1 87.06 80 GLN B C 1
ATOM 3191 O O . GLN B 1 80 ? 10.602 18.25 -8.852 1 87.06 80 GLN B O 1
ATOM 3196 N N . ASP B 1 81 ? 8.742 17.359 -9.586 1 88.06 81 ASP B N 1
ATOM 3197 C CA . ASP B 1 81 ? 8.234 17.234 -8.227 1 88.06 81 ASP B CA 1
ATOM 3198 C C . ASP B 1 81 ? 9.039 16.203 -7.434 1 88.06 81 ASP B C 1
ATOM 3200 O O . ASP B 1 81 ? 9.234 15.078 -7.887 1 88.06 81 ASP B O 1
ATOM 3204 N N . VAL B 1 82 ? 9.453 16.641 -6.254 1 89.12 82 VAL B N 1
ATOM 3205 C CA . VAL B 1 82 ? 10.203 15.758 -5.371 1 89.12 82 VAL B CA 1
ATOM 3206 C C . VAL B 1 82 ? 9.266 14.719 -4.758 1 89.12 82 VAL B C 1
ATOM 3208 O O . VAL B 1 82 ? 9.656 13.562 -4.555 1 89.12 82 VAL B O 1
ATOM 3211 N N . LEU B 1 83 ? 8.047 15.18 -4.465 1 92.38 83 LEU B N 1
ATOM 3212 C CA . LEU B 1 83 ? 7.027 14.312 -3.883 1 92.38 83 LEU B CA 1
ATOM 3213 C C . LEU B 1 83 ? 5.875 14.102 -4.859 1 92.38 83 LEU B C 1
ATOM 3215 O O . LEU B 1 83 ? 5.348 15.062 -5.422 1 92.38 83 LEU B O 1
ATOM 3219 N N . GLN B 1 84 ? 5.582 12.867 -5.109 1 95.25 84 GLN B N 1
ATOM 3220 C CA . GLN B 1 84 ? 4.43 12.492 -5.922 1 95.25 84 GLN B CA 1
ATOM 3221 C C . GLN B 1 84 ? 3.578 11.438 -5.215 1 95.25 84 GLN B C 1
ATOM 3223 O O . GLN B 1 84 ? 4.109 10.523 -4.586 1 95.25 84 GLN B O 1
ATOM 3228 N N . GLY B 1 85 ? 2.281 11.695 -5.219 1 97.31 85 GLY B N 1
ATOM 3229 C CA . GLY B 1 85 ? 1.492 10.742 -4.457 1 97.31 85 GLY B CA 1
ATOM 3230 C C . GLY B 1 85 ? 0.082 10.578 -4.988 1 97.31 85 GLY B C 1
ATOM 3231 O O . GLY B 1 85 ? -0.457 11.484 -5.629 1 97.31 85 GLY B O 1
ATOM 3232 N N . VAL B 1 86 ? -0.493 9.414 -4.711 1 98.62 86 VAL B N 1
ATOM 3233 C CA . VAL B 1 86 ? -1.896 9.109 -4.977 1 98.62 86 VAL B CA 1
ATOM 3234 C C . VAL B 1 86 ? -2.521 8.438 -3.756 1 98.62 86 VAL B C 1
ATOM 3236 O O . VAL B 1 86 ? -1.809 7.953 -2.875 1 98.62 86 VAL B O 1
ATOM 3239 N N . ILE B 1 87 ? -3.818 8.516 -3.689 1 98.81 87 ILE B N 1
ATOM 3240 C CA . ILE B 1 87 ? -4.598 7.762 -2.713 1 98.81 87 ILE B CA 1
ATOM 3241 C C . ILE B 1 87 ? -5.551 6.816 -3.434 1 98.81 87 ILE B C 1
ATOM 3243 O O . ILE B 1 87 ? -6.359 7.246 -4.262 1 98.81 87 ILE B O 1
ATOM 3247 N N . LEU B 1 88 ? -5.398 5.559 -3.166 1 98.88 88 LEU B N 1
ATOM 3248 C CA . LEU B 1 88 ? -6.371 4.574 -3.631 1 98.88 88 LEU B CA 1
ATOM 3249 C C . LEU B 1 88 ? -7.438 4.32 -2.572 1 98.88 88 LEU B C 1
ATOM 3251 O O . LEU B 1 88 ? -7.121 3.904 -1.454 1 98.88 88 LEU B O 1
ATOM 3255 N N . LEU B 1 89 ? -8.656 4.602 -2.955 1 98.88 89 LEU B N 1
ATOM 3256 C CA . LEU B 1 89 ? -9.773 4.453 -2.029 1 98.88 89 LEU B CA 1
ATOM 3257 C C . LEU B 1 89 ? -10.547 3.174 -2.312 1 98.88 89 LEU B C 1
ATOM 3259 O O . LEU B 1 89 ? -10.875 2.879 -3.465 1 98.88 89 LEU B O 1
ATOM 3263 N N . THR B 1 90 ? -10.891 2.414 -1.262 1 98.62 90 THR B N 1
ATOM 3264 C CA . THR B 1 90 ? -11.602 1.145 -1.358 1 98.62 90 THR B CA 1
ATOM 3265 C C . THR B 1 90 ? -12.844 1.148 -0.469 1 98.62 90 THR B C 1
ATOM 3267 O O . THR B 1 90 ? -12.773 1.513 0.706 1 98.62 90 THR B O 1
ATOM 3270 N N . ASP B 1 91 ? -13.969 0.792 -1.076 1 98.06 91 ASP B N 1
ATOM 3271 C CA . ASP B 1 91 ? -15.195 0.591 -0.31 1 98.06 91 ASP B CA 1
ATOM 3272 C C . ASP B 1 91 ? -15.07 -0.62 0.612 1 98.06 91 ASP B C 1
ATOM 3274 O O . ASP B 1 91 ? -14.82 -1.736 0.151 1 98.06 91 ASP B O 1
ATOM 3278 N N . ALA B 1 92 ? -15.258 -0.418 1.898 1 96.75 92 ALA B N 1
ATOM 3279 C CA . ALA B 1 92 ? -14.992 -1.48 2.867 1 96.75 92 ALA B CA 1
ATOM 3280 C C . ALA B 1 92 ? -16.219 -2.369 3.049 1 96.75 92 ALA B C 1
ATOM 3282 O O . ALA B 1 92 ? -16.203 -3.318 3.836 1 96.75 92 ALA B O 1
ATOM 3283 N N . VAL B 1 93 ? -17.266 -2.037 2.363 1 95.44 93 VAL B N 1
ATOM 3284 C CA . VAL B 1 93 ? -18.453 -2.883 2.391 1 95.44 93 VAL B CA 1
ATOM 3285 C C . VAL B 1 93 ? -18.359 -3.934 1.285 1 95.44 93 VAL B C 1
ATOM 3287 O O . VAL B 1 93 ? -18.672 -5.105 1.509 1 95.44 93 VAL B O 1
ATOM 3290 N N . THR B 1 94 ? -17.859 -3.557 0.118 1 95.44 94 THR B N 1
ATOM 3291 C CA . THR B 1 94 ? -17.875 -4.43 -1.05 1 95.44 94 THR B CA 1
ATOM 3292 C C . THR B 1 94 ? -16.469 -4.887 -1.412 1 95.44 94 THR B C 1
ATOM 3294 O O . THR B 1 94 ? -16.297 -5.863 -2.141 1 95.44 94 THR B O 1
ATOM 3297 N N . GLY B 1 95 ? -15.461 -4.129 -1.011 1 96.81 95 GLY B N 1
ATOM 3298 C CA . GLY B 1 95 ? -14.086 -4.422 -1.392 1 96.81 95 GLY B CA 1
ATOM 3299 C C . GLY B 1 95 ? -13.68 -3.773 -2.701 1 96.81 95 GLY B C 1
ATOM 3300 O O . GLY B 1 95 ? -12.523 -3.881 -3.121 1 96.81 95 GLY B O 1
ATOM 3301 N N . GLU B 1 96 ? -14.57 -3.031 -3.322 1 96.94 96 GLU B N 1
ATOM 3302 C CA . GLU B 1 96 ? -14.297 -2.408 -4.613 1 96.94 96 GLU B CA 1
ATOM 3303 C C . GLU B 1 96 ? -13.359 -1.211 -4.457 1 96.94 96 GLU B C 1
ATOM 3305 O O . GLU B 1 96 ? -13.523 -0.403 -3.541 1 96.94 96 GLU B O 1
ATOM 3310 N N . HIS B 1 97 ? -12.328 -1.14 -5.312 1 98.06 97 HIS B N 1
ATOM 3311 C CA . HIS B 1 97 ? -11.531 0.074 -5.414 1 98.06 97 HIS B CA 1
ATOM 3312 C C . HIS B 1 97 ? -12.266 1.162 -6.184 1 98.06 97 HIS B C 1
ATOM 3314 O O . HIS B 1 97 ? -12.344 1.117 -7.414 1 98.06 97 HIS B O 1
ATOM 3320 N N . VAL B 1 98 ? -12.672 2.207 -5.504 1 98.31 98 VAL B N 1
ATOM 3321 C CA . VAL B 1 98 ? -13.742 3.029 -6.062 1 98.31 98 VAL B CA 1
ATOM 3322 C C . VAL B 1 98 ? -13.156 4.32 -6.629 1 98.31 98 VAL B C 1
ATOM 3324 O O . VAL B 1 98 ? -13.773 4.965 -7.484 1 98.31 98 VAL B O 1
ATOM 3327 N N . ALA B 1 99 ? -11.945 4.711 -6.156 1 98.69 99 ALA B N 1
ATOM 3328 C CA . ALA B 1 99 ? -11.414 5.98 -6.645 1 98.69 99 ALA B CA 1
ATOM 3329 C C . ALA B 1 99 ? -9.891 6.027 -6.516 1 98.69 99 ALA B C 1
ATOM 3331 O O . ALA B 1 99 ? -9.312 5.355 -5.656 1 98.69 99 ALA B O 1
ATOM 3332 N N . LEU B 1 100 ? -9.273 6.684 -7.383 1 98.69 100 LEU B N 1
ATOM 3333 C CA . LEU B 1 100 ? -7.875 7.098 -7.32 1 98.69 100 LEU B CA 1
ATOM 3334 C C . LEU B 1 100 ? -7.754 8.617 -7.316 1 98.69 100 LEU B C 1
ATOM 3336 O O . LEU B 1 100 ? -8.211 9.281 -8.25 1 98.69 100 LEU B O 1
ATOM 3340 N N . LEU B 1 101 ? -7.152 9.141 -6.23 1 98.75 101 LEU B N 1
ATOM 3341 C CA . LEU B 1 101 ? -7.07 10.586 -6.051 1 98.75 101 LEU B CA 1
ATOM 3342 C C . LEU B 1 101 ? -5.621 11.062 -6.094 1 98.75 101 LEU B C 1
ATOM 3344 O O . LEU B 1 101 ? -4.734 10.414 -5.523 1 98.75 101 LEU B O 1
ATOM 3348 N N . LYS B 1 102 ? -5.422 12.203 -6.773 1 98.19 102 LYS B N 1
ATOM 3349 C CA . LYS B 1 102 ? -4.137 12.867 -6.562 1 98.19 102 LYS B CA 1
ATOM 3350 C C . LYS B 1 102 ? -3.971 13.297 -5.105 1 98.19 102 LYS B C 1
ATOM 3352 O O . LYS B 1 102 ? -4.871 13.898 -4.523 1 98.19 102 LYS B O 1
ATOM 3357 N N . ALA B 1 103 ? -2.783 13.031 -4.566 1 98 103 ALA B N 1
ATOM 3358 C CA . ALA B 1 103 ? -2.67 13.078 -3.111 1 98 103 ALA B CA 1
ATOM 3359 C C . ALA B 1 103 ? -2.125 14.422 -2.645 1 98 103 ALA B C 1
ATOM 3361 O O . ALA B 1 103 ? -2.377 14.844 -1.514 1 98 103 ALA B O 1
ATOM 3362 N N . SER B 1 104 ? -1.396 15.109 -3.475 1 95.75 104 SER B N 1
ATOM 3363 C CA . SER B 1 104 ? -0.558 16.219 -3.033 1 95.75 104 SER B CA 1
ATOM 3364 C C . SER B 1 104 ? -1.388 17.297 -2.344 1 95.75 104 SER B C 1
ATOM 3366 O O . SER B 1 104 ? -1.072 17.719 -1.228 1 95.75 104 SER B O 1
ATOM 3368 N N . TYR B 1 105 ? -2.422 17.75 -2.961 1 96.69 105 TYR B N 1
ATOM 3369 C CA . TYR B 1 105 ? -3.273 18.781 -2.393 1 96.69 105 TYR B CA 1
ATOM 3370 C C . TYR B 1 105 ? -3.9 18.328 -1.083 1 96.69 105 TYR B C 1
ATOM 3372 O O . TYR B 1 105 ? -3.898 19.062 -0.092 1 96.69 105 TYR B O 1
ATOM 3380 N N . LEU B 1 106 ? -4.395 17.109 -1.065 1 98.19 106 LEU B N 1
ATOM 3381 C CA . LEU B 1 106 ? -5.07 16.594 0.116 1 98.19 106 LEU B CA 1
ATOM 3382 C C . LEU B 1 106 ? -4.09 16.406 1.269 1 98.19 106 LEU B C 1
ATOM 3384 O O . LEU B 1 106 ? -4.453 16.578 2.434 1 98.19 106 LEU B O 1
ATOM 3388 N N . THR B 1 107 ? -2.857 16.031 0.912 1 97.44 107 THR B N 1
ATOM 3389 C CA . THR B 1 107 ? -1.837 15.906 1.947 1 97.44 107 THR B CA 1
ATOM 3390 C C . THR B 1 107 ? -1.6 17.25 2.631 1 97.44 107 THR B C 1
ATOM 3392 O O . THR B 1 107 ? -1.558 17.328 3.859 1 97.44 107 THR B O 1
ATOM 3395 N N . VAL B 1 108 ? -1.465 18.281 1.811 1 96.88 108 VAL B N 1
ATOM 3396 C CA . VAL B 1 108 ? -1.258 19.625 2.32 1 96.88 108 VAL B CA 1
ATOM 3397 C C . VAL B 1 108 ? -2.445 20.047 3.188 1 96.88 108 VAL B C 1
ATOM 3399 O O . VAL B 1 108 ? -2.266 20.562 4.293 1 96.88 108 VAL B O 1
ATOM 3402 N N . MET B 1 109 ? -3.629 19.734 2.764 1 98.12 109 MET B N 1
ATOM 3403 C CA . MET B 1 109 ? -4.855 20.141 3.441 1 98.12 109 MET B CA 1
ATOM 3404 C C . MET B 1 109 ? -5.008 19.422 4.773 1 98.12 109 MET B C 1
ATOM 3406 O O . MET B 1 109 ? -5.156 20.047 5.82 1 98.12 109 MET B O 1
ATOM 3410 N N . ARG B 1 110 ? -4.906 18.109 4.727 1 98.69 110 ARG B N 1
ATOM 3411 C CA . ARG B 1 110 ? -5.195 17.375 5.953 1 98.69 110 ARG B CA 1
ATOM 3412 C C . ARG B 1 110 ? -4.082 17.562 6.98 1 98.69 110 ARG B C 1
ATOM 3414 O O . ARG B 1 110 ? -4.336 17.562 8.188 1 98.69 110 ARG B O 1
ATOM 3421 N N . THR B 1 111 ? -2.832 17.766 6.543 1 98.31 111 THR B N 1
ATOM 3422 C CA . THR B 1 111 ? -1.75 18.094 7.465 1 98.31 111 THR B CA 1
ATOM 3423 C C . THR B 1 111 ? -1.994 19.438 8.133 1 98.31 111 THR B C 1
ATOM 3425 O O . THR B 1 111 ? -1.878 19.562 9.352 1 98.31 111 THR B O 1
ATOM 3428 N N . GLY B 1 112 ? -2.344 20.375 7.355 1 98.62 112 GLY B N 1
ATOM 3429 C CA . GLY B 1 112 ? -2.707 21.688 7.887 1 98.62 112 GLY B CA 1
ATOM 3430 C C . GLY B 1 112 ? -3.906 21.641 8.812 1 98.62 112 GLY B C 1
ATOM 3431 O O . GLY B 1 112 ? -3.9 22.266 9.875 1 98.62 112 GLY B O 1
ATOM 3432 N N . ALA B 1 113 ? -4.898 20.906 8.398 1 98.88 113 ALA B N 1
ATOM 3433 C CA . ALA B 1 113 ? -6.129 20.797 9.18 1 98.88 113 ALA B CA 1
ATOM 3434 C C . ALA B 1 113 ? -5.855 20.234 10.562 1 98.88 113 ALA B C 1
ATOM 3436 O O . ALA B 1 113 ? -6.465 20.656 11.547 1 98.88 113 ALA B O 1
ATOM 3437 N N . SER B 1 114 ? -4.996 19.266 10.641 1 98.75 114 SER B N 1
ATOM 3438 C CA . SER B 1 114 ? -4.625 18.719 11.945 1 98.75 114 SER B CA 1
ATOM 3439 C C . SER B 1 114 ? -4.02 19.797 12.844 1 98.75 114 SER B C 1
ATOM 3441 O O . SER B 1 114 ? -4.352 19.891 14.023 1 98.75 114 SER B O 1
ATOM 3443 N N . SER B 1 115 ? -3.158 20.594 12.312 1 98.81 115 SER B N 1
ATOM 3444 C CA . SER B 1 115 ? -2.588 21.734 13.039 1 98.81 115 SER B CA 1
ATOM 3445 C C . SER B 1 115 ? -3.66 22.75 13.391 1 98.81 115 SER B C 1
ATOM 3447 O O . SER B 1 115 ? -3.586 23.406 14.438 1 98.81 115 SER B O 1
ATOM 3449 N N . GLY B 1 116 ? -4.586 22.922 12.453 1 98.81 116 GLY B N 1
ATOM 3450 C CA . GLY B 1 116 ? -5.699 23.812 12.734 1 98.81 116 GLY B CA 1
ATOM 3451 C C . GLY B 1 116 ? -6.512 23.391 13.945 1 98.81 116 GLY B C 1
ATOM 3452 O O . GLY B 1 116 ? -6.832 24.219 14.797 1 98.81 116 GLY B O 1
ATOM 3453 N N . VAL B 1 117 ? -6.836 22.109 14.008 1 98.88 117 VAL B N 1
ATOM 3454 C CA . VAL B 1 117 ? -7.574 21.594 15.148 1 98.88 117 VAL B CA 1
ATOM 3455 C C . VAL B 1 117 ? -6.766 21.781 16.422 1 98.88 117 VAL B C 1
ATOM 3457 O O . VAL B 1 117 ? -7.305 22.219 17.453 1 98.88 117 VAL B O 1
ATOM 3460 N N . ALA B 1 118 ? -5.504 21.469 16.344 1 98.94 118 ALA B N 1
ATOM 3461 C CA . ALA B 1 118 ? -4.629 21.688 17.5 1 98.94 118 ALA B CA 1
ATOM 3462 C C . ALA B 1 118 ? -4.605 23.156 17.906 1 98.94 118 ALA B C 1
ATOM 3464 O O . ALA B 1 118 ? -4.688 23.469 19.094 1 98.94 118 ALA B O 1
ATOM 3465 N N . THR B 1 119 ? -4.477 24.031 16.938 1 98.94 119 THR B N 1
ATOM 3466 C CA . THR B 1 119 ? -4.453 25.469 17.188 1 98.94 119 THR B CA 1
ATOM 3467 C C . THR B 1 119 ? -5.734 25.906 17.891 1 98.94 119 THR B C 1
ATOM 3469 O O . THR B 1 119 ? -5.688 26.688 18.844 1 98.94 119 THR B O 1
ATOM 3472 N N . LYS B 1 120 ? -6.832 25.406 17.438 1 98.62 120 LYS B N 1
ATOM 3473 C CA . LYS B 1 120 ? -8.133 25.734 18.016 1 98.62 120 LYS B CA 1
ATOM 3474 C C . LYS B 1 120 ? -8.164 25.391 19.5 1 98.62 120 LYS B C 1
ATOM 3476 O O . LYS B 1 120 ? -8.773 26.109 20.297 1 98.62 120 LYS B O 1
ATOM 3481 N N . LEU B 1 121 ? -7.5 24.359 19.891 1 98.69 121 LEU B N 1
ATOM 3482 C CA . LEU B 1 121 ? -7.605 23.828 21.234 1 98.69 121 LEU B CA 1
ATOM 3483 C C . LEU B 1 121 ? -6.465 24.328 22.125 1 98.69 121 LEU B C 1
ATOM 3485 O O . LEU B 1 121 ? -6.59 24.359 23.344 1 98.69 121 LEU B O 1
ATOM 3489 N N . LEU B 1 122 ? -5.367 24.781 21.453 1 98.88 122 LEU B N 1
ATOM 3490 C CA . LEU B 1 122 ? -4.152 24.938 22.25 1 98.88 122 LEU B CA 1
ATOM 3491 C C . LEU B 1 122 ? -3.639 26.375 22.156 1 98.88 122 LEU B C 1
ATOM 3493 O O . LEU B 1 122 ? -2.834 26.812 22.984 1 98.88 122 LEU B O 1
ATOM 3497 N N . ALA B 1 123 ? -3.938 27.078 21.125 1 98.81 123 ALA B N 1
ATOM 3498 C CA . ALA B 1 123 ? -3.471 28.453 21 1 98.81 123 ALA B CA 1
ATOM 3499 C C . ALA B 1 123 ? -4.387 29.422 21.75 1 98.81 123 ALA B C 1
ATOM 3501 O O . ALA B 1 123 ? -5.555 29.109 22 1 98.81 123 ALA B O 1
ATOM 3502 N N . ARG B 1 124 ? -3.846 30.609 22.094 1 98.62 124 ARG B N 1
ATOM 3503 C CA . ARG B 1 124 ? -4.691 31.672 22.641 1 98.62 124 ARG B CA 1
ATOM 3504 C C . ARG B 1 124 ? -5.738 32.125 21.641 1 98.62 124 ARG B C 1
ATOM 3506 O O . ARG B 1 124 ? -5.441 32.25 20.438 1 98.62 124 ARG B O 1
ATOM 3513 N N . GLU B 1 125 ? -6.891 32.438 22.125 1 97.88 125 GLU B N 1
ATOM 3514 C CA . GLU B 1 125 ? -7.973 32.875 21.266 1 97.88 125 GLU B CA 1
ATOM 3515 C C . GLU B 1 125 ? -7.625 34.188 20.578 1 97.88 125 GLU B C 1
ATOM 3517 O O . GLU B 1 125 ? -8.047 34.438 19.453 1 97.88 125 GLU B O 1
ATOM 3522 N N . ASN B 1 126 ? -6.812 34.969 21.234 1 97.94 126 ASN B N 1
ATOM 3523 C CA . ASN B 1 126 ? -6.508 36.312 20.719 1 97.94 126 ASN B CA 1
ATOM 3524 C C . ASN B 1 126 ? -5.176 36.312 19.969 1 97.94 126 ASN B C 1
ATOM 3526 O O . ASN B 1 126 ? -4.555 37.375 19.844 1 97.94 126 ASN B O 1
ATOM 3530 N N . SER B 1 127 ? -4.68 35.156 19.609 1 98.69 127 SER B N 1
ATOM 3531 C CA . SER B 1 127 ? -3.461 35.125 18.812 1 98.69 127 SER B CA 1
ATOM 3532 C C . SER B 1 127 ? -3.611 35.938 17.531 1 98.69 127 SER B C 1
ATOM 3534 O O . SER B 1 127 ? -4.613 35.812 16.812 1 98.69 127 SER B O 1
ATOM 3536 N N . LYS B 1 128 ? -2.57 36.781 17.188 1 98.56 128 LYS B N 1
ATOM 3537 C CA . LYS B 1 128 ? -2.699 37.688 16.062 1 98.56 128 LYS B CA 1
ATOM 3538 C C . LYS B 1 128 ? -1.521 37.531 15.102 1 98.56 128 LYS B C 1
ATOM 3540 O O . LYS B 1 128 ? -1.62 37.906 13.93 1 98.56 128 LYS B O 1
ATOM 3545 N N . VAL B 1 129 ? -0.454 37.062 15.555 1 98.81 129 VAL B N 1
ATOM 3546 C CA . VAL B 1 129 ? 0.76 36.969 14.742 1 98.81 129 VAL B CA 1
ATOM 3547 C C . VAL B 1 129 ? 1.175 35.5 14.57 1 98.81 129 VAL B C 1
ATOM 3549 O O . VAL B 1 129 ? 1.325 34.781 15.555 1 98.81 129 VAL B O 1
ATOM 3552 N N . CYS B 1 130 ? 1.326 35.094 13.328 1 98.88 130 CYS B N 1
ATOM 3553 C CA . CYS B 1 130 ? 1.724 33.719 13.008 1 98.88 130 CYS B CA 1
ATOM 3554 C C . CYS B 1 130 ? 3.029 33.719 12.227 1 98.88 130 CYS B C 1
ATOM 3556 O O . CYS B 1 130 ? 3.129 34.344 11.164 1 98.88 130 CYS B O 1
ATOM 3558 N N . ALA B 1 131 ? 3.994 33.031 12.727 1 98.88 131 ALA B N 1
ATOM 3559 C CA . ALA B 1 131 ? 5.258 32.812 12.023 1 98.88 131 ALA B CA 1
ATOM 3560 C C . ALA B 1 131 ? 5.289 31.484 11.305 1 98.88 131 ALA B C 1
ATOM 3562 O O . ALA B 1 131 ? 4.793 30.484 11.828 1 98.88 131 ALA B O 1
ATOM 3563 N N . VAL B 1 132 ? 5.863 31.484 10.125 1 98.75 132 VAL B N 1
ATOM 3564 C CA . VAL B 1 132 ? 6.098 30.266 9.359 1 98.75 132 VAL B CA 1
ATOM 3565 C C . VAL B 1 132 ? 7.598 30.078 9.133 1 98.75 132 VAL B C 1
ATOM 3567 O O . VAL B 1 132 ? 8.242 30.891 8.469 1 98.75 132 VAL B O 1
ATOM 3570 N N . LEU B 1 133 ? 8.094 29.078 9.742 1 98.62 133 LEU B N 1
ATOM 3571 C CA . LEU B 1 133 ? 9.484 28.688 9.531 1 98.62 133 LEU B CA 1
ATOM 3572 C C . LEU B 1 133 ? 9.578 27.5 8.578 1 98.62 133 LEU B C 1
ATOM 3574 O O . LEU B 1 133 ? 9.438 26.344 9 1 98.62 133 LEU B O 1
ATOM 3578 N N . GLY B 1 134 ? 9.969 27.703 7.336 1 97.44 134 GLY B N 1
ATOM 3579 C CA . GLY B 1 134 ? 9.875 26.766 6.238 1 97.44 134 GLY B CA 1
ATOM 3580 C C . GLY B 1 134 ? 8.688 27.031 5.324 1 97.44 134 GLY B C 1
ATOM 3581 O O . GLY B 1 134 ? 7.559 26.641 5.641 1 97.44 134 GLY B O 1
ATOM 3582 N N . CYS B 1 135 ? 9 27.609 4.176 1 97.25 135 CYS B N 1
ATOM 3583 C CA . CYS B 1 135 ? 7.957 28.109 3.283 1 97.25 135 CYS B CA 1
ATOM 3584 C C . CYS B 1 135 ? 7.766 27.172 2.098 1 97.25 135 CYS B C 1
ATOM 3586 O O . CYS B 1 135 ? 7.629 27.609 0.96 1 97.25 135 CYS B O 1
ATOM 3588 N N . GLY B 1 136 ? 7.816 25.828 2.367 1 92 136 GLY B N 1
ATOM 3589 C CA . GLY B 1 136 ? 7.531 24.828 1.353 1 92 136 GLY B CA 1
ATOM 3590 C C . GLY B 1 136 ? 6.047 24.609 1.134 1 92 136 GLY B C 1
ATOM 3591 O O . GLY B 1 136 ? 5.219 25.359 1.64 1 92 136 GLY B O 1
ATOM 3592 N N . ALA B 1 137 ? 5.699 23.578 0.425 1 90.38 137 ALA B N 1
ATOM 3593 C CA . ALA B 1 137 ? 4.332 23.281 -0.003 1 90.38 137 ALA B CA 1
ATOM 3594 C C . ALA B 1 137 ? 3.408 23.109 1.198 1 90.38 137 ALA B C 1
ATOM 3596 O O . ALA B 1 137 ? 2.248 23.516 1.165 1 90.38 137 ALA B O 1
ATOM 3597 N N . GLN B 1 138 ? 3.924 22.547 2.273 1 94.94 138 GLN B N 1
ATOM 3598 C CA . GLN B 1 138 ? 3.1 22.25 3.439 1 94.94 138 GLN B CA 1
ATOM 3599 C C . GLN B 1 138 ? 2.689 23.516 4.172 1 94.94 138 GLN B C 1
ATOM 3601 O O . GLN B 1 138 ? 1.665 23.547 4.859 1 94.94 138 GLN B O 1
ATOM 3606 N N . SER B 1 139 ? 3.461 24.547 4.051 1 97.31 139 SER B N 1
ATOM 3607 C CA . SER B 1 139 ? 3.217 25.781 4.801 1 97.31 139 SER B CA 1
ATOM 3608 C C . SER B 1 139 ? 1.887 26.406 4.406 1 97.31 139 SER B C 1
ATOM 3610 O O . SER B 1 139 ? 1.218 27.031 5.238 1 97.31 139 SER B O 1
ATOM 3612 N N . LEU B 1 140 ? 1.509 26.219 3.189 1 96.19 140 LEU B N 1
ATOM 3613 C CA . LEU B 1 140 ? 0.261 26.797 2.701 1 96.19 140 LEU B CA 1
ATOM 3614 C C . LEU B 1 140 ? -0.934 26.219 3.459 1 96.19 140 LEU B C 1
ATOM 3616 O O . LEU B 1 140 ? -1.782 26.969 3.945 1 96.19 140 LEU B O 1
ATOM 3620 N N . GLY B 1 141 ? -1.021 24.906 3.576 1 97 141 GLY B N 1
ATOM 3621 C CA . GLY B 1 141 ? -2.105 24.281 4.316 1 97 141 GLY B CA 1
ATOM 3622 C C . GLY B 1 141 ? -2.113 24.641 5.789 1 97 141 GLY B C 1
ATOM 3623 O O . GLY B 1 141 ? -3.18 24.812 6.383 1 97 141 GLY B O 1
ATOM 3624 N N . GLN B 1 142 ? -0.954 24.766 6.336 1 98.5 142 GLN B N 1
ATOM 3625 C CA . GLN B 1 142 ? -0.835 25.156 7.738 1 98.5 142 GLN B CA 1
ATOM 3626 C C . GLN B 1 142 ? -1.429 26.547 7.973 1 98.5 142 GLN B C 1
ATOM 3628 O O . GLN B 1 142 ? -2.217 26.734 8.906 1 98.5 142 GLN B O 1
ATOM 3633 N N . LEU B 1 143 ? -1.053 27.438 7.145 1 98.19 143 LEU B N 1
ATOM 3634 C CA . LEU B 1 143 ? -1.519 28.812 7.289 1 98.19 143 LEU B CA 1
ATOM 3635 C C . LEU B 1 143 ? -3.021 28.906 7.051 1 98.19 143 LEU B C 1
ATOM 3637 O O . LEU B 1 143 ? -3.729 29.609 7.781 1 98.19 143 LEU B O 1
ATOM 3641 N N . GLN B 1 144 ? -3.465 28.203 6.031 1 97.75 144 GLN B N 1
ATOM 3642 C CA . GLN B 1 144 ? -4.898 28.188 5.766 1 97.75 144 GLN B CA 1
ATOM 3643 C C . GLN B 1 144 ? -5.684 27.703 6.977 1 97.75 144 GLN B C 1
ATOM 3645 O O . GLN B 1 144 ? -6.723 28.266 7.324 1 97.75 144 GLN B O 1
ATOM 3650 N N . ALA B 1 145 ? -5.207 26.688 7.594 1 98.75 145 ALA B N 1
ATOM 3651 C CA . ALA B 1 145 ? -5.891 26.109 8.75 1 98.75 145 ALA B CA 1
ATOM 3652 C C . ALA B 1 145 ? -5.875 27.062 9.93 1 98.75 145 ALA B C 1
ATOM 3654 O O . ALA B 1 145 ? -6.898 27.266 10.586 1 98.75 145 ALA B O 1
ATOM 3655 N N . VAL B 1 146 ? -4.715 27.672 10.211 1 98.69 146 VAL B N 1
ATOM 3656 C CA . VAL B 1 146 ? -4.59 28.609 11.32 1 98.69 146 VAL B CA 1
ATOM 3657 C C . VAL B 1 146 ? -5.516 29.812 11.094 1 98.69 146 VAL B C 1
ATOM 3659 O O . VAL B 1 146 ? -6.195 30.266 12.016 1 98.69 146 VAL B O 1
ATOM 3662 N N . MET B 1 147 ? -5.582 30.266 9.852 1 97.5 147 MET B N 1
ATOM 3663 C CA . MET B 1 147 ? -6.402 31.422 9.516 1 97.5 147 MET B CA 1
ATOM 3664 C C . MET B 1 147 ? -7.887 31.094 9.641 1 97.5 147 MET B C 1
ATOM 3666 O O . MET B 1 147 ? -8.711 31.984 9.859 1 97.5 147 MET B O 1
ATOM 3670 N N . GLU B 1 148 ? -8.242 29.844 9.516 1 97.56 148 GLU B N 1
ATOM 3671 C CA . GLU B 1 148 ? -9.633 29.422 9.672 1 97.56 148 GLU B CA 1
ATOM 3672 C C . GLU B 1 148 ? -10.062 29.484 11.133 1 97.56 148 GLU B C 1
ATOM 3674 O O . GLU B 1 148 ? -11.25 29.625 11.43 1 97.56 148 GLU B O 1
ATOM 3679 N N . VAL B 1 149 ? -9.078 29.422 12.094 1 98.44 149 VAL B N 1
ATOM 3680 C CA . VAL B 1 149 ? -9.5 29.188 13.477 1 98.44 149 VAL B CA 1
ATOM 3681 C C . VAL B 1 149 ? -9.039 30.359 14.352 1 98.44 149 VAL B C 1
ATOM 3683 O O . VAL B 1 149 ? -9.438 30.453 15.516 1 98.44 149 VAL B O 1
ATOM 3686 N N . ARG B 1 150 ? -8.211 31.234 13.836 1 98.62 150 ARG B N 1
ATOM 3687 C CA . ARG B 1 150 ? -7.773 32.438 14.547 1 98.62 150 ARG B CA 1
ATOM 3688 C C . ARG B 1 150 ? -7.801 33.656 13.633 1 98.62 150 ARG B C 1
ATOM 3690 O O . ARG B 1 150 ? -7.527 33.531 12.438 1 98.62 150 ARG B O 1
ATOM 3697 N N . ASN B 1 151 ? -8.031 34.781 14.211 1 97.94 151 ASN B N 1
ATOM 3698 C CA . ASN B 1 151 ? -8.031 36.031 13.469 1 97.94 151 ASN B CA 1
ATOM 3699 C C . ASN B 1 151 ? -6.633 36.625 13.383 1 97.94 151 ASN B C 1
ATOM 3701 O O . ASN B 1 151 ? -6.348 37.656 14.023 1 97.94 151 ASN B O 1
ATOM 3705 N N . ILE B 1 152 ? -5.84 36.125 12.516 1 98.5 152 ILE B N 1
ATOM 3706 C CA . ILE B 1 152 ? -4.449 36.531 12.359 1 98.5 152 ILE B CA 1
ATOM 3707 C C . ILE B 1 152 ? -4.383 37.875 11.625 1 98.5 152 ILE B C 1
ATOM 3709 O O . ILE B 1 152 ? -5.105 38.094 10.656 1 98.5 152 ILE B O 1
ATOM 3713 N N . GLU B 1 153 ? -3.502 38.719 12.102 1 98.38 153 GLU B N 1
ATOM 3714 C CA . GLU B 1 153 ? -3.352 40.031 11.5 1 98.38 153 GLU B CA 1
ATOM 3715 C C . GLU B 1 153 ? -1.976 40.219 10.859 1 98.38 153 GLU B C 1
ATOM 3717 O O . GLU B 1 153 ? -1.759 41.125 10.07 1 98.38 153 GLU B O 1
ATOM 3722 N N . ARG B 1 154 ? -1.092 39.344 11.25 1 98.44 154 ARG B N 1
ATOM 3723 C CA . ARG B 1 154 ? 0.278 39.469 10.758 1 98.44 154 ARG B CA 1
ATOM 3724 C C . ARG B 1 154 ? 0.886 38.062 10.555 1 98.44 154 ARG B C 1
ATOM 3726 O O . ARG B 1 154 ? 0.808 37.219 11.438 1 98.44 154 ARG B O 1
ATOM 3733 N N . ILE B 1 155 ? 1.417 37.844 9.367 1 98.62 155 ILE B N 1
ATOM 3734 C CA . ILE B 1 155 ? 2.133 36.625 9.039 1 98.62 155 ILE B CA 1
ATOM 3735 C C . ILE B 1 155 ? 3.615 36.938 8.836 1 98.62 155 ILE B C 1
ATOM 3737 O O . ILE B 1 155 ? 3.967 37.844 8.07 1 98.62 155 ILE B O 1
ATOM 3741 N N . VAL B 1 156 ? 4.465 36.25 9.531 1 98.69 156 VAL B N 1
ATOM 3742 C CA . VAL B 1 156 ? 5.91 36.438 9.43 1 98.69 156 VAL B CA 1
ATOM 3743 C C . VAL B 1 156 ? 6.539 35.188 8.805 1 98.69 156 VAL B C 1
ATOM 3745 O O . VAL B 1 156 ? 6.441 34.094 9.344 1 98.69 156 VAL B O 1
ATOM 3748 N N . LEU B 1 157 ? 7.219 35.375 7.629 1 98.62 157 LEU B N 1
ATOM 3749 C CA . LEU B 1 157 ? 7.789 34.25 6.891 1 98.62 157 LEU B CA 1
ATOM 3750 C C . LEU B 1 157 ? 9.305 34.219 7.031 1 98.62 157 LEU B C 1
ATOM 3752 O O . LEU B 1 157 ? 9.961 35.25 6.938 1 98.62 157 LEU B O 1
ATOM 3756 N N . TYR B 1 158 ? 9.773 33.062 7.297 1 98.44 158 TYR B N 1
ATOM 3757 C CA . TYR B 1 158 ? 11.203 32.812 7.258 1 98.44 158 TYR B CA 1
ATOM 3758 C C . TYR B 1 158 ? 11.5 31.531 6.477 1 98.44 158 TYR B C 1
ATOM 3760 O O . TYR B 1 158 ? 10.828 30.516 6.66 1 98.44 158 TYR B O 1
ATOM 3768 N N . ASN B 1 159 ? 12.445 31.609 5.641 1 97.62 159 ASN B N 1
ATOM 3769 C CA . ASN B 1 159 ? 13 30.453 4.945 1 97.62 159 ASN B CA 1
ATOM 3770 C C . ASN B 1 159 ? 14.492 30.625 4.664 1 97.62 159 ASN B C 1
ATOM 3772 O O . ASN B 1 159 ? 14.945 31.75 4.387 1 97.62 159 ASN B O 1
ATOM 3776 N N . ARG B 1 160 ? 15.195 29.516 4.746 1 93.25 160 ARG B N 1
ATOM 3777 C CA . ARG B 1 160 ? 16.625 29.578 4.43 1 93.25 160 ARG B CA 1
ATOM 3778 C C . ARG B 1 160 ? 16.844 30.188 3.049 1 93.25 160 ARG B C 1
ATOM 3780 O O . ARG B 1 160 ? 17.719 31.031 2.869 1 93.25 160 ARG B O 1
ATOM 3787 N N . THR B 1 161 ? 16.047 29.766 2.105 1 91.31 161 THR B N 1
ATOM 3788 C CA . THR B 1 161 ? 16.062 30.344 0.769 1 91.31 161 THR B CA 1
ATOM 3789 C C . THR B 1 161 ? 15 31.422 0.638 1 91.31 161 THR B C 1
ATOM 3791 O O . THR B 1 161 ? 13.805 31.125 0.56 1 91.31 161 THR B O 1
ATOM 3794 N N . MET B 1 162 ? 15.391 32.625 0.441 1 93.25 162 MET B N 1
ATOM 3795 C CA . MET B 1 162 ? 14.492 33.781 0.462 1 93.25 162 MET B CA 1
ATOM 3796 C C . MET B 1 162 ? 13.461 33.688 -0.651 1 93.25 162 MET B C 1
ATOM 3798 O O . MET B 1 162 ? 12.312 34.125 -0.48 1 93.25 162 MET B O 1
ATOM 3802 N N . GLU B 1 163 ? 13.844 33.125 -1.711 1 93.69 163 GLU B N 1
ATOM 3803 C CA . GLU B 1 163 ? 12.953 33 -2.865 1 93.69 163 GLU B CA 1
ATOM 3804 C C . GLU B 1 163 ? 11.695 32.219 -2.516 1 93.69 163 GLU B C 1
ATOM 3806 O O . GLU B 1 163 ? 10.602 32.531 -3.004 1 93.69 163 GLU B O 1
ATOM 3811 N N . ARG B 1 164 ? 11.805 31.266 -1.715 1 92.81 164 ARG B N 1
ATOM 3812 C CA . ARG B 1 164 ? 10.656 30.453 -1.314 1 92.81 164 ARG B CA 1
ATOM 3813 C C . ARG B 1 164 ? 9.688 31.266 -0.458 1 92.81 164 ARG B C 1
ATOM 3815 O O . ARG B 1 164 ? 8.469 31.094 -0.563 1 92.81 164 ARG B O 1
ATOM 3822 N N . ALA B 1 165 ? 10.25 32.062 0.426 1 97.19 165 ALA B N 1
ATOM 3823 C CA . ALA B 1 165 ? 9.422 32.938 1.25 1 97.19 165 ALA B CA 1
ATOM 3824 C C . ALA B 1 165 ? 8.664 33.938 0.39 1 97.19 165 ALA B C 1
ATOM 3826 O O . ALA B 1 165 ? 7.48 34.219 0.622 1 97.19 165 ALA B O 1
ATOM 3827 N N . ASN B 1 166 ? 9.352 34.469 -0.566 1 97.19 166 ASN B N 1
ATOM 3828 C CA . ASN B 1 166 ? 8.734 35.406 -1.478 1 97.19 166 ASN B CA 1
ATOM 3829 C C . ASN B 1 166 ? 7.605 34.781 -2.283 1 97.19 166 ASN B C 1
ATOM 3831 O O . ASN B 1 166 ? 6.547 35.375 -2.473 1 97.19 166 ASN B O 1
ATOM 3835 N N . ARG B 1 167 ? 7.867 33.625 -2.754 1 95.81 167 ARG B N 1
ATOM 3836 C CA . ARG B 1 167 ? 6.855 32.906 -3.514 1 95.81 167 ARG B CA 1
ATOM 3837 C C . ARG B 1 167 ? 5.613 32.656 -2.666 1 95.81 167 ARG B C 1
ATOM 3839 O O . ARG B 1 167 ? 4.488 32.844 -3.133 1 95.81 167 ARG B O 1
ATOM 3846 N N . LEU B 1 168 ? 5.848 32.188 -1.441 1 96.44 168 LEU B N 1
ATOM 3847 C CA . LEU B 1 168 ? 4.719 31.938 -0.544 1 96.44 168 LEU B CA 1
ATOM 3848 C C . LEU B 1 168 ? 3.961 33.219 -0.273 1 96.44 168 LEU B C 1
ATOM 3850 O O . LEU B 1 168 ? 2.727 33.25 -0.239 1 96.44 168 LEU B O 1
ATOM 3854 N N . LYS B 1 169 ? 4.664 34.281 -0.046 1 97 169 LYS B N 1
ATOM 3855 C CA . LYS B 1 169 ? 4.035 35.594 0.177 1 97 169 LYS B CA 1
ATOM 3856 C C . LYS B 1 169 ? 3.111 35.969 -0.98 1 97 169 LYS B C 1
ATOM 3858 O O . LYS B 1 169 ? 1.98 36.406 -0.762 1 97 169 LYS B O 1
ATOM 3863 N N . GLN B 1 170 ? 3.576 35.781 -2.158 1 96.19 170 GLN B N 1
ATOM 3864 C CA . GLN B 1 170 ? 2.791 36.094 -3.348 1 96.19 170 GLN B CA 1
ATOM 3865 C C . GLN B 1 170 ? 1.553 35.219 -3.441 1 96.19 170 GLN B C 1
ATOM 3867 O O . GLN B 1 170 ? 0.462 35.688 -3.758 1 96.19 170 GLN B O 1
ATOM 3872 N N . GLU B 1 171 ? 1.758 34 -3.176 1 95 171 GLU B N 1
ATOM 3873 C CA . GLU B 1 171 ? 0.645 33.062 -3.221 1 95 171 GLU B CA 1
ATOM 3874 C C . GLU B 1 171 ? -0.427 33.406 -2.197 1 95 171 GLU B C 1
ATOM 3876 O O . GLU B 1 171 ? -1.621 33.375 -2.5 1 95 171 GLU B O 1
ATOM 3881 N N . LEU B 1 172 ? 0.003 33.75 -1.036 1 95.06 172 LEU B N 1
ATOM 3882 C CA . LEU B 1 172 ? -0.918 34.125 0.037 1 95.06 172 LEU B CA 1
ATOM 3883 C C . LEU B 1 172 ? -1.656 35.406 -0.292 1 95.06 172 LEU B C 1
ATOM 3885 O O . LEU B 1 172 ? -2.848 35.531 -0 1 95.06 172 LEU B O 1
ATOM 3889 N N . ALA B 1 173 ? -0.932 36.312 -0.852 1 93.5 173 ALA B N 1
ATOM 3890 C CA . ALA B 1 173 ? -1.544 37.562 -1.218 1 93.5 173 ALA B CA 1
ATOM 3891 C C . ALA B 1 173 ? -2.678 37.375 -2.219 1 93.5 173 ALA B C 1
ATOM 3893 O O . ALA B 1 173 ? -3.693 38.062 -2.166 1 93.5 173 ALA B O 1
ATOM 3894 N N . LEU B 1 174 ? -2.5 36.469 -3.076 1 93.06 174 LEU B N 1
ATOM 3895 C CA . LEU B 1 174 ? -3.518 36.156 -4.078 1 93.06 174 LEU B CA 1
ATOM 3896 C C . LEU B 1 174 ? -4.695 35.438 -3.449 1 93.06 174 LEU B C 1
ATOM 3898 O O . LEU B 1 174 ? -5.852 35.688 -3.791 1 93.06 174 LEU B O 1
ATOM 3902 N N . MET B 1 175 ? -4.43 34.594 -2.549 1 91.81 175 MET B N 1
ATOM 3903 C CA . MET B 1 175 ? -5.453 33.781 -1.917 1 91.81 175 MET B CA 1
ATOM 3904 C C . MET B 1 175 ? -6.297 34.594 -0.953 1 91.81 175 MET B C 1
ATOM 3906 O O . MET B 1 175 ? -7.5 34.344 -0.816 1 91.81 175 MET B O 1
ATOM 3910 N N . TYR B 1 176 ? -5.625 35.5 -0.305 1 93 176 TYR B N 1
ATOM 3911 C CA . TYR B 1 176 ? -6.293 36.344 0.69 1 93 176 TYR B CA 1
ATOM 3912 C C . TYR B 1 176 ? -6.301 37.781 0.26 1 93 176 TYR B C 1
ATOM 3914 O O . TYR B 1 176 ? -5.852 38.656 1.005 1 93 176 TYR B O 1
ATOM 3922 N N . ASN B 1 177 ? -6.93 38 -0.776 1 90.94 177 ASN B N 1
ATOM 3923 C CA . ASN B 1 177 ? -6.91 39.344 -1.364 1 90.94 177 ASN B CA 1
ATOM 3924 C C . ASN B 1 177 ? -7.758 40.312 -0.56 1 90.94 177 ASN B C 1
ATOM 3926 O O . ASN B 1 177 ? -7.539 41.531 -0.617 1 90.94 177 ASN B O 1
ATOM 3930 N 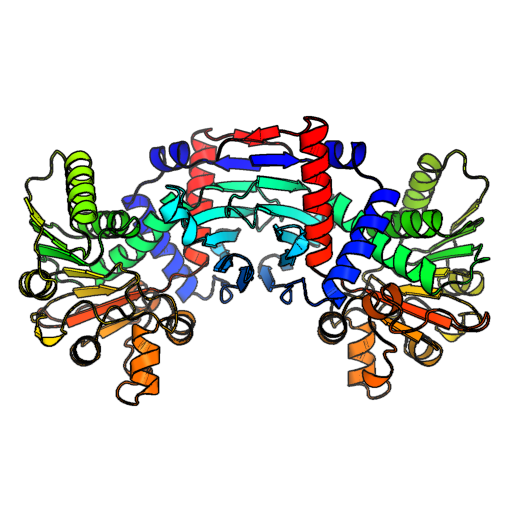N . ASP B 1 178 ? -8.633 39.844 0.246 1 92.5 178 ASP B N 1
ATOM 3931 C CA . ASP B 1 178 ? -9.5 40.719 1.023 1 92.5 178 ASP B CA 1
ATOM 3932 C C . ASP B 1 178 ? -9.055 40.781 2.48 1 92.5 178 ASP B C 1
ATOM 3934 O O . ASP B 1 178 ? -9.703 41.438 3.307 1 92.5 178 ASP B O 1
ATOM 3938 N N . TRP B 1 179 ? -7.969 40.094 2.717 1 93.81 179 TRP B N 1
ATOM 3939 C CA . TRP B 1 179 ? -7.422 40.062 4.07 1 93.81 179 TRP B CA 1
ATOM 3940 C C . TRP B 1 179 ? -6.629 41.344 4.348 1 93.81 179 TRP B C 1
ATOM 3942 O O . TRP B 1 179 ? -5.797 41.75 3.539 1 93.81 179 TRP B O 1
ATOM 3952 N N . ASP B 1 180 ? -6.891 42.062 5.469 1 93.88 180 ASP B N 1
ATOM 3953 C CA . ASP B 1 180 ? -6.297 43.344 5.816 1 93.88 180 ASP B CA 1
ATOM 3954 C C . ASP B 1 180 ? -5.012 43.156 6.617 1 93.88 180 ASP B C 1
ATOM 3956 O O . ASP B 1 180 ? -4.418 44.125 7.078 1 93.88 180 ASP B O 1
ATOM 3960 N N . GLY B 1 181 ? -4.57 42.031 6.75 1 95.88 181 GLY B N 1
ATOM 3961 C CA . GLY B 1 181 ? -3.35 41.812 7.504 1 95.88 181 GLY B CA 1
ATOM 3962 C C . GLY B 1 181 ? -2.092 42.031 6.688 1 95.88 181 GLY B C 1
ATOM 3963 O O . GLY B 1 181 ? -2.158 42.531 5.559 1 95.88 181 GLY B O 1
ATOM 3964 N N . GLU B 1 182 ? -0.916 41.844 7.277 1 96.81 182 GLU B N 1
ATOM 3965 C CA . GLU B 1 182 ? 0.359 42.031 6.594 1 96.81 182 GLU B CA 1
ATOM 3966 C C . GLU B 1 182 ? 1.175 40.75 6.57 1 96.81 182 GLU B C 1
ATOM 3968 O O . GLU B 1 182 ? 1.074 39.938 7.484 1 96.81 182 GLU B O 1
ATOM 3973 N N . ILE B 1 183 ? 1.874 40.562 5.535 1 97.81 183 ILE B N 1
ATOM 3974 C CA . ILE B 1 183 ? 2.844 39.469 5.398 1 97.81 183 ILE B CA 1
ATOM 3975 C C . ILE B 1 183 ? 4.254 40.062 5.312 1 97.81 183 ILE B C 1
ATOM 3977 O O . ILE B 1 183 ? 4.539 40.875 4.445 1 97.81 183 ILE B O 1
ATOM 3981 N N . VAL B 1 184 ? 5.098 39.719 6.16 1 97.75 184 VAL B N 1
ATOM 3982 C CA . VAL B 1 184 ? 6.469 40.219 6.148 1 97.75 184 VAL B CA 1
ATOM 3983 C C . VAL B 1 184 ? 7.441 39.031 6.086 1 97.75 184 VAL B C 1
ATOM 3985 O O . VAL B 1 184 ? 7.105 37.906 6.496 1 97.75 184 VAL B O 1
ATOM 3988 N N . ILE B 1 185 ? 8.57 39.219 5.5 1 98.25 185 ILE B N 1
ATOM 3989 C CA . ILE B 1 185 ? 9.656 38.25 5.441 1 98.25 185 ILE B CA 1
ATOM 3990 C C . ILE B 1 185 ? 10.82 38.719 6.301 1 98.25 185 ILE B C 1
ATOM 3992 O O . ILE B 1 185 ? 11.195 39.875 6.266 1 98.25 185 ILE B O 1
ATOM 3996 N N . VAL B 1 186 ? 11.281 37.844 7.105 1 98 186 VAL B N 1
ATOM 3997 C CA . VAL B 1 186 ? 12.43 38.188 7.938 1 98 186 VAL B CA 1
ATOM 3998 C C . VAL B 1 186 ? 13.609 37.281 7.586 1 98 186 VAL B C 1
ATOM 4000 O O . VAL B 1 186 ? 13.438 36.25 6.969 1 98 186 VAL B O 1
ATOM 4003 N N . ASP B 1 187 ? 14.859 37.656 8.039 1 96.19 187 ASP B N 1
ATOM 4004 C CA . ASP B 1 187 ? 16.078 36.938 7.652 1 96.19 187 ASP B CA 1
ATOM 4005 C C . ASP B 1 187 ? 16.547 36 8.773 1 96.19 187 ASP B C 1
ATOM 4007 O O . ASP B 1 187 ? 17.469 35.219 8.578 1 96.19 187 ASP B O 1
ATOM 4011 N N . GLU B 1 188 ? 15.906 36.125 9.922 1 97.19 188 GLU B N 1
ATOM 4012 C CA . GLU B 1 188 ? 16.312 35.312 11.047 1 97.19 188 GLU B CA 1
ATOM 4013 C C . GLU B 1 188 ? 15.102 34.594 11.672 1 97.19 188 GLU B C 1
ATOM 4015 O O . GLU B 1 188 ? 14.094 35.25 11.977 1 97.19 188 GLU B O 1
ATOM 4020 N N . ALA B 1 189 ? 15.281 33.344 11.922 1 98.31 189 ALA B N 1
ATOM 4021 C CA . ALA B 1 189 ? 14.203 32.562 12.484 1 98.31 189 ALA B CA 1
ATOM 4022 C C . ALA B 1 189 ? 13.844 33.031 13.891 1 98.31 189 ALA B C 1
ATOM 4024 O O . ALA B 1 189 ? 12.664 33.094 14.242 1 98.31 189 ALA B O 1
ATOM 4025 N N . ASN B 1 190 ? 14.867 33.312 14.711 1 98.56 190 ASN B N 1
ATOM 4026 C CA . ASN B 1 190 ? 14.617 33.781 16.078 1 98.56 190 ASN B CA 1
ATOM 4027 C C . ASN B 1 190 ? 13.805 35.062 16.094 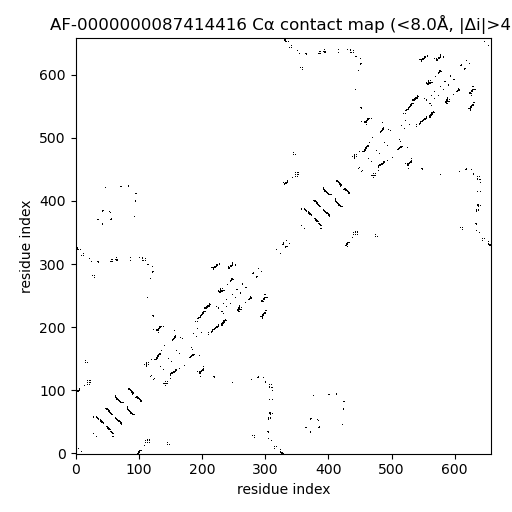1 98.56 190 ASN B C 1
ATOM 4029 O O . ASN B 1 190 ? 12.969 35.25 16.984 1 98.56 190 ASN B O 1
ATOM 4033 N N . ALA B 1 191 ? 14.047 35.906 15.164 1 98 191 ALA B N 1
ATOM 4034 C CA . ALA B 1 191 ? 13.305 37.156 15.07 1 98 191 ALA B CA 1
ATOM 4035 C C . ALA B 1 191 ? 11.836 36.875 14.766 1 98 191 ALA B C 1
ATOM 4037 O O . ALA B 1 191 ? 10.953 37.594 15.266 1 98 191 ALA B O 1
ATOM 4038 N N . ALA B 1 192 ? 11.539 35.938 13.898 1 98.44 192 ALA B N 1
ATOM 4039 C CA . ALA B 1 192 ? 10.164 35.531 13.586 1 98.44 192 ALA B CA 1
ATOM 4040 C C . ALA B 1 192 ? 9.453 35 14.828 1 98.44 192 ALA B C 1
ATOM 4042 O O . ALA B 1 192 ? 8.328 35.406 15.125 1 98.44 192 ALA B O 1
ATOM 4043 N N . VAL B 1 193 ? 10.117 34.188 15.547 1 98.5 193 VAL B N 1
ATOM 4044 C CA . VAL B 1 193 ? 9.547 33.5 16.688 1 98.5 193 VAL B CA 1
ATOM 4045 C C . VAL B 1 193 ? 9.273 34.469 17.812 1 98.5 193 VAL B C 1
ATOM 4047 O O . VAL B 1 193 ? 8.219 34.438 18.453 1 98.5 193 VAL B O 1
ATOM 4050 N N . GLU B 1 194 ? 10.188 35.406 17.984 1 97.69 194 GLU B N 1
ATOM 4051 C CA . GLU B 1 194 ? 10.125 36.375 19.094 1 97.69 194 GLU B CA 1
ATOM 4052 C C . GLU B 1 194 ? 8.898 37.25 18.969 1 97.69 194 GLU B C 1
ATOM 4054 O O . GLU B 1 194 ? 8.383 37.75 19.984 1 97.69 194 GLU B O 1
ATOM 4059 N N . GLN B 1 195 ? 8.375 37.375 17.875 1 97.81 195 GLN B N 1
ATOM 4060 C CA . GLN B 1 195 ? 7.27 38.312 17.688 1 97.81 195 GLN B CA 1
ATOM 4061 C C . GLN B 1 195 ? 5.957 37.594 17.453 1 97.81 195 GLN B C 1
ATOM 4063 O O . GLN B 1 195 ? 4.953 38.188 17.078 1 97.81 195 GLN B O 1
ATOM 4068 N N . SER B 1 196 ? 5.895 36.344 17.594 1 98.56 196 SER B N 1
ATOM 4069 C CA . SER B 1 196 ? 4.754 35.562 17.109 1 98.56 196 SER B CA 1
ATOM 4070 C C . SER B 1 196 ? 3.961 34.969 18.266 1 98.56 196 SER B C 1
ATOM 4072 O O . SER B 1 196 ? 4.52 34.688 19.328 1 98.56 196 SER B O 1
ATOM 4074 N N . ASP B 1 197 ? 2.65 34.781 18.047 1 98.81 197 ASP B N 1
ATOM 4075 C CA . ASP B 1 197 ? 1.753 34.062 18.953 1 98.81 197 ASP B CA 1
ATOM 4076 C C . ASP B 1 197 ? 1.66 32.594 18.594 1 98.81 197 ASP B C 1
ATOM 4078 O O . ASP B 1 197 ? 1.415 31.75 19.453 1 98.81 197 ASP B O 1
ATOM 4082 N N . ILE B 1 198 ? 1.72 32.312 17.328 1 98.94 198 ILE B N 1
ATOM 4083 C CA . ILE B 1 198 ? 1.71 30.984 16.75 1 98.94 198 ILE B CA 1
ATOM 4084 C C . ILE B 1 198 ? 2.928 30.797 15.852 1 98.94 198 ILE B C 1
ATOM 4086 O O . ILE B 1 198 ? 3.256 31.672 15.055 1 98.94 198 ILE B O 1
ATOM 4090 N N . VAL B 1 199 ? 3.613 29.688 16.031 1 98.94 199 VAL B N 1
ATOM 4091 C CA . VAL B 1 199 ? 4.777 29.344 15.227 1 98.94 199 VAL B CA 1
ATOM 4092 C C . VAL B 1 199 ? 4.523 28.031 14.484 1 98.94 199 VAL B C 1
ATOM 4094 O O . VAL B 1 199 ? 4.156 27.031 15.094 1 98.94 199 VAL B O 1
ATOM 4097 N N . ILE B 1 200 ? 4.707 28.078 13.18 1 98.81 200 ILE B N 1
ATOM 4098 C CA . ILE B 1 200 ? 4.625 26.891 12.344 1 98.81 200 ILE B CA 1
ATOM 4099 C C . ILE B 1 200 ? 6.027 26.469 11.906 1 98.81 200 ILE B C 1
ATOM 4101 O O . ILE B 1 200 ? 6.77 27.266 11.336 1 98.81 200 ILE B O 1
ATOM 4105 N N . CYS B 1 201 ? 6.355 25.281 12.234 1 98.56 201 CYS B N 1
ATOM 4106 C CA . CYS B 1 201 ? 7.578 24.688 11.719 1 98.56 201 CYS B CA 1
ATOM 4107 C C . CYS B 1 201 ? 7.266 23.641 10.648 1 98.56 201 CYS B C 1
ATOM 4109 O O . CYS B 1 201 ? 6.676 22.609 10.938 1 98.56 201 CYS B O 1
ATOM 4111 N N . SER B 1 202 ? 7.625 23.906 9.469 1 97.19 202 SER B N 1
ATOM 4112 C CA . SER B 1 202 ? 7.344 23.047 8.328 1 97.19 202 SER B CA 1
ATOM 4113 C C . SER B 1 202 ? 8.562 22.906 7.422 1 97.19 202 SER B C 1
ATOM 4115 O O . SER B 1 202 ? 8.477 23.141 6.215 1 97.19 202 SER B O 1
ATOM 4117 N N . SER B 1 203 ? 9.633 22.469 8.008 1 94.12 203 SER B N 1
ATOM 4118 C CA . SER B 1 203 ? 10.906 22.359 7.305 1 94.12 203 SER B CA 1
ATOM 4119 C C . SER B 1 203 ? 11.469 20.938 7.395 1 94.12 203 SER B C 1
ATOM 4121 O O . SER B 1 203 ? 11.102 20.172 8.297 1 94.12 203 SER B O 1
ATOM 4123 N N . LYS B 1 204 ? 12.445 20.578 6.426 1 89.19 204 LYS B N 1
ATOM 4124 C CA . LYS B 1 204 ? 13.133 19.297 6.434 1 89.19 204 LYS B CA 1
ATOM 4125 C C . LYS B 1 204 ? 14.484 19.391 7.133 1 89.19 204 LYS B C 1
ATOM 4127 O O . LYS B 1 204 ? 15.406 18.641 6.82 1 89.19 204 LYS B O 1
ATOM 4132 N N . SER B 1 205 ? 14.516 20.312 8.016 1 94.75 205 SER B N 1
ATOM 4133 C CA . SER B 1 205 ? 15.781 20.594 8.688 1 94.75 205 SER B CA 1
ATOM 4134 C C . SER B 1 205 ? 16.234 19.406 9.523 1 94.75 205 SER B C 1
ATOM 4136 O O . SER B 1 205 ? 15.414 18.625 10 1 94.75 205 SER B O 1
ATOM 4138 N N . THR B 1 206 ? 17.562 19.281 9.633 1 95.94 206 THR B N 1
ATOM 4139 C CA . THR B 1 206 ? 18.156 18.25 10.492 1 95.94 206 THR B CA 1
ATOM 4140 C C . THR B 1 206 ? 18.719 18.875 11.766 1 95.94 206 THR B C 1
ATOM 4142 O O . THR B 1 206 ? 19.297 18.172 12.602 1 95.94 206 THR B O 1
ATOM 4145 N N . THR B 1 207 ? 18.609 20.141 11.828 1 97.38 207 THR B N 1
ATOM 4146 C CA . THR B 1 207 ? 19 20.891 13.016 1 97.38 207 THR B CA 1
ATOM 4147 C C . THR B 1 207 ? 17.891 21.875 13.406 1 97.38 207 THR B C 1
ATOM 4149 O O . THR B 1 207 ? 17.172 22.391 12.547 1 97.38 207 THR B O 1
ATOM 4152 N N . PRO B 1 208 ? 17.734 22.172 14.719 1 98.25 208 PRO B N 1
ATOM 4153 C CA . PRO B 1 208 ? 16.672 23.094 15.148 1 98.25 208 PRO B CA 1
ATOM 4154 C C . PRO B 1 208 ? 16.719 24.422 14.391 1 98.25 208 PRO B C 1
ATOM 4156 O O . PRO B 1 208 ? 17.797 24.953 14.141 1 98.25 208 PRO B O 1
ATOM 4159 N N . ILE B 1 209 ? 15.531 24.938 14.078 1 98 209 ILE B N 1
ATOM 4160 C CA . ILE B 1 209 ? 15.438 26.109 13.211 1 98 209 ILE B CA 1
ATOM 4161 C C . ILE B 1 209 ? 15.539 27.391 14.039 1 98 209 ILE B C 1
ATOM 4163 O O . ILE B 1 209 ? 15.906 28.438 13.523 1 98 209 ILE B O 1
ATOM 4167 N N . PHE B 1 210 ? 15.141 27.297 15.32 1 98.38 210 PHE B N 1
ATOM 4168 C CA . PHE B 1 210 ? 15.156 28.438 16.234 1 98.38 210 PHE B CA 1
ATOM 4169 C C . PHE B 1 210 ? 15.508 27.984 17.641 1 98.38 210 PHE B C 1
ATOM 4171 O O . PHE B 1 210 ? 15.516 26.781 17.938 1 98.38 210 PHE B O 1
ATOM 4178 N N . GLU B 1 211 ? 15.859 28.938 18.469 1 98.25 211 GLU B N 1
ATOM 4179 C CA . GLU B 1 211 ? 16.125 28.672 19.875 1 98.25 211 GLU B CA 1
ATOM 4180 C C . GLU B 1 211 ? 14.859 28.828 20.719 1 98.25 211 GLU B C 1
ATOM 4182 O O . GLU B 1 211 ? 14.203 29.875 20.656 1 98.25 211 GLU B O 1
ATOM 4187 N N . GLY B 1 212 ? 14.586 27.844 21.547 1 98.5 212 GLY B N 1
ATOM 4188 C CA . GLY B 1 212 ? 13.367 27.812 22.328 1 98.5 212 GLY B CA 1
ATOM 4189 C C . GLY B 1 212 ? 13.25 28.984 23.297 1 98.5 212 GLY B C 1
ATOM 4190 O O . GLY B 1 212 ? 12.141 29.391 23.656 1 98.5 212 GLY B O 1
ATOM 4191 N N . ASN B 1 213 ? 14.359 29.547 23.609 1 97.88 213 ASN B N 1
ATOM 4192 C CA . ASN B 1 213 ? 14.375 30.672 24.547 1 97.88 213 ASN B CA 1
ATOM 4193 C C . ASN B 1 213 ? 13.742 31.922 23.953 1 97.88 213 ASN B C 1
ATOM 4195 O O . ASN B 1 213 ? 13.391 32.844 24.672 1 97.88 213 ASN B O 1
ATOM 4199 N N . TYR B 1 214 ? 13.531 31.906 22.703 1 98.31 214 TYR B N 1
ATOM 4200 C CA . TYR B 1 214 ? 12.953 33.062 22.047 1 98.31 214 TYR B CA 1
ATOM 4201 C C . TYR B 1 214 ? 11.43 32.969 22.016 1 98.31 214 TYR B C 1
ATOM 4203 O O . TYR B 1 214 ? 10.75 33.938 21.672 1 98.31 214 TYR B O 1
ATOM 4211 N N . LEU B 1 215 ? 10.883 31.859 22.391 1 98.5 215 LEU B N 1
ATOM 4212 C CA . LEU B 1 215 ? 9.438 31.734 22.516 1 98.5 215 LEU B CA 1
ATOM 4213 C C . LEU B 1 215 ? 8.906 32.625 23.641 1 98.5 215 LEU B C 1
ATOM 4215 O O . LEU B 1 215 ? 9.438 32.594 24.75 1 98.5 215 LEU B O 1
ATOM 4219 N N . LYS B 1 216 ? 7.898 33.281 23.375 1 97.62 216 LYS B N 1
ATOM 4220 C CA . LYS B 1 216 ? 7.25 34.062 24.438 1 97.62 216 LYS B CA 1
ATOM 4221 C C . LYS B 1 216 ? 6.215 33.25 25.188 1 97.62 216 LYS B C 1
ATOM 4223 O O . LYS B 1 216 ? 5.621 32.312 24.609 1 97.62 216 LYS B O 1
ATOM 4228 N N . PRO B 1 217 ? 6.043 33.656 26.438 1 98.06 217 PRO B N 1
ATOM 4229 C CA . PRO B 1 217 ? 4.898 33.031 27.109 1 98.06 217 PRO B CA 1
ATOM 4230 C C . PRO B 1 217 ? 3.602 33.188 26.312 1 98.06 217 PRO B C 1
ATOM 4232 O O . PRO B 1 217 ? 3.344 34.25 25.75 1 98.06 217 PRO B O 1
ATOM 4235 N N . GLY B 1 218 ? 2.865 32.094 26.25 1 98.56 218 GLY B N 1
ATOM 4236 C CA . GLY B 1 218 ? 1.587 32.094 25.547 1 98.56 218 GLY B CA 1
ATOM 4237 C C . GLY B 1 218 ? 1.663 31.562 24.141 1 98.56 218 GLY B C 1
ATOM 4238 O O . GLY B 1 218 ? 0.633 31.312 23.516 1 98.56 218 GLY B O 1
ATOM 4239 N N . THR B 1 219 ? 2.826 31.234 23.609 1 98.81 219 THR B N 1
ATOM 4240 C CA . THR B 1 219 ? 3.035 30.828 22.234 1 98.81 219 THR B CA 1
ATOM 4241 C C . THR B 1 219 ? 2.559 29.406 22 1 98.81 219 THR B C 1
ATOM 4243 O O . THR B 1 219 ? 2.734 28.547 22.875 1 98.81 219 THR B O 1
ATOM 4246 N N . HIS B 1 220 ? 1.919 29.203 20.891 1 98.94 220 HIS B N 1
ATOM 4247 C CA . HIS B 1 220 ? 1.608 27.859 20.406 1 98.94 220 HIS B CA 1
ATOM 4248 C C . HIS B 1 220 ? 2.477 27.484 19.219 1 98.94 220 HIS B C 1
ATOM 4250 O O . HIS B 1 220 ? 2.631 28.281 18.281 1 98.94 220 HIS B O 1
ATOM 4256 N N . VAL B 1 221 ? 3.029 26.266 19.234 1 98.94 221 VAL B N 1
ATOM 4257 C CA . VAL B 1 221 ? 3.912 25.812 18.172 1 98.94 221 VAL B CA 1
ATOM 4258 C C . VAL B 1 221 ? 3.285 24.609 17.469 1 98.94 221 VAL B C 1
ATOM 4260 O O . VAL B 1 221 ? 2.898 23.625 18.109 1 98.94 221 VAL B O 1
ATOM 4263 N N . ASN B 1 222 ? 3.111 24.734 16.172 1 98.88 222 ASN B N 1
ATOM 4264 C CA . ASN B 1 222 ? 2.826 23.594 15.312 1 98.88 222 ASN B CA 1
ATOM 4265 C C . ASN B 1 222 ? 4.078 23.109 14.586 1 98.88 222 ASN B C 1
ATOM 4267 O O . ASN B 1 222 ? 4.594 23.812 13.703 1 98.88 222 ASN B O 1
ATOM 4271 N N . ALA B 1 223 ? 4.523 21.938 14.922 1 98.75 223 ALA B N 1
ATOM 4272 C CA . ALA B 1 223 ? 5.719 21.375 14.297 1 98.75 223 ALA B CA 1
ATOM 4273 C C . ALA B 1 223 ? 5.367 20.141 13.445 1 98.75 223 ALA B C 1
ATOM 4275 O O . ALA B 1 223 ? 4.961 19.109 13.977 1 98.75 223 ALA B O 1
ATOM 4276 N N . ILE B 1 224 ? 5.648 20.266 12.094 1 97.94 224 ILE B N 1
ATOM 4277 C CA . ILE B 1 224 ? 5.168 19.172 11.25 1 97.94 224 ILE B CA 1
ATOM 4278 C C . ILE B 1 224 ? 6.293 18.703 10.336 1 97.94 224 ILE B C 1
ATOM 4280 O O . ILE B 1 224 ? 6.133 17.719 9.609 1 97.94 224 ILE B O 1
ATOM 4284 N N . GLY B 1 225 ? 7.449 19.281 10.367 1 96.12 225 GLY B N 1
ATOM 4285 C CA . GLY B 1 225 ? 8.469 19.031 9.359 1 96.12 225 GLY B CA 1
ATOM 4286 C C . GLY B 1 225 ? 9.297 17.797 9.656 1 96.12 225 GLY B C 1
ATOM 4287 O O . GLY B 1 225 ? 9.719 17.078 8.734 1 96.12 225 GLY B O 1
ATOM 4288 N N . SER B 1 226 ? 9.633 17.562 10.898 1 95.19 226 SER B N 1
ATOM 4289 C CA . SER B 1 226 ? 10.438 16.422 11.305 1 95.19 226 SER B CA 1
ATOM 4290 C C . SER B 1 226 ? 9.594 15.148 11.359 1 95.19 226 SER B C 1
ATOM 4292 O O . SER B 1 226 ? 8.961 14.859 12.383 1 95.19 226 SER B O 1
ATOM 4294 N N . TYR B 1 227 ? 9.727 14.344 10.266 1 90.12 227 TYR B N 1
ATOM 4295 C CA . TYR B 1 227 ? 8.953 13.117 10.219 1 90.12 227 TYR B CA 1
ATOM 4296 C C . TYR B 1 227 ? 9.859 11.898 10.102 1 90.12 227 TYR B C 1
ATOM 4298 O O . TYR B 1 227 ? 9.406 10.797 9.781 1 90.12 227 TYR B O 1
ATOM 4306 N N . GLN B 1 228 ? 11.148 12.125 10.211 1 90.38 228 GLN B N 1
ATOM 4307 C CA . GLN B 1 228 ? 12.156 11.07 10.25 1 90.38 228 GLN B CA 1
ATOM 4308 C C . GLN B 1 228 ? 13.078 11.234 11.461 1 90.38 228 GLN B C 1
ATOM 4310 O O . GLN B 1 228 ? 13.266 12.344 11.961 1 90.38 228 GLN B O 1
ATOM 4315 N N . PRO B 1 229 ? 13.742 10.148 11.805 1 93.75 229 PRO B N 1
ATOM 4316 C CA . PRO B 1 229 ? 14.523 10.141 13.039 1 93.75 229 PRO B CA 1
ATOM 4317 C C . PRO B 1 229 ? 15.703 11.109 12.992 1 93.75 229 PRO B C 1
ATOM 4319 O O . PRO B 1 229 ? 16.156 11.594 14.031 1 93.75 229 PRO B O 1
ATOM 4322 N N . HIS B 1 230 ? 16.172 11.406 11.805 1 93.5 230 HIS B N 1
ATOM 4323 C CA . HIS B 1 230 ? 17.359 12.242 11.703 1 93.5 230 HIS B CA 1
ATOM 4324 C C . HIS B 1 230 ? 16.984 13.711 11.531 1 93.5 230 HIS B C 1
ATOM 4326 O O . HIS B 1 230 ? 17.844 14.586 11.523 1 93.5 230 HIS B O 1
ATOM 4332 N N . MET B 1 231 ? 15.711 13.984 11.383 1 94.38 231 MET B N 1
ATOM 4333 C CA . MET B 1 231 ? 15.227 15.352 11.203 1 94.38 231 MET B CA 1
ATOM 4334 C C . MET B 1 231 ? 14.906 16 12.539 1 94.38 231 MET B C 1
ATOM 4336 O O . MET B 1 231 ? 14.43 15.328 13.461 1 94.38 231 MET B O 1
ATOM 4340 N N . GLN B 1 232 ? 15.195 17.328 12.648 1 97.81 232 GLN B N 1
ATOM 4341 C CA . GLN B 1 232 ? 14.922 18.047 13.891 1 97.81 232 GLN B CA 1
ATOM 4342 C C . GLN B 1 232 ? 14.641 19.516 13.625 1 97.81 232 GLN B C 1
ATOM 4344 O O . GLN B 1 232 ? 15.523 20.25 13.195 1 97.81 232 GLN B O 1
ATOM 4349 N N . GLU B 1 233 ? 13.406 19.938 13.922 1 97.75 233 GLU B N 1
ATOM 4350 C CA . GLU B 1 233 ? 13.016 21.328 13.711 1 97.75 233 GLU B CA 1
ATOM 4351 C C . GLU B 1 233 ? 13.102 22.141 15 1 97.75 233 GLU B C 1
ATOM 4353 O O . GLU B 1 233 ? 13.258 23.359 14.969 1 97.75 233 GLU B O 1
ATOM 4358 N N . ILE B 1 234 ? 12.922 21.469 16.172 1 97.62 234 ILE B N 1
ATOM 4359 C CA . ILE B 1 234 ? 12.812 22.188 17.422 1 97.62 234 ILE B CA 1
ATOM 4360 C C . ILE B 1 234 ? 13.891 21.703 18.391 1 97.62 234 ILE B C 1
ATOM 4362 O O . ILE B 1 234 ? 14.305 20.547 18.344 1 97.62 234 ILE B O 1
ATOM 4366 N N . ASP B 1 235 ? 14.352 22.562 19.266 1 97.94 235 ASP B N 1
ATOM 4367 C CA . ASP B 1 235 ? 15.438 22.219 20.172 1 97.94 235 ASP B CA 1
ATOM 4368 C C . ASP B 1 235 ? 14.898 21.734 21.516 1 97.94 235 ASP B C 1
ATOM 4370 O O . ASP B 1 235 ? 13.688 21.719 21.734 1 97.94 235 ASP B O 1
ATOM 4374 N N . GLU B 1 236 ? 15.766 21.359 22.344 1 97.56 236 GLU B N 1
ATOM 4375 C CA . GLU B 1 236 ? 15.43 20.828 23.672 1 97.56 236 GLU B CA 1
ATOM 4376 C C . GLU B 1 236 ? 14.742 21.891 24.531 1 97.56 236 GLU B C 1
ATOM 4378 O O . GLU B 1 236 ? 13.836 21.562 25.297 1 97.56 236 GLU B O 1
ATOM 4383 N N . SER B 1 237 ? 15.242 23.078 24.469 1 98 237 SER B N 1
ATOM 4384 C CA . SER B 1 237 ? 14.648 24.172 25.25 1 98 237 SER B CA 1
ATOM 4385 C C . SER B 1 237 ? 13.172 24.344 24.922 1 98 237 SER B C 1
ATOM 4387 O O . SER B 1 237 ? 12.359 24.609 25.812 1 98 237 SER B O 1
ATOM 4389 N N . THR B 1 238 ? 12.781 24.234 23.641 1 98.62 238 THR B N 1
ATOM 4390 C CA . THR B 1 238 ? 11.383 24.312 23.234 1 98.62 238 THR B CA 1
ATOM 4391 C C . THR B 1 238 ? 10.555 23.219 23.922 1 98.62 238 THR B C 1
ATOM 4393 O O . THR B 1 238 ? 9.469 23.5 24.438 1 98.62 238 THR B O 1
ATOM 4396 N N . LEU B 1 239 ? 11.094 22.016 23.938 1 98.56 239 LEU B N 1
ATOM 4397 C CA . LEU B 1 239 ? 10.406 20.906 24.578 1 98.56 239 LEU B CA 1
ATOM 4398 C C . LEU B 1 239 ? 10.25 21.141 26.062 1 98.56 239 LEU B C 1
ATOM 4400 O O . LEU B 1 239 ? 9.156 20.969 26.625 1 98.56 239 LEU B O 1
ATOM 4404 N N . LYS B 1 240 ? 11.266 21.625 26.703 1 97.44 240 LYS B N 1
ATOM 4405 C CA . LYS B 1 240 ? 11.281 21.828 28.141 1 97.44 240 LYS B CA 1
ATOM 4406 C C . LYS B 1 240 ? 10.359 22.969 28.562 1 97.44 240 LYS B C 1
ATOM 4408 O O . LYS B 1 240 ? 9.75 22.938 29.625 1 97.44 240 LYS B O 1
ATOM 4413 N N . ARG B 1 241 ? 10.227 23.906 27.734 1 98.12 241 ARG B N 1
ATOM 4414 C CA . ARG B 1 241 ? 9.438 25.094 28.062 1 98.12 241 ARG B CA 1
ATOM 4415 C C . ARG B 1 241 ? 7.969 24.891 27.703 1 98.12 241 ARG B C 1
ATOM 4417 O O . ARG B 1 241 ? 7.113 25.688 28.109 1 98.12 241 ARG B O 1
ATOM 4424 N N . SER B 1 242 ? 7.676 23.875 26.953 1 98.5 242 SER B N 1
ATOM 4425 C CA . SER B 1 242 ? 6.293 23.594 26.578 1 98.5 242 SER B CA 1
ATOM 4426 C C . SER B 1 242 ? 5.543 22.906 27.719 1 98.5 242 SER B C 1
ATOM 4428 O O . SER B 1 242 ? 5.906 21.797 28.125 1 98.5 242 SER B O 1
ATOM 4430 N N . SER B 1 243 ? 4.547 23.562 28.156 1 97.69 243 SER B N 1
ATOM 4431 C CA . SER B 1 243 ? 3.746 23.016 29.25 1 97.69 243 SER B CA 1
ATOM 4432 C C . SER B 1 243 ? 2.895 21.844 28.781 1 97.69 243 SER B C 1
ATOM 4434 O O . SER B 1 243 ? 2.568 20.953 29.578 1 97.69 243 SER B O 1
ATOM 4436 N N . LYS B 1 244 ? 2.508 21.875 27.547 1 98.5 244 LYS B N 1
ATOM 4437 C CA . LYS B 1 244 ? 1.74 20.797 26.938 1 98.5 244 LYS B CA 1
ATOM 4438 C C . LYS B 1 244 ? 2.303 20.438 25.562 1 98.5 244 LYS B C 1
ATOM 4440 O O . LYS B 1 244 ? 2.355 21.281 24.656 1 98.5 244 LYS B O 1
ATOM 4445 N N . ILE B 1 245 ? 2.734 19.219 25.469 1 98.88 245 ILE B N 1
ATOM 4446 C CA . ILE B 1 245 ? 3.141 18.656 24.188 1 98.88 245 ILE B CA 1
ATOM 4447 C C . ILE B 1 245 ? 2.113 17.625 23.734 1 98.88 245 ILE B C 1
ATOM 4449 O O . ILE B 1 245 ? 1.918 16.594 24.391 1 98.88 245 ILE B O 1
ATOM 4453 N N . VAL B 1 246 ? 1.447 17.938 22.672 1 98.88 246 VAL B N 1
ATOM 4454 C CA . VAL B 1 246 ? 0.394 17.094 22.109 1 98.88 246 VAL B CA 1
ATOM 4455 C C . VAL B 1 246 ? 0.835 16.547 20.75 1 98.88 246 VAL B C 1
ATOM 4457 O O . VAL B 1 246 ? 1.438 17.266 19.953 1 98.88 246 VAL B O 1
ATOM 4460 N N . VAL B 1 247 ? 0.555 15.281 20.516 1 98.75 247 VAL B N 1
ATOM 4461 C CA . VAL B 1 247 ? 0.968 14.633 19.281 1 98.75 247 VAL B CA 1
ATOM 4462 C C . VAL B 1 247 ? -0.26 14.125 18.531 1 98.75 247 VAL B C 1
ATOM 4464 O O . VAL B 1 247 ? -1.354 14.055 19.094 1 98.75 247 VAL B O 1
ATOM 4467 N N . ASP B 1 248 ? -0.092 13.906 17.219 1 97.88 248 ASP B N 1
ATOM 4468 C CA . ASP B 1 248 ? -1.185 13.266 16.5 1 97.88 248 ASP B CA 1
ATOM 4469 C C . ASP B 1 248 ? -1.409 11.844 17 1 97.88 248 ASP B C 1
ATOM 4471 O O . ASP B 1 248 ? -2.514 11.492 17.422 1 97.88 248 ASP B O 1
ATOM 4475 N N . THR B 1 249 ? -0.332 11.023 16.984 1 96.81 249 THR B N 1
ATOM 4476 C CA . THR B 1 249 ? -0.36 9.727 17.656 1 96.81 249 THR B CA 1
ATOM 4477 C C . THR B 1 249 ? 0.957 9.461 18.375 1 96.81 249 THR B C 1
ATOM 4479 O O . THR B 1 249 ? 2.027 9.805 17.875 1 96.81 249 THR B O 1
ATOM 4482 N N . LEU B 1 250 ? 0.859 8.852 19.547 1 97.06 250 LEU B N 1
ATOM 4483 C CA . LEU B 1 250 ? 2.045 8.539 20.344 1 97.06 250 LEU B CA 1
ATOM 4484 C C . LEU B 1 250 ? 2.943 7.551 19.609 1 97.06 250 LEU B C 1
ATOM 4486 O O . LEU B 1 250 ? 4.156 7.758 19.516 1 97.06 250 LEU B O 1
ATOM 4490 N N . GLU B 1 251 ? 2.35 6.555 19.062 1 95.25 251 GLU B N 1
ATOM 4491 C CA . GLU B 1 251 ? 3.1 5.527 18.344 1 95.25 251 GLU B CA 1
ATOM 4492 C C . GLU B 1 251 ? 3.879 6.125 17.172 1 95.25 251 GLU B C 1
ATOM 4494 O O . GLU B 1 251 ? 5.078 5.875 17.031 1 95.25 251 GLU B O 1
ATOM 4499 N N . GLY B 1 252 ? 3.238 6.902 16.422 1 94.12 252 GLY B N 1
ATOM 4500 C CA . GLY B 1 252 ? 3.891 7.523 15.289 1 94.12 252 GLY B CA 1
ATOM 4501 C C . GLY B 1 252 ? 5 8.484 15.68 1 94.12 252 GLY B C 1
ATOM 4502 O O . GLY B 1 252 ? 6.102 8.43 15.125 1 94.12 252 GLY B O 1
ATOM 4503 N N . ALA B 1 253 ? 4.715 9.32 16.625 1 96.19 253 ALA B N 1
ATOM 4504 C CA . ALA B 1 253 ? 5.672 10.344 17.047 1 96.19 253 ALA B CA 1
ATOM 4505 C C . ALA B 1 253 ? 6.934 9.711 17.625 1 96.19 253 ALA B C 1
ATOM 4507 O O . ALA B 1 253 ? 8.047 10.133 17.312 1 96.19 253 ALA B O 1
ATOM 4508 N N . LEU B 1 254 ? 6.77 8.703 18.375 1 96.44 254 LEU B N 1
ATOM 4509 C CA . LEU B 1 254 ? 7.898 8.094 19.078 1 96.44 254 LEU B CA 1
ATOM 4510 C C . LEU B 1 254 ? 8.672 7.164 18.141 1 96.44 254 LEU B C 1
ATOM 4512 O O . LEU B 1 254 ? 9.797 6.762 18.469 1 96.44 254 LEU B O 1
ATOM 4516 N N . HIS B 1 255 ? 8.117 6.941 17.031 1 93.62 255 HIS B N 1
ATOM 4517 C CA . HIS B 1 255 ? 8.797 6.105 16.047 1 93.62 255 HIS B CA 1
ATOM 4518 C C . HIS B 1 255 ? 9.523 6.953 15.016 1 93.62 255 HIS B C 1
ATOM 4520 O O . HIS B 1 255 ? 10.555 6.539 14.484 1 93.62 255 HIS B O 1
ATOM 4526 N N . GLU B 1 256 ? 9.078 8.156 14.852 1 92.56 256 GLU B N 1
ATOM 4527 C CA . GLU B 1 256 ? 9.461 8.75 13.578 1 92.56 256 GLU B CA 1
ATOM 4528 C C . GLU B 1 256 ? 10.227 10.062 13.781 1 92.56 256 GLU B C 1
ATOM 4530 O O . GLU B 1 256 ? 11.211 10.328 13.086 1 92.56 256 GLU B O 1
ATOM 4535 N N . THR B 1 257 ? 9.875 10.859 14.672 1 96.19 257 THR B N 1
ATOM 4536 C CA . THR B 1 257 ? 10.344 12.242 14.641 1 96.19 257 THR B CA 1
ATOM 4537 C C . THR B 1 257 ? 11.641 12.391 15.43 1 96.19 257 THR B C 1
ATOM 4539 O O . THR B 1 257 ? 11.688 12.07 16.609 1 96.19 257 THR B O 1
ATOM 4542 N N . GLY B 1 258 ? 12.57 12.977 14.805 1 97.81 258 GLY B N 1
ATOM 4543 C CA . GLY B 1 258 ? 13.82 13.312 15.477 1 97.81 258 GLY B CA 1
ATOM 4544 C C . GLY B 1 258 ? 13.656 14.391 16.531 1 97.81 258 GLY B C 1
ATOM 4545 O O . GLY B 1 258 ? 14.508 14.539 17.422 1 97.81 258 GLY B O 1
ATOM 4546 N N . ASP B 1 259 ? 12.594 15.156 16.484 1 98.38 259 ASP B N 1
ATOM 4547 C CA . ASP B 1 259 ? 12.336 16.188 17.469 1 98.38 259 ASP B CA 1
ATOM 4548 C C . ASP B 1 259 ? 12.281 15.594 18.875 1 98.38 259 ASP B C 1
ATOM 4550 O O . ASP B 1 259 ? 12.617 16.266 19.859 1 98.38 259 ASP B O 1
ATOM 4554 N N . PHE B 1 260 ? 11.828 14.312 18.938 1 98.5 260 PHE B N 1
ATOM 4555 C CA . PHE B 1 260 ? 11.719 13.633 20.219 1 98.5 260 PHE B CA 1
ATOM 4556 C C . PHE B 1 260 ? 12.836 12.617 20.391 1 98.5 260 PHE B C 1
ATOM 4558 O O . PHE B 1 260 ? 13.453 12.539 21.469 1 98.5 260 PHE B O 1
ATOM 4565 N N . LEU B 1 261 ? 13.156 11.867 19.328 1 98.12 261 LEU B N 1
ATOM 4566 C CA . LEU B 1 261 ? 14.07 10.734 19.422 1 98.12 261 LEU B CA 1
ATOM 4567 C C . LEU B 1 261 ? 15.484 11.188 19.75 1 98.12 261 LEU B C 1
ATOM 4569 O O . LEU B 1 261 ? 16.188 10.539 20.516 1 98.12 261 LEU B O 1
ATOM 4573 N N . ILE B 1 262 ? 15.883 12.258 19.172 1 97.81 262 ILE B N 1
ATOM 4574 C CA . ILE B 1 262 ? 17.234 12.742 19.359 1 97.81 262 ILE B CA 1
ATOM 4575 C C . ILE B 1 262 ? 17.438 13.164 20.812 1 97.81 262 ILE B C 1
ATOM 4577 O O . ILE B 1 262 ? 18.359 12.68 21.484 1 97.81 262 ILE B O 1
ATOM 4581 N N . PRO B 1 263 ? 16.641 14.016 21.375 1 98.12 263 PRO B N 1
ATOM 4582 C CA . PRO B 1 263 ? 16.828 14.352 22.797 1 98.12 263 PRO B CA 1
ATOM 4583 C C . PRO B 1 263 ? 16.656 13.156 23.719 1 98.12 263 PRO B C 1
ATOM 4585 O O . PRO B 1 263 ? 17.297 13.078 24.766 1 98.12 263 PRO B O 1
ATOM 4588 N N . ILE B 1 264 ? 15.766 12.188 23.375 1 97.81 264 ILE B N 1
ATOM 4589 C CA . ILE B 1 264 ? 15.594 10.984 24.172 1 97.81 264 ILE B CA 1
ATOM 4590 C C . ILE B 1 264 ? 16.891 10.172 24.172 1 97.81 264 ILE B C 1
ATOM 4592 O O . ILE B 1 264 ? 17.344 9.727 25.234 1 97.81 264 ILE B O 1
ATOM 4596 N N . LYS B 1 265 ? 17.438 10.008 23.031 1 97.62 265 LYS B N 1
ATOM 4597 C CA . LYS B 1 265 ? 18.688 9.266 22.906 1 97.62 265 LYS B CA 1
ATOM 4598 C C . LYS B 1 265 ? 19.812 9.93 23.719 1 97.62 265 LYS B C 1
ATOM 4600 O O . LYS B 1 265 ? 20.656 9.242 24.281 1 97.62 265 LYS B O 1
ATOM 4605 N N . LYS B 1 266 ? 19.75 11.266 23.797 1 97.19 266 LYS B N 1
ATOM 4606 C CA . LYS B 1 266 ? 20.734 12.031 24.562 1 97.19 266 LYS B CA 1
ATOM 4607 C C . LYS B 1 266 ? 20.453 11.969 26.047 1 97.19 266 LYS B C 1
ATOM 4609 O O . LYS B 1 266 ? 21.281 12.391 26.859 1 97.19 266 LYS B O 1
ATOM 4614 N N . GLY B 1 267 ? 19.297 11.555 26.391 1 97.5 267 GLY B N 1
ATOM 4615 C CA . GLY B 1 267 ? 18.938 11.414 27.781 1 97.5 267 GLY B CA 1
ATOM 4616 C C . GLY B 1 267 ? 18.469 12.719 28.406 1 97.5 267 GLY B C 1
ATOM 4617 O O . GLY B 1 267 ? 18.406 12.844 29.641 1 97.5 267 GLY B O 1
ATOM 4618 N N . VAL B 1 268 ? 18.047 13.695 27.641 1 97.06 268 VAL B N 1
ATOM 4619 C CA . VAL B 1 268 ? 17.75 15.008 28.188 1 97.06 268 VAL B CA 1
ATOM 4620 C C . VAL B 1 268 ? 16.234 15.242 28.172 1 97.06 268 VAL B C 1
ATOM 4622 O O . VAL B 1 268 ? 15.75 16.266 28.641 1 97.06 268 VAL B O 1
ATOM 4625 N N . TRP B 1 269 ? 15.555 14.359 27.594 1 96.62 269 TRP B N 1
ATOM 4626 C CA . TRP B 1 269 ? 14.094 14.43 27.5 1 96.62 269 TRP B CA 1
ATOM 4627 C C . TRP B 1 269 ? 13.492 13.031 27.484 1 96.62 269 TRP B C 1
ATOM 4629 O O . TRP B 1 269 ? 14.164 12.055 27.141 1 96.62 269 TRP B O 1
ATOM 4639 N N . LYS B 1 270 ? 12.297 12.875 27.969 1 96.75 270 LYS B N 1
ATOM 4640 C CA . LYS B 1 270 ? 11.656 11.562 28.047 1 96.75 270 LYS B CA 1
ATOM 4641 C C . LYS B 1 270 ? 10.273 11.594 27.406 1 96.75 270 LYS B C 1
ATOM 4643 O O . LYS B 1 270 ? 9.594 12.625 27.422 1 96.75 270 LYS B O 1
ATOM 4648 N N . ALA B 1 271 ? 9.836 10.492 26.859 1 97.62 271 ALA B N 1
ATOM 4649 C CA . ALA B 1 271 ? 8.539 10.336 26.203 1 97.62 271 ALA B CA 1
ATOM 4650 C C . ALA B 1 271 ? 7.391 10.625 27.172 1 97.62 271 ALA B C 1
ATOM 4652 O O . ALA B 1 271 ? 6.328 11.094 26.75 1 97.62 271 ALA B O 1
ATOM 4653 N N . GLU B 1 272 ? 7.582 10.43 28.422 1 97.5 272 GLU B N 1
ATOM 4654 C CA . GLU B 1 272 ? 6.551 10.602 29.438 1 97.5 272 GLU B CA 1
ATOM 4655 C C . GLU B 1 272 ? 6.117 12.062 29.547 1 97.5 272 GLU B C 1
ATOM 4657 O O . GLU B 1 272 ? 5.074 12.367 30.125 1 97.5 272 GLU B O 1
ATOM 4662 N N . TYR B 1 273 ? 6.938 12.977 29.016 1 97.81 273 TYR B N 1
ATOM 4663 C CA . TYR B 1 273 ? 6.621 14.398 29.094 1 97.81 273 TYR B CA 1
ATOM 4664 C C . TYR B 1 273 ? 5.59 14.781 28.047 1 97.81 273 TYR B C 1
ATOM 4666 O O . TYR B 1 273 ? 5.086 15.906 28.047 1 97.81 273 TYR B O 1
ATOM 4674 N N . ILE B 1 274 ? 5.266 13.875 27.172 1 98.62 274 ILE B N 1
ATOM 4675 C CA . ILE B 1 274 ? 4.176 14.117 26.219 1 98.62 274 ILE B CA 1
ATOM 4676 C C . ILE B 1 274 ? 2.848 14.164 26.969 1 98.62 274 ILE B C 1
ATOM 4678 O O . ILE B 1 274 ? 2.514 13.234 27.719 1 98.62 274 ILE B O 1
ATOM 4682 N N . TYR B 1 275 ? 2.172 15.25 26.781 1 98.62 275 TYR B N 1
ATOM 4683 C CA . TYR B 1 275 ? 0.92 15.484 27.5 1 98.62 275 TYR B CA 1
ATOM 4684 C C . TYR B 1 275 ? -0.162 14.523 27.016 1 98.62 275 TYR B C 1
ATOM 4686 O O . TYR B 1 275 ? -0.916 13.977 27.828 1 98.62 275 TYR B O 1
ATOM 4694 N N . GLY B 1 276 ? -0.251 14.375 25.688 1 98.5 276 GLY B N 1
ATOM 4695 C CA . GLY B 1 276 ? -1.244 13.453 25.156 1 98.5 276 GLY B CA 1
ATOM 4696 C C . GLY B 1 276 ? -1.357 13.5 23.656 1 98.5 276 GLY B C 1
ATOM 4697 O O . GLY B 1 276 ? -0.499 14.07 22.969 1 98.5 276 GLY B O 1
ATOM 4698 N N . GLU B 1 277 ? -2.408 12.828 23.156 1 98.69 277 GLU B N 1
ATOM 4699 C CA . GLU B 1 277 ? -2.742 12.82 21.734 1 98.69 277 GLU B CA 1
ATOM 4700 C C . GLU B 1 277 ? -3.869 13.805 21.422 1 98.69 277 GLU B C 1
ATOM 4702 O O . GLU B 1 277 ? -4.684 14.117 22.297 1 98.69 277 GLU B O 1
ATOM 4707 N N . LEU B 1 278 ? -3.883 14.258 20.219 1 98.81 278 LEU B N 1
ATOM 4708 C CA . LEU B 1 278 ? -4.852 15.258 19.781 1 98.81 278 LEU B CA 1
ATOM 4709 C C . LEU B 1 278 ? -6.277 14.758 19.984 1 98.81 278 LEU B C 1
ATOM 4711 O O . LEU B 1 278 ? -7.172 15.539 20.328 1 98.81 278 LEU B O 1
ATOM 4715 N N . ASP B 1 279 ? -6.512 13.438 19.766 1 98.69 279 ASP B N 1
ATOM 4716 C CA . ASP B 1 279 ? -7.852 12.875 19.906 1 98.69 279 ASP B CA 1
ATOM 4717 C C . ASP B 1 279 ? -8.359 12.992 21.344 1 98.69 279 ASP B C 1
ATOM 4719 O O . ASP B 1 279 ? -9.562 13.117 21.578 1 98.69 279 ASP B O 1
ATOM 4723 N N . GLU B 1 280 ? -7.434 12.969 22.328 1 98.75 280 GLU B N 1
ATOM 4724 C CA . GLU B 1 280 ? -7.812 13.117 23.734 1 98.75 280 GLU B CA 1
ATOM 4725 C C . GLU B 1 280 ? -8.32 14.531 24.016 1 98.75 280 GLU B C 1
ATOM 4727 O O . GLU B 1 280 ? -9.219 14.719 24.844 1 98.75 280 GLU B O 1
ATOM 4732 N N . LEU B 1 281 ? -7.738 15.516 23.391 1 98.75 281 LEU B N 1
ATOM 4733 C CA . LEU B 1 281 ? -8.203 16.891 23.547 1 98.75 281 LEU B CA 1
ATOM 4734 C C . LEU B 1 281 ? -9.547 17.094 22.844 1 98.75 281 LEU B C 1
ATOM 4736 O O . LEU B 1 281 ? -10.445 17.734 23.406 1 98.75 281 LEU B O 1
ATOM 4740 N N . ILE B 1 282 ? -9.664 16.516 21.656 1 98.69 282 ILE B N 1
ATOM 4741 C CA . ILE B 1 282 ? -10.867 16.672 20.844 1 98.69 282 ILE B CA 1
ATOM 4742 C C . ILE B 1 282 ? -12.062 16.078 21.594 1 98.69 282 ILE B C 1
ATOM 4744 O O . ILE B 1 282 ? -13.164 16.641 21.547 1 98.69 282 ILE B O 1
ATOM 4748 N N . THR B 1 283 ? -11.867 15.031 22.312 1 98.31 283 THR B N 1
ATOM 4749 C CA . THR B 1 283 ? -12.953 14.32 22.969 1 98.31 283 THR B CA 1
ATOM 4750 C C . THR B 1 283 ? -13.148 14.836 24.391 1 98.31 283 THR B C 1
ATOM 4752 O O . THR B 1 283 ? -14.039 14.367 25.109 1 98.31 283 THR B O 1
ATOM 4755 N N . GLY B 1 284 ? -12.305 15.656 24.875 1 98 284 GLY B N 1
ATOM 4756 C CA . GLY B 1 284 ? -12.43 16.234 26.203 1 98 284 GLY B CA 1
ATOM 4757 C C . GLY B 1 284 ? -11.812 15.383 27.281 1 98 284 GLY B C 1
ATOM 4758 O O . GLY B 1 284 ? -11.922 15.703 28.469 1 98 284 GLY B O 1
ATOM 4759 N N . LYS B 1 285 ? -11.195 14.352 26.922 1 98.19 285 LYS B N 1
ATOM 4760 C CA . LYS B 1 285 ? -10.5 13.523 27.906 1 98.19 285 LYS B CA 1
ATOM 4761 C C . LYS B 1 285 ? -9.352 14.289 28.547 1 98.19 285 LYS B C 1
ATOM 4763 O O . LYS B 1 285 ? -9.016 14.055 29.719 1 98.19 285 LYS B O 1
ATOM 4768 N N . LYS B 1 286 ? -8.695 15.141 27.812 1 98.38 286 LYS B N 1
ATOM 4769 C CA . LYS B 1 286 ? -7.688 16.078 28.297 1 98.38 286 LYS B CA 1
ATOM 4770 C C . LYS B 1 286 ? -8.047 17.516 27.906 1 98.38 286 LYS B C 1
ATOM 4772 O O . LYS B 1 286 ? -8.734 17.734 26.906 1 98.38 286 LYS B O 1
ATOM 4777 N N . VAL B 1 287 ? -7.539 18.406 28.688 1 98.38 287 VAL B N 1
ATOM 4778 C CA . VAL B 1 287 ? -7.906 19.797 28.484 1 98.38 287 VAL B CA 1
ATOM 4779 C C . VAL B 1 287 ? -6.852 20.5 27.625 1 98.38 287 VAL B C 1
ATOM 4781 O O . VAL B 1 287 ? -5.66 20.203 27.75 1 98.38 287 VAL B O 1
ATOM 4784 N N . GLY B 1 288 ? -7.336 21.375 26.766 1 98.25 288 GLY B N 1
ATOM 4785 C CA . GLY B 1 288 ? -6.422 22.203 25.984 1 98.25 288 GLY B CA 1
ATOM 4786 C C . GLY B 1 288 ? -5.711 23.25 26.812 1 98.25 288 GLY B C 1
ATOM 4787 O O . GLY B 1 288 ? -5.273 22.969 27.938 1 98.25 288 GLY B O 1
ATOM 4788 N N . ARG B 1 289 ? -5.531 24.375 26.188 1 98.38 289 ARG B N 1
ATOM 4789 C CA . ARG B 1 289 ? -4.883 25.469 26.922 1 98.38 289 ARG B CA 1
ATOM 4790 C C . ARG B 1 289 ? -5.672 25.844 28.172 1 98.38 289 ARG B C 1
ATOM 4792 O O . ARG B 1 289 ? -6.902 25.938 28.125 1 98.38 289 ARG B O 1
ATOM 4799 N N . GLU B 1 290 ? -4.945 26.078 29.203 1 97.62 290 GLU B N 1
ATOM 4800 C CA . GLU B 1 290 ? -5.629 26.359 30.469 1 97.62 290 GLU B CA 1
ATOM 4801 C C . GLU B 1 290 ? -5.383 27.781 30.922 1 97.62 290 GLU B C 1
ATOM 4803 O O . GLU B 1 290 ? -6.125 28.312 31.766 1 97.62 290 GLU B O 1
ATOM 4808 N N . HIS B 1 291 ? -4.332 28.406 30.5 1 97 291 HIS B N 1
ATOM 4809 C CA . HIS B 1 291 ? -4.062 29.812 30.812 1 97 291 HIS B CA 1
ATOM 4810 C C . HIS B 1 291 ? -3.186 30.453 29.734 1 97 291 HIS B C 1
ATOM 4812 O O . HIS B 1 291 ? -2.549 29.75 28.953 1 97 291 HIS B O 1
ATOM 4818 N N . ASP B 1 292 ? -3.047 31.719 29.75 1 97.25 292 ASP B N 1
ATOM 4819 C CA . ASP B 1 292 ? -2.508 32.5 28.625 1 97.25 292 ASP B CA 1
ATOM 4820 C C . ASP B 1 292 ? -0.984 32.406 28.578 1 97.25 292 ASP B C 1
ATOM 4822 O O . ASP B 1 292 ? -0.368 32.719 27.562 1 97.25 292 ASP B O 1
ATOM 4826 N N . GLN B 1 293 ? -0.407 31.938 29.609 1 97.62 293 GLN B N 1
ATOM 4827 C CA . GLN B 1 293 ? 1.051 31.969 29.672 1 97.62 293 GLN B CA 1
ATOM 4828 C C . GLN B 1 293 ? 1.641 30.641 29.188 1 97.62 293 GLN B C 1
ATOM 4830 O O . GLN B 1 293 ? 2.842 30.547 28.922 1 97.62 293 GLN B O 1
ATOM 4835 N N . GLU B 1 294 ? 0.802 29.656 28.969 1 98.06 294 GLU B N 1
ATOM 4836 C CA . GLU B 1 294 ? 1.277 28.344 28.547 1 98.06 294 GLU B CA 1
ATOM 4837 C C . GLU B 1 294 ? 1.933 28.406 27.172 1 98.06 294 GLU B C 1
ATOM 4839 O O . GLU B 1 294 ? 1.396 29.016 26.25 1 98.06 294 GLU B O 1
ATOM 4844 N N . ILE B 1 295 ? 3.088 27.812 27.141 1 98.69 295 ILE B N 1
ATOM 4845 C CA . ILE B 1 295 ? 3.607 27.453 25.828 1 98.69 295 ILE B CA 1
ATOM 4846 C C . ILE B 1 295 ? 3.15 26.047 25.469 1 98.69 295 ILE B C 1
ATOM 4848 O O . ILE B 1 295 ? 3.324 25.109 26.25 1 98.69 295 ILE B O 1
ATOM 4852 N N . THR B 1 296 ? 2.482 25.938 24.328 1 98.88 296 THR B N 1
ATOM 4853 C CA . THR B 1 296 ? 1.967 24.641 23.906 1 98.88 296 THR B CA 1
ATOM 4854 C C . THR B 1 296 ? 2.586 24.234 22.562 1 98.88 296 THR B C 1
ATOM 4856 O O . THR B 1 296 ? 2.996 25.078 21.781 1 98.88 296 THR B O 1
ATOM 4859 N N . LEU B 1 297 ? 2.682 22.891 22.359 1 98.94 297 LEU B N 1
ATOM 4860 C CA . LEU B 1 297 ? 3.314 22.344 21.172 1 98.94 297 LEU B CA 1
ATOM 4861 C C . LEU B 1 297 ? 2.504 21.188 20.609 1 98.94 297 LEU B C 1
ATOM 4863 O O . LEU B 1 297 ? 2.158 20.25 21.344 1 98.94 297 LEU B O 1
ATOM 486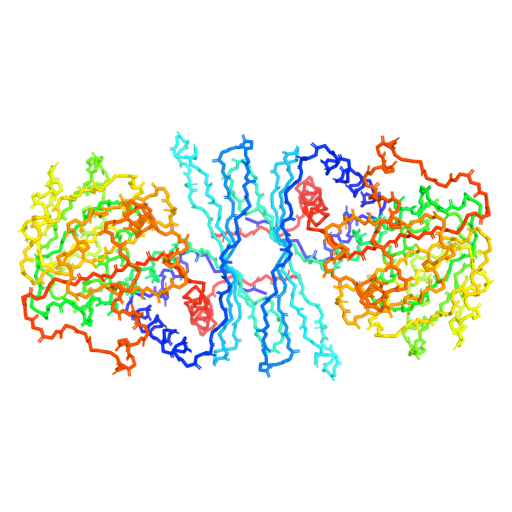7 N N . TYR B 1 298 ? 2.172 21.281 19.344 1 98.88 298 TYR B N 1
ATOM 4868 C CA . TYR B 1 298 ? 1.608 20.156 18.609 1 98.88 298 TYR B CA 1
ATOM 4869 C C . TYR B 1 298 ? 2.625 19.594 17.625 1 98.88 298 TYR B C 1
ATOM 4871 O O . TYR B 1 298 ? 3.131 20.312 16.766 1 98.88 298 TYR B O 1
ATOM 4879 N N . LYS B 1 299 ? 2.949 18.359 17.797 1 98.81 299 LYS B N 1
ATOM 4880 C CA . LYS B 1 299 ? 3.854 17.625 16.906 1 98.81 299 LYS B CA 1
ATOM 4881 C C . LYS B 1 299 ? 3.098 16.609 16.062 1 98.81 299 LYS B C 1
ATOM 4883 O O . LYS B 1 299 ? 2.428 15.727 16.609 1 98.81 299 LYS B O 1
ATOM 4888 N N . SER B 1 300 ? 3.229 16.812 14.789 1 97.88 300 SER B N 1
ATOM 4889 C CA . SER B 1 300 ? 2.564 15.883 13.891 1 97.88 300 SER B CA 1
ATOM 4890 C C . SER B 1 300 ? 3.566 15.195 12.969 1 97.88 300 SER B C 1
ATOM 4892 O O . SER B 1 300 ? 4.469 15.844 12.438 1 97.88 300 SER B O 1
ATOM 4894 N N . VAL B 1 301 ? 3.43 13.891 12.836 1 95.56 301 VAL B N 1
ATOM 4895 C CA . VAL B 1 301 ? 4.234 13.156 11.859 1 95.56 301 VAL B CA 1
ATOM 4896 C C . VAL B 1 301 ? 3.334 12.617 10.75 1 95.56 301 VAL B C 1
ATOM 4898 O O . VAL B 1 301 ? 3.822 12.102 9.742 1 95.56 301 VAL B O 1
ATOM 4901 N N . GLY B 1 302 ? 2.102 12.836 10.883 1 93.81 302 GLY B N 1
ATOM 4902 C CA . GLY B 1 302 ? 1.148 12.352 9.898 1 93.81 302 GLY B CA 1
ATOM 4903 C C . GLY B 1 302 ? 0.692 10.93 10.164 1 93.81 302 GLY B C 1
ATOM 4904 O O . GLY B 1 302 ? 1.468 10.102 10.648 1 93.81 302 GLY B O 1
ATOM 4905 N N . ILE B 1 303 ? -0.559 10.609 9.875 1 95.19 303 ILE B N 1
ATOM 4906 C CA . ILE B 1 303 ? -1.142 9.289 10.094 1 95.19 303 ILE B CA 1
ATOM 4907 C C . ILE B 1 303 ? -2.117 8.961 8.961 1 95.19 303 ILE B C 1
ATOM 4909 O O . ILE B 1 303 ? -2.795 9.852 8.445 1 95.19 303 ILE B O 1
ATOM 4913 N N . GLY B 1 304 ? -2.238 7.715 8.648 1 97.06 304 GLY B N 1
ATOM 4914 C CA . GLY B 1 304 ? -2.928 7.258 7.449 1 97.06 304 GLY B CA 1
ATOM 4915 C C . GLY B 1 304 ? -4.426 7.48 7.504 1 97.06 304 GLY B C 1
ATOM 4916 O O . GLY B 1 304 ? -5.066 7.699 6.473 1 97.06 304 GLY B O 1
ATOM 4917 N N . PHE B 1 305 ? -5.066 7.461 8.672 1 98.19 305 PHE B N 1
ATOM 4918 C CA . PHE B 1 305 ? -6.52 7.559 8.727 1 98.19 305 PHE B CA 1
ATOM 4919 C C . PHE B 1 305 ? -6.98 8.961 8.328 1 98.19 305 PHE B C 1
ATOM 4921 O O . PHE B 1 305 ? -8.133 9.148 7.934 1 98.19 305 PHE B O 1
ATOM 4928 N N . LEU B 1 306 ? -6.094 9.977 8.398 1 98.69 306 LEU B N 1
ATOM 4929 C CA . LEU B 1 306 ? -6.445 11.305 7.918 1 98.69 306 LEU B CA 1
ATOM 4930 C C . LEU B 1 306 ? -6.641 11.305 6.406 1 98.69 306 LEU B C 1
ATOM 4932 O O . LEU B 1 306 ? -7.582 11.914 5.895 1 98.69 306 LEU B O 1
ATOM 4936 N N . ASP B 1 307 ? -5.773 10.602 5.691 1 98.75 307 ASP B N 1
ATOM 4937 C CA . ASP B 1 307 ? -5.883 10.477 4.242 1 98.75 307 ASP B CA 1
ATOM 4938 C C . ASP B 1 307 ? -7.168 9.75 3.848 1 98.75 307 ASP B C 1
ATOM 4940 O O . ASP B 1 307 ? -7.848 10.141 2.898 1 98.75 307 ASP B O 1
ATOM 4944 N N . THR B 1 308 ? -7.492 8.68 4.598 1 98.81 308 THR B N 1
ATOM 4945 C CA . THR B 1 308 ? -8.711 7.93 4.32 1 98.81 308 THR B CA 1
ATOM 4946 C C . THR B 1 308 ? -9.945 8.805 4.508 1 98.81 308 THR B C 1
ATOM 4948 O O . THR B 1 308 ? -10.852 8.805 3.672 1 98.81 308 THR B O 1
ATOM 4951 N N . MET B 1 309 ? -9.93 9.586 5.586 1 98.88 309 MET B N 1
ATOM 4952 C CA . MET B 1 309 ? -11.078 10.43 5.91 1 98.88 309 MET B CA 1
ATOM 4953 C C . MET B 1 309 ? -11.305 11.477 4.832 1 98.88 309 MET B C 1
ATOM 4955 O O . MET B 1 309 ? -12.422 11.625 4.328 1 98.88 309 MET B O 1
ATOM 4959 N N . VAL B 1 310 ? -10.234 12.148 4.422 1 98.81 310 VAL B N 1
ATOM 4960 C CA . VAL B 1 310 ? -10.43 13.227 3.463 1 98.81 310 VAL B CA 1
ATOM 4961 C C . VAL B 1 310 ? -10.695 12.648 2.074 1 98.81 310 VAL B C 1
ATOM 4963 O O . VAL B 1 310 ? -11.445 13.227 1.289 1 98.81 310 VAL B O 1
ATOM 4966 N N . ALA B 1 311 ? -10.133 11.5 1.749 1 98.88 311 ALA B N 1
ATOM 4967 C CA . ALA B 1 311 ? -10.344 10.867 0.451 1 98.88 311 ALA B CA 1
ATOM 4968 C C . ALA B 1 311 ? -11.805 10.461 0.27 1 98.88 311 ALA B C 1
ATOM 4970 O O . ALA B 1 311 ? -12.406 10.734 -0.771 1 98.88 311 ALA B O 1
ATOM 4971 N N . GLN B 1 312 ? -12.375 9.781 1.297 1 98.75 312 GLN B N 1
ATOM 4972 C CA . GLN B 1 312 ? -13.758 9.352 1.161 1 98.75 312 GLN B CA 1
ATOM 4973 C C . GLN B 1 312 ? -14.703 10.547 1.103 1 98.75 312 GLN B C 1
ATOM 4975 O O . GLN B 1 312 ? -15.711 10.516 0.399 1 98.75 312 GLN B O 1
ATOM 4980 N N . SER B 1 313 ? -14.383 11.648 1.859 1 98.75 313 SER B N 1
ATOM 4981 C CA . SER B 1 313 ? -15.203 12.859 1.811 1 98.75 313 SER B CA 1
ATOM 4982 C C . SER B 1 313 ? -15.188 13.477 0.417 1 98.75 313 SER B C 1
ATOM 4984 O O . SER B 1 313 ? -16.234 13.852 -0.112 1 98.75 313 SER B O 1
ATOM 4986 N N . VAL B 1 314 ? -14.023 13.617 -0.168 1 98.88 314 VAL B N 1
ATOM 4987 C CA . VAL B 1 314 ? -13.875 14.188 -1.504 1 98.88 314 VAL B CA 1
ATOM 4988 C C . VAL B 1 314 ? -14.578 13.297 -2.525 1 98.88 314 VAL B C 1
ATOM 4990 O O . VAL B 1 314 ? -15.242 13.797 -3.438 1 98.88 314 VAL B O 1
ATOM 4993 N N . TYR B 1 315 ? -14.453 12 -2.402 1 98.88 315 TYR B N 1
ATOM 4994 C CA . TYR B 1 315 ? -15.086 11.039 -3.297 1 98.88 315 TYR B CA 1
ATOM 4995 C C . TYR B 1 315 ? -16.609 11.195 -3.271 1 98.88 315 TYR B C 1
ATOM 4997 O O . TYR B 1 315 ? -17.25 11.289 -4.32 1 98.88 315 TYR B O 1
ATOM 5005 N N . LYS B 1 316 ? -17.188 11.242 -2.057 1 98.62 316 LYS B N 1
ATOM 5006 C CA . LYS B 1 316 ? -18.625 11.391 -1.918 1 98.62 316 LYS B CA 1
ATOM 5007 C C . LYS B 1 316 ? -19.109 12.703 -2.525 1 98.62 316 LYS B C 1
ATOM 5009 O O . LYS B 1 316 ? -20.125 12.75 -3.205 1 98.62 316 LYS B O 1
ATOM 5014 N N . LYS B 1 317 ? -18.344 13.75 -2.254 1 98.62 317 LYS B N 1
ATOM 5015 C CA . LYS B 1 317 ? -18.703 15.047 -2.832 1 98.62 317 LYS B CA 1
ATOM 5016 C C . LYS B 1 317 ? -18.625 15 -4.355 1 98.62 317 LYS B C 1
ATOM 5018 O O . LYS B 1 317 ? -19.484 15.578 -5.035 1 98.62 317 LYS B O 1
ATOM 5023 N N . ALA B 1 318 ? -17.594 14.383 -4.887 1 98.75 318 ALA B N 1
ATOM 5024 C CA . ALA B 1 318 ? -17.438 14.258 -6.332 1 98.75 318 ALA B CA 1
ATOM 5025 C C . ALA B 1 318 ? -18.625 13.508 -6.949 1 98.75 318 ALA B C 1
ATOM 5027 O O . ALA B 1 318 ? -19.094 13.867 -8.031 1 98.75 318 ALA B O 1
ATOM 5028 N N . LEU B 1 319 ? -19.094 12.453 -6.301 1 98.5 319 LEU B N 1
ATOM 5029 C CA . LEU B 1 319 ? -20.25 11.711 -6.773 1 98.5 319 LEU B CA 1
ATOM 5030 C C . LEU B 1 319 ? -21.484 12.609 -6.812 1 98.5 319 LEU B C 1
ATOM 5032 O O . LEU B 1 319 ? -22.234 12.602 -7.797 1 98.5 319 LEU B O 1
ATOM 5036 N N . GLU B 1 320 ? -21.656 13.352 -5.727 1 98.31 320 GLU B N 1
ATOM 5037 C CA . GLU B 1 320 ? -22.797 14.25 -5.637 1 98.31 320 GLU B CA 1
ATOM 5038 C C . GLU B 1 320 ? -22.781 15.289 -6.75 1 98.31 320 GLU B C 1
ATOM 5040 O O . GLU B 1 320 ? -23.828 15.625 -7.312 1 98.31 320 GLU B O 1
ATOM 5045 N N . LEU B 1 321 ? -21.625 15.781 -7.055 1 98.31 321 LEU B N 1
ATOM 5046 C CA . LEU B 1 321 ? -21.484 16.859 -8.023 1 98.31 321 LEU B CA 1
ATOM 5047 C C . LEU B 1 321 ? -21.25 16.312 -9.43 1 98.31 321 LEU B C 1
ATOM 5049 O O . LEU B 1 321 ? -21.203 17.078 -10.398 1 98.31 321 LEU B O 1
ATOM 5053 N N . ASN B 1 322 ? -21.094 15.016 -9.547 1 98.12 322 ASN B N 1
ATOM 5054 C CA . ASN B 1 322 ? -20.859 14.328 -10.812 1 98.12 322 ASN B CA 1
ATOM 5055 C C . ASN B 1 322 ? -19.625 14.875 -11.531 1 98.12 322 ASN B C 1
ATOM 5057 O O . ASN B 1 322 ? -19.703 15.281 -12.688 1 98.12 322 ASN B O 1
ATOM 5061 N N . VAL B 1 323 ? -18.547 14.922 -10.805 1 98 323 VAL B N 1
ATOM 5062 C CA . VAL B 1 323 ? -17.281 15.359 -11.383 1 98 323 VAL B CA 1
ATOM 5063 C C . VAL B 1 323 ? -16.25 14.242 -11.281 1 98 323 VAL B C 1
ATOM 5065 O O . VAL B 1 323 ? -16.422 13.305 -10.492 1 98 323 VAL B O 1
ATOM 5068 N N . GLY B 1 324 ? -15.156 14.328 -12.023 1 96.69 324 GLY B N 1
ATOM 5069 C CA . GLY B 1 324 ? -14.141 13.297 -12.117 1 96.69 324 GLY B CA 1
ATOM 5070 C C . GLY B 1 324 ? -14.234 12.469 -13.383 1 96.69 324 GLY B C 1
ATOM 5071 O O . GLY B 1 324 ? -15.094 12.727 -14.234 1 96.69 324 GLY B O 1
ATOM 5072 N N . ILE B 1 325 ? -13.297 11.586 -13.555 1 95.75 325 ILE B N 1
ATOM 5073 C CA . ILE B 1 325 ? -13.25 10.734 -14.742 1 95.75 325 ILE B CA 1
ATOM 5074 C C . ILE B 1 325 ? -13.523 9.289 -14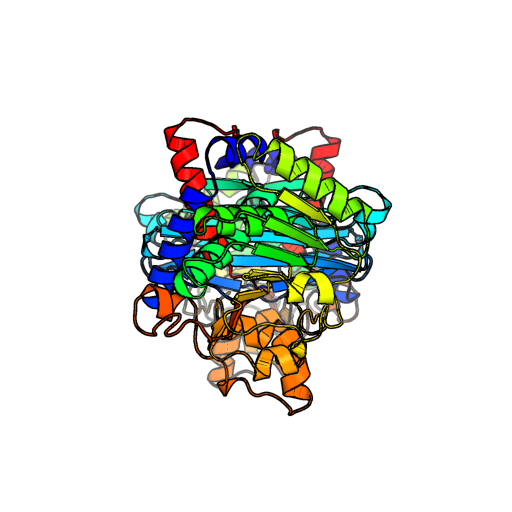.344 1 95.75 325 ILE B C 1
ATOM 5076 O O . ILE B 1 325 ? -12.82 8.719 -13.516 1 95.75 325 ILE B O 1
ATOM 5080 N N . ASN B 1 326 ? -14.539 8.711 -14.914 1 95.88 326 ASN B N 1
ATOM 5081 C CA . ASN B 1 326 ? -14.836 7.301 -14.68 1 95.88 326 ASN B CA 1
ATOM 5082 C C . ASN B 1 326 ? -14.016 6.395 -15.594 1 95.88 326 ASN B C 1
ATOM 5084 O O . ASN B 1 326 ? -13.938 6.633 -16.797 1 95.88 326 ASN B O 1
ATOM 5088 N N . VAL B 1 327 ? -13.406 5.422 -14.977 1 95 327 VAL B N 1
ATOM 5089 C CA . VAL B 1 327 ? -12.664 4.461 -15.797 1 95 327 VAL B CA 1
ATOM 5090 C C . VAL B 1 327 ? -13.109 3.041 -15.453 1 95 327 VAL B C 1
ATOM 5092 O O . VAL B 1 327 ? -13.5 2.762 -14.32 1 95 327 VAL B O 1
ATOM 5095 N N . SER B 1 328 ? -13.086 2.193 -16.469 1 90.12 328 SER B N 1
ATOM 5096 C CA . SER B 1 328 ? -13.383 0.777 -16.297 1 90.12 328 SER B CA 1
ATOM 5097 C C . SER B 1 328 ? -12.117 -0.033 -16.047 1 90.12 328 SER B C 1
ATOM 5099 O O . SER B 1 328 ? -11.188 -0.005 -16.859 1 90.12 328 SER B O 1
ATOM 5101 N N . LEU B 1 329 ? -12.148 -0.67 -14.922 1 87.44 329 LEU B N 1
ATOM 5102 C CA . LEU B 1 329 ? -11.008 -1.518 -14.602 1 87.44 329 LEU B CA 1
ATOM 5103 C C . LEU B 1 329 ? -11.344 -2.99 -14.805 1 87.44 329 LEU B C 1
ATOM 5105 O O . LEU B 1 329 ? -12.453 -3.428 -14.477 1 87.44 329 LEU B O 1
#

Solvent-accessible surface area (backbone atoms only — not comparable to full-atom values): 32621 Å² total; per-residue (Å²): 61,37,37,37,24,54,73,61,47,60,73,76,53,54,60,72,60,35,33,54,43,42,52,50,43,32,46,37,45,67,69,67,34,51,48,54,65,80,64,48,76,49,72,37,70,93,65,70,26,36,36,38,40,27,41,15,30,34,62,90,77,37,36,30,21,35,38,41,36,21,41,26,67,72,27,53,84,73,74,40,66,35,68,37,39,34,30,44,33,26,36,53,84,68,33,45,67,49,31,43,30,43,26,60,67,54,51,26,37,46,56,6,12,49,48,19,54,46,41,61,44,41,34,54,81,79,36,34,27,38,17,35,41,23,46,48,79,53,34,56,23,35,50,51,21,42,54,72,64,30,72,58,44,35,36,33,33,23,33,96,54,60,67,42,31,52,50,44,51,54,52,48,48,65,73,42,67,84,56,88,48,49,79,47,76,50,94,45,51,48,64,38,42,52,69,26,34,30,38,36,37,37,32,84,35,61,49,51,64,44,59,35,82,40,56,43,77,24,22,20,33,38,40,49,31,25,51,36,59,72,18,12,45,53,36,68,56,37,58,71,60,30,76,35,31,32,24,63,41,65,70,55,40,76,67,23,16,10,54,54,48,48,42,37,75,71,65,79,44,62,77,81,66,50,65,46,34,48,28,38,42,76,69,58,78,37,78,55,60,85,58,72,57,46,21,28,33,40,44,34,58,75,64,30,45,53,55,32,45,53,48,54,51,49,50,54,50,29,60,75,68,70,55,68,44,77,46,82,98,61,36,38,36,23,52,72,62,47,61,73,76,54,54,60,72,60,33,32,53,44,42,52,50,41,32,47,37,45,66,67,67,35,50,48,55,64,79,65,46,75,48,73,36,70,93,64,69,25,36,38,37,40,26,41,15,32,34,62,91,77,38,36,30,21,33,39,41,36,20,40,24,66,72,27,54,86,72,74,40,65,35,67,37,40,35,31,43,33,26,37,54,84,69,34,46,65,49,32,42,31,43,25,62,67,53,51,24,37,46,56,7,13,50,48,17,56,47,41,62,44,40,34,54,82,80,36,35,27,36,17,36,41,23,46,48,77,53,34,56,23,34,49,54,21,42,56,72,65,30,72,58,44,34,37,34,32,23,34,97,53,58,67,41,31,52,51,46,51,53,52,48,48,66,74,41,68,84,56,86,50,48,77,46,75,51,96,45,50,47,63,38,42,51,68,25,34,31,38,36,36,37,32,84,35,62,50,51,64,44,59,36,83,40,55,41,76,23,21,19,35,38,40,49,32,24,53,36,59,72,19,12,46,52,37,69,56,37,58,72,60,29,76,37,32,30,24,63,42,66,70,53,40,77,68,22,16,11,55,54,47,48,42,36,74,70,65,80,45,59,79,81,67,49,65,46,36,47,27,38,42,75,69,60,79,38,80,56,60,86,57,72,57,45,22,28,33,37,43,34,59,75,64,29,44,51,56,33,43,51,48,54,53,50,50,53,50,28,61,75,69,69,55,69,45,80,46,84,99

pLDDT: mean 96.84, std 2.72, range [82.75, 98.94]

Organism: NCBI:txid267746

InterPro domains:
  IPR003462 Ornithine cyclodeaminase/mu-crystallin [PF02423] (7-320)
  IPR003462 Ornithine cyclodeaminase/mu-crystallin [PIRSF001439] (1-329)
  IPR003462 Ornithine cyclodeaminase/mu-crystallin [PTHR13812] (1-325)
  IPR023401 Ornithine cyclodeaminase, N-terminal [G3DSA:3.30.1780.10] (4-324)
  IPR036291 NAD(P)-binding domain superfamily [SSF51735] (1-328)

Nearest PDB structures (foldseek):
  3hdj-assembly1_B  TM=9.174E-01  e=7.486E-31  Bordetella pertussis
  6rqa-assembly1_B  TM=9.284E-01  e=2.252E-30  Paracoccus denitrificans PD1222
  1x7d-assembly1_A  TM=8.900E-01  e=1.804E-29  Pseudomonas putida
  5yu0-assembly1_B  TM=8.340E-01  e=3.480E-27  Streptomyces pristinaespiralis
  7rbp-assembly1_B-2  TM=9.218E-01  e=4.579E-23  Medicago truncatula